Protein AF-A0A7S4E6H6-F1 (afdb_monomer_lite)

Organism: NCBI:txid35677

Structure (mmCIF, N/CA/C/O backbone):
data_AF-A0A7S4E6H6-F1
#
_entry.id   AF-A0A7S4E6H6-F1
#
loop_
_atom_site.group_PDB
_atom_site.id
_atom_site.type_symbol
_atom_site.label_atom_id
_atom_site.label_alt_id
_atom_site.label_comp_id
_atom_site.label_asym_id
_atom_site.label_entity_id
_atom_site.label_seq_id
_atom_site.pdbx_PDB_ins_code
_atom_site.Cartn_x
_atom_site.Cartn_y
_atom_site.Cartn_z
_atom_site.occupancy
_atom_site.B_iso_or_equiv
_atom_site.auth_seq_id
_atom_site.auth_comp_id
_atom_site.auth_asym_id
_atom_site.auth_atom_id
_atom_site.pdbx_PDB_model_num
ATOM 1 N N . SER A 1 1 ? 19.852 -18.626 21.258 1.00 35.78 1 SER A N 1
ATOM 2 C CA . SER A 1 1 ? 19.812 -17.166 21.056 1.00 35.78 1 SER A CA 1
ATOM 3 C C . SER A 1 1 ? 19.226 -16.921 19.683 1.00 35.78 1 SER A C 1
ATOM 5 O O . SER A 1 1 ? 19.902 -16.525 18.743 1.00 35.78 1 SER A O 1
ATOM 7 N N . ASP A 1 2 ? 17.983 -17.341 19.556 1.00 26.23 2 ASP A N 1
ATOM 8 C CA . ASP A 1 2 ? 17.158 -17.337 18.367 1.00 26.23 2 ASP A CA 1
ATOM 9 C C . ASP A 1 2 ? 16.569 -15.939 18.216 1.00 26.23 2 ASP A C 1
ATOM 11 O O . ASP A 1 2 ? 15.817 -15.489 19.072 1.00 26.23 2 ASP A O 1
ATOM 15 N N . GLY A 1 3 ? 16.951 -15.231 17.154 1.00 27.25 3 GLY A N 1
ATOM 16 C CA . GLY A 1 3 ? 16.468 -13.889 16.813 1.00 27.25 3 GLY A CA 1
ATOM 17 C C . GLY A 1 3 ? 14.982 -13.839 16.444 1.00 27.25 3 GLY A C 1
ATOM 18 O O . GLY A 1 3 ? 14.614 -13.159 15.493 1.00 27.25 3 GLY A O 1
ATOM 19 N N . SER A 1 4 ? 14.133 -14.567 17.169 1.00 23.09 4 SER A N 1
ATOM 20 C CA . SER A 1 4 ? 12.693 -14.400 17.134 1.00 23.09 4 SER A CA 1
ATOM 21 C C . SER A 1 4 ? 12.367 -13.050 17.767 1.00 23.09 4 SER A C 1
ATOM 23 O O . SER A 1 4 ? 12.397 -12.855 18.981 1.00 23.09 4 SER A O 1
ATOM 25 N N . ILE A 1 5 ? 12.088 -12.069 16.917 1.00 29.64 5 ILE A N 1
ATOM 26 C CA . ILE A 1 5 ? 11.345 -10.901 17.356 1.00 29.64 5 ILE A CA 1
ATOM 27 C C . ILE A 1 5 ? 9.905 -11.382 17.456 1.00 29.64 5 ILE A C 1
ATOM 29 O O . ILE A 1 5 ? 9.189 -11.495 16.463 1.00 29.64 5 ILE A O 1
ATOM 33 N N . VAL A 1 6 ? 9.486 -11.694 18.680 1.00 25.03 6 VAL A N 1
ATOM 34 C CA . VAL A 1 6 ? 8.079 -11.581 19.040 1.00 25.03 6 VAL A CA 1
ATOM 35 C C . VAL A 1 6 ? 7.723 -10.150 18.670 1.00 25.03 6 VAL A C 1
ATOM 37 O O . VAL A 1 6 ? 8.273 -9.216 19.256 1.00 25.03 6 VAL A O 1
ATOM 40 N N . ALA A 1 7 ? 6.880 -9.960 17.652 1.00 28.53 7 ALA A N 1
ATOM 41 C CA . ALA A 1 7 ? 6.167 -8.708 17.503 1.00 28.53 7 ALA A CA 1
ATOM 42 C C . ALA A 1 7 ? 5.454 -8.531 18.837 1.00 28.53 7 ALA A C 1
ATOM 44 O O . ALA A 1 7 ? 4.435 -9.172 19.094 1.00 28.53 7 ALA A O 1
ATOM 45 N N . ALA A 1 8 ? 6.065 -7.765 19.738 1.00 26.30 8 ALA A N 1
ATOM 46 C CA . ALA A 1 8 ? 5.411 -7.346 20.943 1.00 26.30 8 ALA A CA 1
ATOM 47 C C . ALA A 1 8 ? 4.291 -6.451 20.424 1.00 26.30 8 ALA A C 1
ATOM 49 O O . ALA A 1 8 ? 4.460 -5.245 20.242 1.00 26.30 8 ALA A O 1
ATOM 50 N N . TYR A 1 9 ? 3.132 -7.066 20.152 1.00 33.16 9 TYR A N 1
ATOM 51 C CA . TYR A 1 9 ? 1.872 -6.462 20.523 1.00 33.16 9 TYR A CA 1
ATOM 52 C C . TYR A 1 9 ? 2.199 -5.742 21.822 1.00 33.16 9 TYR A C 1
ATOM 54 O O . TYR A 1 9 ? 2.662 -6.396 22.762 1.00 33.16 9 TYR A O 1
ATOM 62 N N . ARG A 1 10 ? 2.071 -4.405 21.851 1.00 31.81 10 ARG A N 1
ATOM 63 C CA . ARG A 1 10 ? 1.917 -3.711 23.134 1.00 31.81 10 ARG A CA 1
ATOM 64 C C . ARG A 1 10 ? 1.047 -4.643 23.949 1.00 31.81 10 ARG A C 1
ATOM 66 O O . ARG A 1 10 ? -0.014 -4.984 23.422 1.00 31.81 10 ARG A O 1
ATOM 73 N N . GLU A 1 11 ? 1.547 -5.139 25.086 1.00 31.02 11 GLU A N 1
ATOM 74 C CA . GLU A 1 11 ? 0.756 -5.988 25.970 1.00 31.02 11 GLU A CA 1
ATOM 75 C C . GLU A 1 11 ? -0.596 -5.304 26.047 1.00 31.02 11 GLU A C 1
ATOM 77 O O . GLU A 1 11 ? -0.704 -4.180 26.551 1.00 31.02 11 GLU A O 1
ATOM 82 N N . ARG A 1 12 ? -1.589 -5.888 25.363 1.00 41.03 12 ARG A N 1
ATOM 83 C CA . ARG A 1 12 ? -2.926 -5.331 25.385 1.00 41.03 12 ARG A CA 1
ATOM 84 C C . ARG A 1 12 ? -3.241 -5.426 26.861 1.00 41.03 12 ARG A C 1
ATOM 86 O O . ARG A 1 12 ? -3.147 -6.517 27.422 1.00 41.03 12 ARG A O 1
ATOM 93 N N . ARG A 1 13 ? -3.500 -4.299 27.520 1.00 40.81 13 ARG A N 1
ATOM 94 C CA . ARG A 1 13 ? -4.003 -4.333 28.890 1.00 40.81 13 ARG A CA 1
ATOM 95 C C . ARG A 1 13 ? -5.406 -4.926 28.806 1.00 40.81 13 ARG A C 1
ATOM 97 O O . ARG A 1 13 ? -6.392 -4.211 28.787 1.00 40.81 13 ARG A O 1
ATOM 104 N N . THR A 1 14 ? -5.499 -6.242 28.647 1.00 42.41 14 THR A N 1
ATOM 105 C CA . THR A 1 14 ? -6.740 -6.983 28.400 1.00 42.41 14 THR A CA 1
ATOM 106 C C . THR A 1 14 ? -7.527 -7.210 29.685 1.00 42.41 14 THR A C 1
ATOM 108 O O . THR A 1 14 ? -8.380 -8.087 29.717 1.00 42.41 14 THR A O 1
ATOM 111 N N . CYS A 1 15 ? -7.223 -6.481 30.764 1.00 40.44 15 CYS A N 1
ATOM 112 C CA . CYS A 1 15 ? -7.827 -6.735 32.071 1.00 40.44 15 CYS A CA 1
ATOM 113 C C . CYS A 1 15 ? -8.111 -5.483 32.913 1.00 40.44 15 CYS A C 1
ATOM 115 O O . CYS A 1 15 ? -8.705 -5.614 33.976 1.00 40.44 15 CYS A O 1
ATOM 117 N N . GLU A 1 16 ? -7.716 -4.283 32.475 1.00 65.19 16 GLU A N 1
ATOM 118 C CA . GLU A 1 16 ? -7.981 -3.046 33.221 1.00 65.19 16 GLU A CA 1
ATOM 119 C C . GLU A 1 16 ? -9.003 -2.217 32.445 1.00 65.19 16 GLU A C 1
ATOM 121 O O . GLU A 1 16 ? -8.770 -1.842 31.294 1.00 65.19 16 GLU A O 1
ATOM 126 N N . ARG A 1 17 ? -10.168 -1.989 33.061 1.00 86.50 17 ARG A N 1
ATOM 127 C CA . ARG A 1 17 ? -11.129 -1.001 32.570 1.00 86.50 17 ARG A CA 1
ATOM 128 C C . ARG A 1 17 ? -10.479 0.382 32.676 1.00 86.50 17 ARG A C 1
ATOM 130 O O . ARG A 1 17 ? -9.736 0.625 33.619 1.00 86.50 17 ARG A O 1
ATOM 137 N N . MET A 1 18 ? -10.731 1.250 31.703 1.00 91.00 18 MET A N 1
ATOM 138 C CA . MET A 1 18 ? -10.020 2.524 31.582 1.00 91.00 18 MET A CA 1
ATOM 139 C C . MET A 1 18 ? -10.717 3.663 32.324 1.00 91.00 18 MET A C 1
ATOM 141 O O . MET A 1 18 ? -11.939 3.807 32.230 1.00 91.00 18 MET A O 1
ATOM 145 N N . ASP A 1 19 ? -9.929 4.516 32.967 1.00 94.12 19 ASP A N 1
ATOM 146 C CA . ASP A 1 19 ? -10.373 5.807 33.487 1.00 94.12 19 ASP A CA 1
ATOM 147 C C . ASP A 1 19 ? -10.101 6.900 32.448 1.00 94.12 19 ASP A C 1
ATOM 149 O O . ASP A 1 19 ? -8.979 7.071 31.965 1.00 94.12 19 ASP A O 1
ATOM 153 N N . LEU A 1 20 ? -11.143 7.627 32.053 1.00 96.00 20 LEU A N 1
ATOM 154 C CA . LEU A 1 20 ? -11.089 8.633 30.995 1.00 96.00 20 LEU A CA 1
ATOM 155 C C . LEU A 1 20 ? -11.293 10.033 31.575 1.00 96.00 20 LEU A C 1
ATOM 157 O O . LEU A 1 20 ? -11.932 10.218 32.610 1.00 96.00 20 LEU A O 1
ATOM 161 N N . ILE A 1 21 ? -10.811 11.037 30.849 1.00 97.00 21 ILE A N 1
ATOM 162 C CA . ILE A 1 21 ? -11.197 12.440 31.052 1.00 97.00 21 ILE A CA 1
ATOM 163 C C . ILE A 1 21 ? -11.806 13.021 29.781 1.00 97.00 21 ILE A C 1
ATOM 165 O O . ILE A 1 21 ? -11.578 12.510 28.683 1.00 97.00 21 ILE A O 1
ATOM 169 N N . THR A 1 22 ? -12.554 14.107 29.902 1.00 97.19 22 THR A N 1
ATOM 170 C CA . THR A 1 22 ? -12.967 14.912 28.755 1.00 97.19 22 THR A CA 1
ATOM 171 C C . THR A 1 22 ? -11.947 16.012 28.480 1.00 97.19 22 THR A C 1
ATOM 173 O O . THR A 1 22 ? -11.432 16.669 29.383 1.00 97.19 22 THR A O 1
ATOM 176 N N . LEU A 1 23 ? -11.635 16.220 27.202 1.00 96.44 23 LEU A N 1
ATOM 177 C CA . LEU A 1 23 ? -10.769 17.299 26.738 1.00 96.44 23 LEU A CA 1
ATOM 178 C C . LEU A 1 23 ? -11.400 17.997 25.531 1.00 96.44 23 LEU A C 1
ATOM 180 O O . LEU A 1 23 ? -12.049 17.336 24.719 1.00 96.44 23 LEU A O 1
ATOM 184 N N . PRO A 1 24 ? -11.185 19.310 25.348 1.00 93.75 24 PRO A N 1
ATOM 185 C CA . PRO A 1 24 ? -11.636 19.996 24.146 1.00 93.75 24 PRO A CA 1
ATOM 186 C C . PRO A 1 24 ? -11.078 19.337 22.880 1.00 93.75 24 PRO A C 1
ATOM 188 O O . PRO A 1 24 ? -9.878 19.071 22.776 1.00 93.75 24 PRO A O 1
ATOM 191 N N . CYS A 1 25 ? -11.941 19.112 21.893 1.00 88.62 25 CYS A N 1
ATOM 192 C CA . CYS A 1 25 ? -11.546 18.589 20.596 1.00 88.62 25 CYS A CA 1
ATOM 193 C C . CYS A 1 25 ? -10.557 19.565 19.935 1.00 88.62 25 CYS A C 1
ATOM 195 O O . CYS A 1 25 ? -10.858 20.760 19.812 1.00 88.62 25 CYS A O 1
ATOM 197 N N . PRO A 1 26 ? -9.376 19.095 19.491 1.00 83.81 26 PRO A N 1
ATOM 198 C CA . PRO A 1 26 ? -8.381 19.965 18.889 1.00 83.81 26 PRO A CA 1
ATOM 199 C C . PRO A 1 26 ? -8.926 20.624 17.612 1.00 83.81 26 PRO A C 1
ATOM 201 O O . PRO A 1 26 ? -9.694 20.007 16.865 1.00 83.81 26 PRO A O 1
ATOM 204 N N . PRO A 1 27 ? -8.522 21.875 17.324 1.00 77.94 27 PRO A N 1
ATOM 205 C CA . PRO A 1 27 ? -8.969 22.571 16.129 1.00 77.94 27 PRO A CA 1
ATOM 206 C C . PRO A 1 27 ? -8.473 21.846 14.877 1.00 77.94 27 PRO A C 1
ATOM 208 O O . PRO A 1 27 ? -7.309 21.448 14.777 1.00 77.94 27 PRO A O 1
ATOM 211 N N . ARG A 1 28 ? -9.363 21.704 13.895 1.00 70.94 28 ARG A N 1
ATOM 212 C CA . ARG A 1 28 ? -9.027 21.085 12.612 1.00 70.94 28 ARG A CA 1
ATOM 213 C C . ARG A 1 28 ? -8.168 22.019 11.751 1.00 70.94 28 ARG A C 1
ATOM 215 O O . ARG A 1 28 ? -8.386 23.234 11.774 1.00 70.94 28 ARG A O 1
ATOM 222 N N . PRO A 1 29 ? -7.228 21.480 10.952 1.00 69.75 29 PRO A N 1
ATOM 223 C CA . PRO A 1 29 ? -6.504 22.280 9.974 1.00 69.75 29 PRO A CA 1
ATOM 224 C C . PRO A 1 29 ? -7.464 22.931 8.959 1.00 69.75 29 PRO A C 1
ATOM 226 O O . PRO A 1 29 ? -8.420 22.281 8.519 1.00 69.75 29 PRO A O 1
ATOM 229 N N . PRO A 1 30 ? -7.222 24.189 8.546 1.00 72.12 30 PRO A N 1
ATOM 230 C CA . PRO A 1 30 ? -8.041 24.851 7.535 1.00 72.12 30 PRO A CA 1
ATOM 231 C C . PRO A 1 30 ? -8.096 24.054 6.225 1.00 72.12 30 PRO A C 1
ATOM 233 O O . PRO A 1 30 ? -7.069 23.604 5.723 1.00 72.12 30 PRO A O 1
ATOM 236 N N . GLY A 1 31 ? -9.294 23.914 5.650 1.00 70.69 31 GLY A N 1
ATOM 237 C CA . GLY A 1 31 ? -9.499 23.262 4.350 1.00 70.69 31 GLY A CA 1
ATOM 238 C C . GLY A 1 31 ? -9.613 21.733 4.381 1.00 70.69 31 GLY A C 1
ATOM 239 O O . GLY A 1 31 ? -9.822 21.135 3.329 1.00 70.69 31 GLY A O 1
ATOM 240 N N . VAL A 1 32 ? -9.524 21.095 5.553 1.00 63.59 32 VAL A N 1
ATOM 241 C CA . VAL A 1 32 ? -9.707 19.642 5.693 1.00 63.59 32 VAL A CA 1
ATOM 242 C C . VAL A 1 32 ? -11.179 19.302 5.983 1.00 63.59 32 VAL A C 1
ATOM 244 O O . VAL A 1 32 ? -11.742 19.837 6.946 1.00 63.59 32 VAL A O 1
ATOM 247 N N . PRO A 1 33 ? -11.823 18.412 5.199 1.00 65.88 33 PRO A N 1
ATOM 248 C CA . PRO A 1 33 ? -13.190 17.969 5.470 1.00 65.88 33 PRO A CA 1
ATOM 249 C C . PRO A 1 33 ? -13.342 17.261 6.835 1.00 65.88 33 PRO A C 1
ATOM 251 O O . PRO A 1 33 ? -12.392 16.632 7.307 1.00 65.88 33 PRO A O 1
ATOM 254 N N . PRO A 1 34 ? -14.529 17.322 7.475 1.00 63.41 34 PRO A N 1
ATOM 255 C CA . PRO A 1 34 ? -14.841 16.523 8.663 1.00 63.41 34 PRO A CA 1
ATOM 256 C C . PRO A 1 34 ? -14.570 15.024 8.479 1.00 63.41 34 PRO A C 1
ATOM 258 O O . PRO A 1 34 ? -14.797 14.474 7.404 1.00 63.41 34 PRO A O 1
ATOM 261 N N . GLY A 1 35 ? -14.061 14.386 9.535 1.00 60.22 35 GLY A N 1
ATOM 262 C CA . GLY A 1 35 ? -13.861 12.939 9.626 1.00 60.22 35 GLY A CA 1
ATOM 263 C C . GLY A 1 35 ? -12.802 12.310 8.720 1.00 60.22 35 GLY A C 1
ATOM 264 O O . GLY A 1 35 ? -12.719 11.082 8.626 1.00 60.22 35 GLY A O 1
ATOM 265 N N . VAL A 1 36 ? -11.955 13.124 8.085 1.00 56.97 36 VAL A N 1
ATOM 266 C CA . VAL A 1 36 ? -10.811 12.650 7.295 1.00 56.97 36 VAL A CA 1
ATOM 267 C C . VAL A 1 36 ? -9.566 12.542 8.175 1.00 56.97 36 VAL A C 1
ATOM 269 O O . VAL A 1 36 ? -9.148 13.514 8.798 1.00 56.97 36 VAL A O 1
ATOM 272 N N . LYS A 1 37 ? -8.913 11.373 8.173 1.00 56.81 37 LYS A N 1
ATOM 273 C CA . LYS A 1 37 ? -7.596 11.166 8.799 1.00 56.81 37 LYS A CA 1
ATOM 274 C C . LYS A 1 37 ? -6.559 12.023 8.055 1.00 56.81 37 LYS A C 1
ATOM 276 O O . LYS A 1 37 ? -6.163 11.686 6.947 1.00 56.81 37 LYS A O 1
ATOM 281 N N . HIS A 1 38 ? -6.147 13.148 8.640 1.00 54.50 38 HIS A N 1
ATOM 282 C CA . HIS A 1 38 ? -5.383 14.200 7.945 1.00 54.50 38 HIS A CA 1
ATOM 283 C C . HIS A 1 38 ? -3.934 14.367 8.436 1.00 54.50 38 HIS A C 1
ATOM 285 O O . HIS A 1 38 ? -3.330 15.420 8.244 1.00 54.50 38 HIS A O 1
ATOM 291 N N . GLY A 1 39 ? -3.378 13.366 9.131 1.00 51.94 39 GLY A N 1
ATOM 292 C CA . GLY A 1 39 ? -1.964 13.310 9.550 1.00 51.94 39 GLY A CA 1
ATOM 293 C C . GLY A 1 39 ? -1.512 14.358 10.582 1.00 51.94 39 GLY A C 1
ATOM 294 O O . GLY A 1 39 ? -0.430 14.239 11.152 1.00 51.94 39 GLY A O 1
ATOM 295 N N . ALA A 1 40 ? -2.333 15.372 10.874 1.00 63.22 40 ALA A N 1
ATOM 296 C CA . ALA A 1 40 ? -2.057 16.408 11.869 1.00 63.22 40 ALA A CA 1
ATOM 297 C C . ALA A 1 40 ? -2.350 15.906 13.296 1.00 63.22 40 ALA A C 1
ATOM 299 O O . ALA A 1 40 ? -3.216 16.417 14.003 1.00 63.22 40 ALA A O 1
ATOM 300 N N . TRP A 1 41 ? -1.595 14.895 13.727 1.00 69.44 41 TRP A N 1
ATOM 301 C CA . TRP A 1 41 ? -1.738 14.230 15.027 1.00 69.44 41 TRP A CA 1
ATOM 302 C C . TRP A 1 41 ? -1.290 15.065 16.224 1.00 69.44 41 TRP A C 1
ATOM 304 O O . TRP A 1 41 ? -1.407 14.600 17.351 1.00 69.44 41 TRP A O 1
ATOM 314 N N . GLY A 1 42 ? -0.762 16.274 16.014 1.00 72.00 42 GLY A N 1
ATOM 315 C CA . GLY A 1 42 ? -0.259 17.123 17.098 1.00 72.00 42 GLY A CA 1
ATOM 316 C C . GLY A 1 42 ? -1.297 17.356 18.199 1.00 72.00 42 GLY A C 1
ATOM 317 O O . GLY A 1 42 ? -0.976 17.197 19.372 1.00 72.00 42 GLY A O 1
ATOM 318 N N . GLY A 1 43 ? -2.550 17.636 17.819 1.00 79.31 43 GLY A N 1
ATOM 319 C CA . GLY A 1 43 ? -3.654 17.819 18.768 1.00 79.31 43 GLY A CA 1
ATOM 320 C C . GLY A 1 43 ? -4.000 16.546 19.546 1.00 79.31 43 GLY A C 1
ATOM 321 O O . GLY A 1 43 ? -4.081 16.578 20.768 1.00 79.31 43 GLY A O 1
ATOM 322 N N . TYR A 1 44 ? -4.110 15.409 18.856 1.00 82.00 44 TYR A N 1
ATOM 323 C CA . TYR A 1 44 ? -4.366 14.107 19.484 1.00 82.00 44 TYR A CA 1
ATOM 324 C C . TYR A 1 44 ? -3.220 13.683 20.419 1.00 82.00 44 TYR A C 1
ATOM 326 O O . TYR A 1 44 ? -3.457 13.235 21.534 1.00 82.00 44 TYR A O 1
ATOM 334 N N . ARG A 1 45 ? -1.957 13.901 20.025 1.00 80.50 45 ARG A N 1
ATOM 335 C CA . ARG A 1 45 ? -0.778 13.633 20.871 1.00 80.50 45 ARG A CA 1
ATOM 336 C C . ARG A 1 45 ? -0.749 14.515 22.121 1.00 80.50 45 ARG A C 1
ATOM 338 O O . ARG A 1 45 ? -0.354 14.031 23.177 1.00 80.50 45 ARG A O 1
ATOM 345 N N . ALA A 1 46 ? -1.166 15.776 22.007 1.00 83.12 46 ALA A N 1
ATOM 346 C CA . ALA A 1 46 ? -1.310 16.660 23.159 1.00 83.12 46 ALA A CA 1
ATOM 347 C C . ALA A 1 46 ? -2.414 16.165 24.106 1.00 83.12 46 ALA A C 1
ATOM 349 O O . ALA A 1 46 ? -2.177 16.099 25.305 1.00 83.12 46 ALA A O 1
ATOM 350 N N . ALA A 1 47 ? -3.563 15.730 23.576 1.00 88.62 47 ALA A N 1
ATOM 351 C CA . ALA A 1 47 ? -4.639 15.147 24.379 1.00 88.62 47 ALA A CA 1
ATOM 352 C C . ALA A 1 47 ? -4.195 13.878 25.131 1.00 88.62 47 ALA A C 1
ATOM 354 O O . ALA A 1 47 ? -4.472 13.746 26.320 1.00 88.62 47 ALA A O 1
ATOM 355 N N . ILE A 1 48 ? -3.425 12.995 24.481 1.00 84.81 48 ILE A N 1
ATOM 356 C CA . ILE A 1 48 ? -2.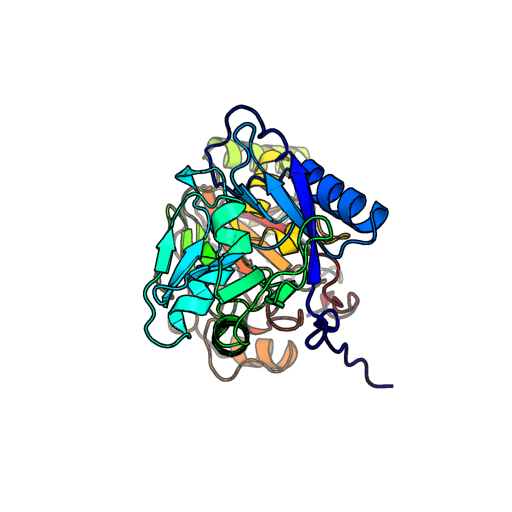819 11.817 25.129 1.00 84.81 48 ILE A CA 1
ATOM 357 C C . ILE A 1 48 ? -1.921 12.236 26.300 1.00 84.81 48 ILE A C 1
ATOM 359 O O . ILE A 1 48 ? -2.017 11.668 27.387 1.00 84.81 48 ILE A O 1
ATOM 363 N N . ALA A 1 49 ? -1.036 13.213 26.081 1.00 81.62 49 ALA A N 1
ATOM 364 C CA . ALA A 1 49 ? -0.124 13.695 27.117 1.00 81.62 49 ALA A CA 1
ATOM 365 C C . ALA A 1 49 ? -0.878 14.341 28.290 1.00 81.62 49 ALA A C 1
ATOM 367 O O . ALA A 1 49 ? -0.514 14.122 29.444 1.00 81.62 49 ALA A O 1
ATOM 368 N N . GLU A 1 50 ? -1.941 15.088 27.996 1.00 93.00 50 GLU A N 1
ATOM 369 C CA . GLU A 1 50 ? -2.781 15.751 28.992 1.00 93.00 50 GLU A CA 1
ATOM 370 C C . GLU A 1 50 ? -3.566 14.743 29.844 1.00 93.00 50 GLU A C 1
ATOM 372 O O . GLU A 1 50 ? -3.576 14.861 31.069 1.00 93.00 50 GLU A O 1
ATOM 377 N N . ALA A 1 51 ? -4.151 13.711 29.223 1.00 89.69 51 ALA A N 1
ATOM 378 C CA . ALA A 1 51 ? -4.810 12.614 29.935 1.00 89.69 51 ALA A CA 1
ATOM 379 C C . ALA A 1 51 ? -3.846 11.913 30.899 1.00 89.69 51 ALA A C 1
ATOM 381 O O . ALA A 1 51 ? -4.142 11.771 32.085 1.00 89.69 51 ALA A O 1
ATOM 382 N N . MET A 1 52 ? -2.644 11.576 30.420 1.00 86.31 52 MET A N 1
ATOM 383 C CA . MET A 1 52 ? -1.604 10.963 31.251 1.00 86.31 52 MET A CA 1
ATOM 384 C C . MET A 1 52 ? -1.166 11.871 32.406 1.00 86.31 52 MET A C 1
ATOM 386 O O . MET A 1 52 ? -0.942 11.384 33.514 1.00 86.31 52 MET A O 1
ATOM 390 N N . ALA A 1 53 ? -1.059 13.184 32.180 1.00 91.38 53 ALA A N 1
ATOM 391 C CA . ALA A 1 53 ? -0.717 14.146 33.227 1.00 91.38 53 ALA A CA 1
ATOM 392 C C . ALA A 1 53 ? -1.781 14.215 34.339 1.00 91.38 53 ALA A C 1
ATOM 394 O O . ALA A 1 53 ? -1.442 14.491 35.489 1.00 91.38 53 ALA A O 1
ATOM 395 N N . HIS A 1 54 ? -3.038 13.907 34.009 1.00 91.81 54 HIS A N 1
ATOM 396 C CA . HIS A 1 54 ? -4.161 13.824 34.946 1.00 91.81 54 HIS A CA 1
ATOM 397 C C . HIS A 1 54 ? -4.363 12.424 35.544 1.00 91.81 54 HIS A C 1
ATOM 399 O O . HIS A 1 54 ? -5.314 12.209 36.290 1.00 91.81 54 HIS A O 1
ATOM 405 N N . GLY A 1 55 ? -3.468 11.475 35.250 1.00 89.75 55 GLY A N 1
ATOM 406 C CA . GLY A 1 55 ? -3.567 10.099 35.737 1.00 89.75 55 GLY A CA 1
ATOM 407 C C . GLY A 1 55 ? -4.667 9.274 35.066 1.00 89.75 55 GLY A C 1
ATOM 408 O O . GLY A 1 55 ? -4.984 8.202 35.566 1.00 89.75 55 GLY A O 1
ATOM 409 N N . ALA A 1 56 ? -5.231 9.759 33.958 1.00 92.06 56 ALA A N 1
ATOM 410 C CA . ALA A 1 56 ? -6.218 9.046 33.162 1.00 92.06 56 ALA A CA 1
ATOM 411 C C . ALA A 1 56 ? -5.549 8.213 32.061 1.00 92.06 56 ALA A C 1
ATOM 413 O O . ALA A 1 56 ? -4.465 8.539 31.563 1.00 92.06 56 ALA A O 1
ATOM 414 N N . ASP A 1 57 ? -6.224 7.149 31.636 1.00 91.25 57 ASP A N 1
ATOM 415 C CA . ASP A 1 57 ? -5.745 6.256 30.588 1.00 91.25 57 ASP A CA 1
ATOM 416 C C . ASP A 1 57 ? -5.905 6.872 29.199 1.00 91.25 57 ASP A C 1
ATOM 418 O O . ASP A 1 57 ? -5.029 6.703 28.345 1.00 91.25 57 ASP A O 1
ATOM 422 N N . ALA A 1 58 ? -7.002 7.590 28.953 1.00 92.94 58 ALA A N 1
ATOM 423 C CA . ALA A 1 58 ? -7.333 8.195 27.665 1.00 92.94 58 ALA A CA 1
ATOM 424 C C . ALA A 1 58 ? -8.245 9.421 27.821 1.00 92.94 58 ALA A C 1
ATOM 426 O O . ALA A 1 58 ? -8.720 9.724 28.915 1.00 92.94 58 ALA A O 1
ATOM 427 N N . ALA A 1 59 ? -8.499 10.118 26.712 1.00 95.31 59 ALA A N 1
ATOM 428 C CA . ALA A 1 59 ? -9.442 11.228 26.677 1.00 95.31 59 ALA A CA 1
ATOM 429 C C . ALA A 1 59 ? -10.573 11.028 25.661 1.00 95.31 59 ALA A C 1
ATOM 431 O O . ALA A 1 59 ? -10.342 10.563 24.540 1.00 95.31 59 ALA A O 1
ATOM 432 N N . LEU A 1 60 ? -11.778 11.452 26.050 1.00 96.44 60 LEU A N 1
ATOM 433 C CA . LEU A 1 60 ? -12.886 11.754 25.148 1.00 96.44 60 LEU A CA 1
ATOM 434 C C . LEU A 1 60 ? -12.751 13.200 24.673 1.00 96.44 60 LEU A C 1
ATOM 436 O O . LEU A 1 60 ? -12.605 14.121 25.475 1.00 96.44 60 LEU A O 1
ATOM 440 N N . LEU A 1 61 ? -12.804 13.403 23.364 1.00 94.81 61 LEU A N 1
ATOM 441 C CA . LEU A 1 61 ? -12.688 14.713 22.744 1.00 94.81 61 LEU A CA 1
ATOM 442 C C . LEU A 1 61 ? -14.078 15.318 22.581 1.00 94.81 61 LEU A C 1
ATOM 444 O O . LEU A 1 61 ? -14.918 14.738 21.896 1.00 94.81 61 LEU A O 1
ATOM 448 N N . VAL A 1 62 ? -14.310 16.478 23.192 1.00 94.94 62 VAL A N 1
ATOM 449 C CA . VAL A 1 62 ? -15.616 17.149 23.205 1.00 94.94 62 VAL A CA 1
ATOM 450 C C . VAL A 1 62 ? -15.623 18.430 22.384 1.00 94.94 62 VAL A C 1
ATOM 452 O O . VAL A 1 62 ? -14.656 19.191 22.388 1.00 94.94 62 VAL A O 1
ATOM 455 N N . ASP A 1 63 ? -16.710 18.689 21.667 1.00 91.19 63 ASP A N 1
ATOM 456 C CA . ASP A 1 63 ? -16.902 19.969 20.986 1.00 91.19 63 ASP A CA 1
ATOM 457 C C . ASP A 1 63 ? -17.376 21.081 21.940 1.00 91.19 63 ASP A C 1
ATOM 459 O O . ASP A 1 63 ? -17.541 20.890 23.146 1.00 91.19 63 ASP A O 1
ATOM 463 N N . ALA A 1 64 ? -17.578 22.280 21.387 1.00 88.38 64 ALA A N 1
ATOM 464 C CA . ALA A 1 64 ? -18.015 23.453 22.143 1.00 88.38 64 ALA A CA 1
ATOM 465 C C . ALA A 1 64 ? -19.425 23.313 22.748 1.00 88.38 64 ALA A C 1
ATOM 467 O O . ALA A 1 64 ? -19.744 24.043 23.685 1.00 88.38 64 ALA A O 1
ATOM 468 N N . ASP A 1 65 ? -20.243 22.387 22.240 1.00 88.44 65 ASP A N 1
ATOM 469 C CA . ASP A 1 65 ? -21.577 22.095 22.769 1.00 88.44 65 ASP A CA 1
ATOM 470 C C . ASP A 1 65 ? -21.542 20.955 23.806 1.00 88.44 65 ASP A C 1
ATOM 472 O O . ASP A 1 65 ? -22.586 20.553 24.322 1.00 88.44 65 ASP A O 1
ATOM 476 N N . GLY A 1 66 ? -20.357 20.415 24.113 1.00 89.12 66 GLY A N 1
ATOM 477 C CA . GLY A 1 66 ? -20.170 19.317 25.061 1.00 89.12 66 GLY A CA 1
ATOM 478 C C . GLY A 1 66 ? -20.523 17.936 24.504 1.00 89.12 66 GLY A C 1
ATOM 479 O O . GLY A 1 66 ? -20.711 16.998 25.281 1.00 89.12 66 GLY A O 1
ATOM 480 N N . CYS A 1 67 ? -20.632 17.787 23.181 1.00 93.19 67 CYS A N 1
ATOM 481 C CA . CYS A 1 67 ? -20.841 16.484 22.550 1.00 93.19 67 CYS A CA 1
ATOM 482 C C . CYS A 1 67 ? -19.504 15.776 22.310 1.00 93.19 67 CYS A C 1
ATOM 484 O O . CYS A 1 67 ? -18.512 16.418 21.966 1.00 93.19 67 CYS A O 1
ATOM 486 N N . ILE A 1 68 ? -19.481 14.450 22.462 1.00 95.00 68 ILE A N 1
ATOM 487 C CA . ILE A 1 68 ? -18.305 13.625 22.180 1.00 95.00 68 ILE A CA 1
ATOM 488 C C . ILE A 1 68 ? -18.124 13.522 20.663 1.00 95.00 68 ILE A C 1
ATOM 490 O O . ILE A 1 68 ? -18.994 13.016 19.954 1.00 95.00 68 ILE A O 1
ATOM 494 N N . VAL A 1 69 ? -16.972 13.979 20.186 1.00 91.12 69 VAL A N 1
ATOM 495 C CA . VAL A 1 69 ? -16.571 13.955 18.776 1.00 91.12 69 VAL A CA 1
ATOM 496 C C . VAL A 1 69 ? -15.765 12.702 18.460 1.00 91.12 69 VAL A C 1
ATOM 498 O O . VAL A 1 69 ? -16.006 12.060 17.449 1.00 91.12 69 VAL A O 1
ATOM 501 N N . ASP A 1 70 ? -14.788 12.354 19.295 1.00 90.69 70 ASP A N 1
ATOM 502 C CA . ASP A 1 70 ? -13.892 11.210 19.081 1.00 90.69 70 ASP A CA 1
ATOM 503 C C . ASP A 1 70 ? -13.181 10.858 20.400 1.00 90.69 70 ASP A C 1
ATOM 505 O O . ASP A 1 70 ? -13.416 11.492 21.429 1.00 90.69 70 ASP A O 1
ATOM 509 N N . GLY A 1 71 ? -12.289 9.874 20.385 1.00 91.69 71 GLY A N 1
ATOM 510 C CA . GLY A 1 71 ? -11.289 9.682 21.432 1.00 91.69 71 GLY A CA 1
ATOM 511 C C . GLY A 1 71 ? -9.907 10.133 20.967 1.00 91.69 71 GLY A C 1
ATOM 512 O O . GLY A 1 71 ? -9.636 10.282 19.776 1.00 91.69 71 GLY A O 1
ATOM 513 N N . ASP A 1 72 ? -8.990 10.333 21.909 1.00 87.19 72 ASP A N 1
ATOM 514 C CA . ASP A 1 72 ? -7.625 10.778 21.599 1.00 87.19 72 ASP A CA 1
ATOM 515 C C . ASP A 1 72 ? -6.803 9.773 20.759 1.00 87.19 72 ASP A C 1
ATOM 517 O O . ASP A 1 72 ? -5.809 10.145 20.131 1.00 87.19 72 ASP A O 1
ATOM 521 N N . ARG A 1 73 ? -7.203 8.495 20.742 1.00 81.38 73 ARG A N 1
ATOM 522 C CA . ARG A 1 73 ? -6.507 7.409 20.027 1.00 81.38 73 ARG A CA 1
ATOM 523 C C . ARG A 1 73 ? -7.392 6.220 19.626 1.00 81.38 73 ARG A C 1
ATOM 525 O O . ARG A 1 73 ? -6.895 5.281 19.003 1.00 81.38 73 ARG A O 1
ATOM 532 N N . ALA A 1 74 ? -8.662 6.216 20.027 1.00 89.00 74 ALA A N 1
ATOM 533 C CA . ALA A 1 74 ? -9.613 5.130 19.793 1.00 89.00 74 ALA A CA 1
ATOM 534 C C . ALA A 1 74 ? -11.045 5.673 19.748 1.00 89.00 74 ALA A C 1
ATOM 536 O O . ALA A 1 74 ? -11.363 6.619 20.461 1.00 89.00 74 ALA A O 1
ATOM 537 N N . LEU A 1 75 ? -11.899 5.047 18.936 1.00 94.06 75 LEU A N 1
ATOM 538 C CA . LEU A 1 75 ? -13.294 5.443 18.771 1.00 94.06 75 LEU A CA 1
ATOM 539 C C . LEU A 1 75 ? -14.093 5.109 20.045 1.00 94.06 75 LEU A C 1
ATOM 541 O O . LEU A 1 75 ? -14.084 3.943 20.450 1.00 94.06 75 LEU A O 1
ATOM 545 N N . PRO A 1 76 ? -14.833 6.062 20.636 1.00 95.75 76 PRO A N 1
ATOM 546 C CA . PRO A 1 76 ? -15.806 5.777 21.683 1.00 95.75 76 PRO A CA 1
ATOM 547 C C . PRO A 1 76 ? -17.033 5.077 21.096 1.00 95.75 76 PRO A C 1
ATOM 549 O O . PRO A 1 76 ? -17.623 5.548 20.123 1.00 95.75 76 PRO A O 1
ATOM 552 N N . VAL A 1 77 ? -17.432 3.959 21.696 1.00 97.00 77 VAL A N 1
ATOM 553 C CA . VAL A 1 77 ? -18.627 3.204 21.308 1.00 97.00 77 VAL A CA 1
ATOM 554 C C . VAL A 1 77 ? -19.434 2.890 22.561 1.00 97.00 77 VAL A C 1
ATOM 556 O O . VAL A 1 77 ? -18.875 2.448 23.564 1.00 97.00 77 VAL A O 1
ATOM 559 N N . ILE A 1 78 ? -20.748 3.100 22.508 1.00 96.81 78 ILE A N 1
ATOM 560 C CA . ILE A 1 78 ? -21.654 2.794 23.618 1.00 96.81 78 ILE A CA 1
ATOM 561 C C . ILE A 1 78 ? -22.673 1.730 23.232 1.00 96.81 78 ILE A C 1
ATOM 563 O O . ILE A 1 78 ? -23.151 1.704 22.098 1.00 96.81 78 ILE A O 1
ATOM 567 N N . LEU A 1 79 ? -23.058 0.901 24.199 1.00 97.06 79 LEU A N 1
ATOM 568 C CA . LEU A 1 79 ? -24.255 0.070 24.139 1.00 97.06 79 LEU A CA 1
ATOM 569 C C . LEU A 1 79 ? -25.365 0.763 24.932 1.00 97.06 79 LEU A C 1
ATOM 571 O O . LEU A 1 79 ? -25.286 0.885 26.155 1.00 97.06 79 LEU A O 1
ATOM 575 N N . GLY A 1 80 ? -26.402 1.235 24.240 1.00 94.94 80 GLY A N 1
ATOM 576 C CA . GLY A 1 80 ? -27.543 1.882 24.884 1.00 94.94 80 GLY A CA 1
ATOM 577 C C . GLY A 1 80 ? -28.403 0.908 25.696 1.00 94.94 80 GLY A C 1
ATOM 578 O O . GLY A 1 80 ? -28.380 -0.306 25.486 1.00 94.94 80 GLY A O 1
ATOM 579 N N . ALA A 1 81 ? -29.224 1.446 26.602 1.00 91.06 81 ALA A N 1
ATOM 580 C CA . ALA A 1 81 ? -30.223 0.667 27.345 1.00 91.06 81 ALA A CA 1
ATOM 581 C C . ALA A 1 81 ? -31.249 -0.035 26.434 1.00 91.06 81 ALA A C 1
ATOM 583 O O . ALA A 1 81 ? -31.800 -1.070 26.798 1.00 91.06 81 ALA A O 1
ATOM 584 N N . ASP A 1 82 ? -31.460 0.500 25.233 1.00 94.00 82 ASP A N 1
ATOM 585 C CA . ASP A 1 82 ? -32.298 -0.068 24.178 1.00 94.00 82 ASP A CA 1
ATOM 586 C C . ASP A 1 82 ? -31.609 -1.163 23.345 1.00 94.00 82 ASP A C 1
ATOM 588 O O . ASP A 1 82 ? -32.219 -1.709 22.429 1.00 94.00 82 ASP A O 1
ATOM 592 N N . GLY A 1 83 ? -30.354 -1.500 23.656 1.00 93.50 83 GLY A N 1
ATOM 593 C CA . GLY A 1 83 ? -29.578 -2.518 22.947 1.00 93.50 83 GLY A CA 1
ATOM 594 C C . GLY A 1 83 ? -28.973 -2.046 21.624 1.00 93.50 83 GLY A C 1
ATOM 595 O O . GLY A 1 83 ? -28.392 -2.858 20.910 1.00 93.50 83 GLY A O 1
ATOM 596 N N . ILE A 1 84 ? -29.078 -0.755 21.293 1.00 96.94 84 ILE A N 1
ATOM 597 C CA . ILE A 1 84 ? -28.492 -0.194 20.072 1.00 96.94 84 ILE A CA 1
ATOM 598 C C . ILE A 1 84 ? -27.073 0.295 20.362 1.00 96.94 84 ILE A C 1
ATOM 600 O O . ILE A 1 84 ? -26.837 1.056 21.310 1.00 96.94 84 ILE A O 1
ATOM 604 N N . ILE A 1 85 ? -26.134 -0.114 19.511 1.00 97.88 85 ILE A N 1
ATOM 605 C CA . ILE A 1 85 ? -24.741 0.323 19.558 1.00 97.88 85 ILE A CA 1
ATOM 606 C C . ILE A 1 85 ? -24.631 1.685 18.876 1.00 97.88 85 ILE A C 1
ATOM 608 O O . ILE A 1 85 ? -25.138 1.867 17.768 1.00 97.88 85 ILE A O 1
ATOM 612 N N . ARG A 1 86 ? -23.964 2.646 19.515 1.00 97.50 86 ARG A N 1
ATOM 613 C CA . ARG A 1 86 ? -23.806 4.006 18.983 1.00 97.50 86 ARG A CA 1
ATOM 614 C C . ARG A 1 86 ? -22.367 4.476 19.025 1.00 97.50 86 ARG A C 1
ATOM 616 O O . ARG A 1 86 ? -21.633 4.145 19.955 1.00 97.50 86 ARG A O 1
ATOM 623 N N . HIS A 1 87 ? -21.983 5.269 18.036 1.00 96.81 87 HIS A N 1
ATOM 624 C CA . HIS A 1 87 ? -20.664 5.890 17.952 1.00 96.81 87 HIS A CA 1
ATOM 625 C C . HIS A 1 87 ? -20.755 7.244 17.232 1.00 96.81 87 HIS A C 1
ATOM 627 O O . HIS A 1 87 ? -21.655 7.422 16.406 1.00 96.81 87 HIS A O 1
ATOM 633 N N . PRO A 1 88 ? -19.823 8.179 17.485 1.00 94.25 88 PRO A N 1
ATOM 634 C CA . PRO A 1 88 ? -19.783 9.437 16.756 1.00 94.25 88 PRO A CA 1
ATOM 635 C C . PRO A 1 88 ? -19.341 9.219 15.302 1.00 94.25 88 PRO A C 1
ATOM 637 O O . PRO A 1 88 ? -18.622 8.264 14.980 1.00 94.25 88 PRO A O 1
ATOM 640 N N . GLY A 1 89 ? -19.803 10.102 14.418 1.00 88.00 89 GLY A N 1
ATOM 641 C CA . GLY A 1 89 ? -19.652 9.986 12.972 1.00 88.00 89 GLY A CA 1
ATOM 642 C C . GLY A 1 89 ? -18.715 10.999 12.318 1.00 88.00 89 GLY A C 1
ATOM 643 O O . GLY A 1 89 ? -18.450 12.057 12.895 1.00 88.00 89 GLY A O 1
ATOM 644 N N . PRO A 1 90 ? -18.275 10.763 11.065 1.00 83.31 90 PRO A N 1
ATOM 645 C CA . PRO A 1 90 ? -17.554 11.759 10.271 1.00 83.31 90 PRO A CA 1
ATOM 646 C C . PRO A 1 90 ? -18.292 13.088 10.127 1.00 83.31 90 PRO A C 1
ATOM 648 O O . PRO A 1 90 ? -17.650 14.139 10.128 1.00 83.31 90 PRO A O 1
ATOM 651 N N . ALA A 1 91 ? -19.627 13.055 10.042 1.00 81.12 91 ALA A N 1
ATOM 652 C CA . ALA A 1 91 ? -20.457 14.257 9.975 1.00 81.12 91 ALA A CA 1
ATOM 653 C C . ALA A 1 91 ? -20.306 15.143 11.226 1.00 81.12 91 ALA A C 1
ATOM 655 O O . ALA A 1 91 ? -20.310 16.369 11.111 1.00 81.12 91 ALA A O 1
ATOM 656 N N . ASP A 1 92 ? -20.078 14.522 12.384 1.00 77.88 92 ASP A N 1
ATOM 657 C CA . ASP A 1 92 ? -19.891 15.184 13.678 1.00 77.88 92 ASP A CA 1
ATOM 658 C C . ASP A 1 92 ? -18.414 15.499 13.977 1.00 77.88 92 ASP A C 1
ATOM 660 O O . ASP A 1 92 ? -18.092 16.132 14.979 1.00 77.88 92 ASP A O 1
ATOM 664 N N . GLY A 1 93 ? -17.499 15.117 13.078 1.00 78.00 93 GLY A N 1
ATOM 665 C CA . GLY A 1 93 ? -16.065 15.390 13.175 1.00 78.00 93 GLY A CA 1
ATOM 666 C C . GLY A 1 93 ? -15.199 14.198 13.581 1.00 78.00 93 GLY A C 1
ATOM 667 O O . GLY A 1 93 ? -13.977 14.334 13.512 1.00 78.00 93 GLY A O 1
ATOM 668 N N . ALA A 1 94 ? -15.794 13.051 13.926 1.00 82.50 94 ALA A N 1
ATOM 669 C CA . ALA A 1 94 ? -15.075 11.823 14.269 1.00 82.50 94 ALA A CA 1
ATOM 670 C C . ALA A 1 94 ? -14.281 11.287 13.076 1.00 82.50 94 ALA A C 1
ATOM 672 O O . ALA A 1 94 ? -14.769 11.302 11.945 1.00 82.50 94 ALA A O 1
ATOM 673 N N . VAL A 1 95 ? -13.085 10.740 13.291 1.00 79.81 95 VAL A N 1
ATOM 674 C CA . VAL A 1 95 ? -12.373 10.061 12.200 1.00 79.81 95 VAL A CA 1
ATOM 675 C C . VAL A 1 95 ? -13.086 8.749 11.859 1.00 79.81 95 VAL A C 1
ATOM 677 O O . VAL A 1 95 ? -13.351 7.927 12.733 1.00 79.81 95 VAL A O 1
ATOM 680 N N . ALA A 1 96 ? -13.357 8.509 10.571 1.00 82.50 96 ALA A N 1
ATOM 681 C CA . ALA A 1 96 ? -13.982 7.260 10.130 1.00 82.50 96 ALA A CA 1
ATOM 682 C C . ALA A 1 96 ? -13.175 6.028 10.600 1.00 82.50 96 ALA A C 1
ATOM 684 O O . ALA A 1 96 ? -12.011 5.840 10.224 1.00 82.50 96 ALA A O 1
ATOM 685 N N . SER A 1 97 ? -13.792 5.164 11.414 1.00 86.50 97 SER A N 1
ATOM 686 C CA . SER A 1 97 ? -13.088 4.055 12.065 1.00 86.50 97 SER A CA 1
ATOM 687 C C . SER A 1 97 ? -13.008 2.811 11.183 1.00 86.50 97 SER A C 1
ATOM 689 O O . SER A 1 97 ? -13.939 2.008 11.091 1.00 86.50 97 SER A O 1
ATOM 691 N N . ALA A 1 98 ? -11.832 2.594 10.586 1.00 83.00 98 ALA A N 1
ATOM 692 C CA . ALA A 1 98 ? -11.516 1.341 9.900 1.00 83.00 98 ALA A CA 1
ATOM 693 C C . ALA A 1 98 ? -11.577 0.124 10.845 1.00 83.00 98 ALA A C 1
ATOM 695 O O . ALA A 1 98 ? -11.919 -0.970 10.400 1.00 83.00 98 ALA A O 1
ATOM 696 N N . THR A 1 99 ? -11.280 0.324 12.137 1.00 87.25 99 THR A N 1
ATOM 697 C CA . THR A 1 99 ? -11.357 -0.728 13.163 1.00 87.25 99 THR A CA 1
ATOM 698 C C . THR A 1 99 ? -12.798 -1.176 13.362 1.00 87.25 99 THR A C 1
ATOM 700 O O . THR A 1 99 ? -13.070 -2.369 13.275 1.00 87.25 99 THR A O 1
ATOM 703 N N . LEU A 1 100 ? -13.729 -0.233 13.556 1.00 93.12 100 LEU A N 1
ATOM 704 C CA . LEU A 1 100 ? -15.147 -0.556 13.701 1.00 93.12 100 LEU A CA 1
ATOM 705 C C . LEU A 1 100 ? -15.673 -1.267 12.450 1.00 93.12 100 LEU A C 1
ATOM 707 O O . LEU A 1 100 ? -16.284 -2.322 12.559 1.00 93.12 100 LEU A O 1
ATOM 711 N N . ALA A 1 101 ? -15.364 -0.750 11.258 1.00 90.12 101 ALA A N 1
ATOM 712 C CA . ALA A 1 101 ? -15.796 -1.367 10.005 1.00 90.12 101 ALA A CA 1
ATOM 713 C C . ALA A 1 101 ? -15.289 -2.812 9.824 1.00 90.12 101 ALA A C 1
ATOM 715 O O . ALA A 1 101 ? -15.966 -3.619 9.190 1.00 90.12 101 ALA A O 1
ATOM 716 N N . ALA A 1 102 ? -14.103 -3.143 10.342 1.00 86.00 102 ALA A N 1
ATOM 717 C CA . ALA A 1 102 ? -13.583 -4.508 10.328 1.00 86.00 102 ALA A CA 1
ATOM 718 C C . ALA A 1 102 ? -14.253 -5.383 11.400 1.00 86.00 102 ALA A C 1
ATOM 720 O O . ALA A 1 102 ? -14.677 -6.491 11.091 1.00 86.00 102 ALA A O 1
ATOM 721 N N . VAL A 1 103 ? -14.423 -4.864 12.619 1.00 92.94 103 VAL A N 1
ATOM 722 C CA . VAL A 1 103 ? -15.118 -5.553 13.717 1.00 92.94 103 VAL A CA 1
ATOM 723 C C . VAL A 1 103 ? -16.548 -5.919 13.331 1.00 92.94 103 VAL A C 1
ATOM 725 O O . VAL A 1 103 ? -16.951 -7.057 13.528 1.00 92.94 103 VAL A O 1
ATOM 728 N N . LEU A 1 104 ? -17.301 -5.011 12.708 1.00 93.81 104 LEU A N 1
ATOM 729 C CA . LEU A 1 104 ? -18.694 -5.263 12.316 1.00 93.81 104 LEU A CA 1
ATOM 730 C C . LEU A 1 104 ? -18.859 -6.335 11.228 1.00 93.81 104 LEU A C 1
ATOM 732 O O . LEU A 1 104 ? -19.963 -6.837 11.045 1.00 93.81 104 LEU A O 1
ATOM 736 N N . LYS A 1 105 ? -17.792 -6.697 10.504 1.00 90.44 105 LYS A N 1
ATOM 737 C CA . LYS A 1 105 ? -17.822 -7.827 9.559 1.00 90.44 105 LYS A CA 1
ATOM 738 C C . LYS A 1 105 ? -17.709 -9.180 10.255 1.00 90.44 105 LYS A C 1
ATOM 740 O O . LYS A 1 105 ? -18.207 -10.164 9.724 1.00 90.44 105 LYS A O 1
ATOM 745 N N . GLU A 1 106 ? -17.034 -9.212 11.400 1.00 91.62 106 GLU A N 1
ATOM 746 C CA . GLU A 1 106 ? -16.746 -10.431 12.164 1.00 91.62 106 GLU A CA 1
ATOM 747 C C . GLU A 1 106 ? -17.710 -10.610 13.348 1.00 91.62 106 GLU A C 1
ATOM 749 O O . GLU A 1 106 ? -17.933 -11.723 13.820 1.00 91.62 106 GLU A O 1
ATOM 754 N N . ALA A 1 107 ? -18.285 -9.512 13.843 1.00 93.44 107 ALA A N 1
ATOM 755 C CA . ALA A 1 107 ? -19.241 -9.525 14.937 1.00 93.44 107 ALA A CA 1
ATOM 756 C C . ALA A 1 107 ? -20.575 -10.172 14.513 1.00 93.44 107 ALA A C 1
ATOM 758 O O . ALA A 1 107 ? -20.987 -10.064 13.353 1.00 93.44 107 ALA A O 1
ATOM 759 N N . PRO A 1 108 ? -21.306 -10.800 15.452 1.00 93.69 108 PRO A N 1
ATOM 760 C CA . PRO A 1 108 ? -22.691 -11.190 15.230 1.00 93.69 108 PRO A CA 1
ATOM 761 C C . PRO A 1 108 ? -23.554 -9.997 14.775 1.00 93.69 108 PRO A C 1
ATOM 763 O O . PRO A 1 108 ? -23.244 -8.851 15.121 1.00 93.69 108 PRO A O 1
ATOM 766 N N . PRO A 1 109 ? -24.663 -10.240 14.049 1.00 93.56 109 PRO A N 1
ATOM 767 C CA . PRO A 1 109 ? -25.576 -9.178 13.640 1.00 93.56 109 PRO A CA 1
ATOM 768 C C . PRO A 1 109 ? -26.020 -8.322 14.832 1.00 93.56 109 PRO A C 1
ATOM 770 O O . PRO A 1 109 ? -26.605 -8.830 15.787 1.00 93.56 109 PRO A O 1
ATOM 773 N N . CYS A 1 110 ? -25.753 -7.022 14.754 1.00 93.75 110 CYS A N 1
ATOM 774 C CA . CYS A 1 110 ? -26.101 -6.033 15.767 1.00 93.75 110 CYS A CA 1
ATOM 775 C C . CYS A 1 110 ? -26.616 -4.755 15.099 1.00 93.75 110 CYS A C 1
ATOM 777 O O . CYS A 1 110 ? -26.266 -4.448 13.957 1.00 93.75 110 CYS A O 1
ATOM 779 N N . GLU A 1 111 ? -27.474 -4.017 15.802 1.00 96.75 111 GLU A N 1
ATOM 780 C CA . GLU A 1 111 ? -27.931 -2.712 15.334 1.00 96.75 111 GLU A CA 1
ATOM 781 C C . GLU A 1 111 ? -26.926 -1.640 15.758 1.00 96.75 111 GLU A C 1
ATOM 783 O O . GLU A 1 111 ? -26.688 -1.432 16.949 1.00 96.75 111 GLU A O 1
ATOM 788 N N . VAL A 1 112 ? -26.341 -0.963 14.768 1.00 96.62 112 VAL A N 1
ATOM 789 C CA . VAL A 1 112 ? -25.342 0.089 14.967 1.00 96.62 112 VAL A CA 1
ATOM 790 C C . VAL A 1 112 ? -25.839 1.379 14.336 1.00 96.62 112 VAL A C 1
ATOM 792 O O . VAL A 1 112 ? -26.306 1.374 13.195 1.00 96.62 112 VAL A O 1
ATOM 795 N N . ARG A 1 113 ? -25.731 2.485 15.071 1.00 96.12 113 ARG A N 1
ATOM 796 C CA . ARG A 1 113 ? -26.109 3.818 14.604 1.00 96.12 113 ARG A CA 1
ATOM 797 C C . ARG A 1 113 ? -24.968 4.804 14.801 1.00 96.12 113 ARG A C 1
ATOM 799 O O . ARG A 1 113 ? -24.408 4.926 15.887 1.00 96.12 113 ARG A O 1
ATOM 806 N N . GLU A 1 114 ? -24.663 5.529 13.736 1.00 95.06 114 GLU A N 1
ATOM 807 C CA . GLU A 1 114 ? -23.861 6.740 13.828 1.00 95.06 114 GLU A CA 1
ATOM 808 C C . GLU A 1 114 ? -24.723 7.834 14.478 1.00 95.06 114 GLU A C 1
ATOM 810 O O . GLU A 1 114 ? -25.822 8.118 13.996 1.00 95.06 114 GLU A O 1
ATOM 815 N N . GLU A 1 115 ? -24.273 8.386 15.604 1.00 94.12 115 GLU A N 1
ATOM 816 C CA . GLU A 1 115 ? -25.043 9.345 16.399 1.00 94.12 115 GLU A CA 1
ATOM 817 C C . GLU A 1 115 ? -24.118 10.271 17.199 1.00 94.12 115 GLU A C 1
ATOM 819 O O . GLU A 1 115 ? -23.115 9.836 17.770 1.00 94.12 115 GLU A O 1
ATOM 824 N N . ARG A 1 116 ? -24.484 11.554 17.285 1.00 93.06 116 ARG A N 1
ATOM 825 C CA . ARG A 1 116 ? -23.771 12.537 18.104 1.00 93.06 116 ARG A CA 1
ATOM 826 C C . ARG A 1 116 ? -23.970 12.207 19.582 1.00 93.06 116 ARG A C 1
ATOM 828 O O . ARG A 1 116 ? -25.068 12.353 20.114 1.00 93.06 116 ARG A O 1
ATOM 835 N N . LEU A 1 117 ? -22.909 11.749 20.241 1.00 95.31 117 LEU A N 1
ATOM 836 C CA . LEU A 1 117 ? -22.988 11.276 21.621 1.00 95.31 117 LEU A CA 1
ATOM 837 C C . LEU A 1 117 ? -22.913 12.440 22.614 1.00 95.31 117 LEU A C 1
ATOM 839 O O . LEU A 1 117 ? -22.040 13.300 22.513 1.00 95.31 117 LEU A O 1
ATOM 843 N N . SER A 1 118 ? -23.787 12.437 23.617 1.00 95.00 118 SER A N 1
ATOM 844 C CA . SER A 1 118 ? -23.707 13.349 24.762 1.00 95.00 118 SER A CA 1
ATOM 845 C C . SER A 1 118 ? -23.100 12.658 25.985 1.00 95.00 118 SER A C 1
ATOM 847 O O . SER A 1 118 ? -23.110 11.429 26.096 1.00 95.00 118 SER A O 1
ATOM 849 N N . MET A 1 119 ? -22.632 13.443 26.959 1.00 94.12 119 MET A N 1
ATOM 850 C CA . MET A 1 119 ? -22.214 12.896 28.256 1.00 94.12 119 MET A CA 1
ATOM 851 C C . MET A 1 119 ? -23.349 12.168 28.985 1.00 94.12 119 MET A C 1
ATOM 853 O O . MET A 1 119 ? -23.102 11.178 29.665 1.00 94.12 119 MET A O 1
ATOM 857 N N . GLU A 1 120 ? -24.600 12.594 28.805 1.00 94.25 120 GLU A N 1
ATOM 858 C CA . GLU A 1 120 ? -25.758 11.882 29.354 1.00 94.25 120 GLU A CA 1
ATOM 859 C C . GLU A 1 120 ? -25.886 10.475 28.755 1.00 94.25 120 GLU A C 1
ATOM 861 O O . GLU A 1 120 ? -26.139 9.520 29.485 1.00 94.25 120 GLU A O 1
ATOM 866 N N . MET A 1 121 ? -25.654 10.320 27.448 1.00 95.25 121 MET A N 1
ATOM 867 C CA . MET A 1 121 ? -25.666 9.003 26.805 1.00 95.25 121 MET A CA 1
ATOM 868 C C . MET A 1 121 ? -24.535 8.110 27.318 1.00 95.25 121 MET A C 1
ATOM 870 O O . MET A 1 121 ? -24.766 6.926 27.532 1.00 95.25 121 MET A O 1
ATOM 874 N N . ILE A 1 122 ? -23.340 8.667 27.549 1.00 94.81 122 ILE A N 1
ATOM 875 C CA . ILE A 1 122 ? -22.192 7.943 28.121 1.00 94.81 122 ILE A CA 1
ATOM 876 C C . ILE A 1 122 ? -22.513 7.452 29.538 1.00 94.81 122 ILE A C 1
ATOM 878 O O . ILE A 1 122 ? -22.310 6.281 29.845 1.00 94.81 122 ILE A O 1
ATOM 882 N N . LEU A 1 123 ? -23.054 8.330 30.388 1.00 93.06 123 LEU A N 1
ATOM 883 C CA . LEU A 1 123 ? -23.365 8.023 31.787 1.00 93.06 123 LEU A CA 1
ATOM 884 C C . LEU A 1 123 ? -24.511 7.012 31.947 1.00 93.06 123 LEU A C 1
ATOM 886 O O . LEU A 1 123 ? -24.526 6.273 32.926 1.00 93.06 123 LEU A O 1
ATOM 890 N N . ASN A 1 124 ? -25.458 6.975 31.003 1.00 93.00 124 ASN A N 1
ATOM 891 C CA . ASN A 1 124 ? -26.605 6.056 31.021 1.00 93.00 124 ASN A CA 1
ATOM 892 C C . ASN A 1 124 ? -26.421 4.823 30.116 1.00 93.00 124 ASN A C 1
ATOM 894 O O . ASN A 1 124 ? -27.360 4.040 29.933 1.00 93.00 124 ASN A O 1
ATOM 898 N N . ALA A 1 125 ? -25.252 4.655 29.498 1.00 95.00 125 ALA A N 1
ATOM 899 C CA . ALA A 1 125 ? -24.982 3.502 28.655 1.00 95.00 125 ALA A CA 1
ATOM 900 C C . ALA A 1 125 ? -24.884 2.228 29.503 1.00 95.00 125 ALA A C 1
ATOM 902 O O . ALA A 1 125 ? -24.298 2.219 30.583 1.00 95.00 125 ALA A O 1
ATOM 903 N N . ARG A 1 126 ? -25.389 1.111 28.967 1.00 95.19 126 ARG A N 1
ATOM 904 C CA . ARG A 1 126 ? -25.179 -0.213 29.572 1.00 95.19 126 ARG A CA 1
ATOM 905 C C . ARG A 1 126 ? -23.703 -0.570 29.616 1.00 95.19 126 ARG A C 1
ATOM 907 O O . ARG A 1 126 ? -23.289 -1.287 30.524 1.00 95.19 126 ARG A O 1
ATOM 914 N N . GLU A 1 127 ? -22.955 -0.112 28.620 1.00 95.25 127 GLU A N 1
ATOM 915 C CA . GLU A 1 127 ? -21.525 -0.330 28.483 1.00 95.25 127 GLU A CA 1
ATOM 916 C C . GLU A 1 127 ? -20.919 0.747 27.581 1.00 95.25 127 GLU A C 1
ATOM 918 O O . GLU A 1 127 ? -21.546 1.185 26.613 1.00 95.25 127 GLU A O 1
ATOM 923 N N . VAL A 1 128 ? -19.692 1.154 27.890 1.00 96.12 128 VAL A N 1
ATOM 924 C CA . VAL A 1 128 ? -18.907 2.104 27.099 1.00 96.12 128 VAL A CA 1
ATOM 925 C C . VAL A 1 128 ? -17.553 1.467 26.835 1.00 96.12 128 VAL A C 1
ATOM 927 O O . VAL A 1 128 ? -16.909 0.985 27.766 1.00 96.12 128 VAL A O 1
ATOM 930 N N . VAL A 1 129 ? -17.116 1.461 25.578 1.00 95.94 129 VAL A N 1
ATOM 931 C CA . VAL A 1 129 ? -15.812 0.926 25.177 1.00 95.94 129 VAL A CA 1
ATOM 932 C C . VAL A 1 129 ? -15.046 1.929 24.325 1.00 95.94 129 VAL A C 1
ATOM 934 O O . VAL A 1 129 ? -15.625 2.694 23.553 1.00 95.94 129 VAL A O 1
ATOM 937 N N . LEU A 1 130 ? -13.721 1.883 24.421 1.00 94.81 130 LEU A N 1
ATOM 938 C CA . LEU A 1 130 ? -12.829 2.454 23.422 1.00 94.81 130 LEU A CA 1
ATOM 939 C C . LEU A 1 130 ? -12.418 1.361 22.437 1.00 94.81 130 LEU A C 1
ATOM 941 O O . LEU A 1 130 ? -11.935 0.301 22.841 1.00 94.81 130 LEU A O 1
ATOM 945 N N . LEU A 1 131 ? -12.599 1.627 21.143 1.00 93.50 131 LEU A N 1
ATOM 946 C CA . LEU A 1 131 ? -12.287 0.701 20.061 1.00 93.50 131 LEU A CA 1
ATOM 947 C C . LEU A 1 131 ? -11.225 1.274 19.117 1.00 93.50 131 LEU A C 1
ATOM 949 O O . LEU A 1 131 ? -11.449 2.252 18.402 1.00 93.50 131 LEU A O 1
ATOM 953 N N . GLY A 1 132 ? -10.076 0.611 19.037 1.00 87.38 132 GLY A N 1
ATOM 954 C CA . GLY A 1 132 ? -9.032 0.941 18.071 1.00 87.38 132 GLY A CA 1
ATOM 955 C C . GLY A 1 132 ? -8.089 -0.231 17.837 1.00 87.38 132 GLY A C 1
ATOM 956 O O . GLY A 1 132 ? -7.814 -0.992 18.755 1.00 87.38 132 GLY A O 1
ATOM 957 N N . SER A 1 133 ? -7.550 -0.378 16.627 1.00 77.25 133 SER A N 1
ATOM 958 C CA . SER A 1 133 ? -6.646 -1.491 16.289 1.00 77.25 133 SER A CA 1
ATOM 959 C C . SER A 1 133 ? -5.420 -1.584 17.210 1.00 77.25 133 SER A C 1
ATOM 961 O O . SER A 1 133 ? -4.984 -2.681 17.541 1.00 77.25 133 SER A O 1
ATOM 963 N N . GLY A 1 134 ? -4.890 -0.445 17.671 1.00 73.31 134 GLY A N 1
ATOM 964 C CA . GLY A 1 134 ? -3.770 -0.396 18.618 1.00 73.31 134 GLY A CA 1
ATOM 965 C C . GLY A 1 134 ? -4.160 -0.451 20.102 1.00 73.31 134 GLY A C 1
ATOM 966 O O . GLY A 1 134 ? -3.339 -0.864 20.917 1.00 73.31 134 GLY A O 1
ATOM 967 N N . VAL A 1 135 ? -5.377 -0.026 20.461 1.00 80.75 135 VAL A N 1
ATOM 968 C CA . VAL A 1 135 ? -5.879 -0.028 21.854 1.00 80.75 135 VAL A CA 1
ATOM 969 C C . VAL A 1 135 ? -6.541 -1.357 22.215 1.00 80.75 135 VAL A C 1
ATOM 971 O O . VAL A 1 135 ? -6.494 -1.777 23.365 1.00 80.75 135 VAL A O 1
ATOM 974 N N . GLY A 1 136 ? -7.113 -2.045 21.231 1.00 86.56 136 GLY A N 1
ATOM 975 C CA . GLY A 1 136 ? -8.045 -3.139 21.447 1.00 86.56 136 GLY A CA 1
ATOM 976 C C . GLY A 1 136 ? -9.494 -2.647 21.490 1.00 86.56 136 GLY A C 1
ATOM 977 O O . GLY A 1 136 ? -9.819 -1.552 21.025 1.00 86.56 136 GLY A O 1
ATOM 978 N N . CYS A 1 137 ? -10.355 -3.481 22.064 1.00 91.94 137 CYS A N 1
ATOM 979 C CA . CYS A 1 137 ? -11.651 -3.074 22.584 1.00 91.94 137 CYS A CA 1
ATOM 980 C C . CYS A 1 137 ? -11.546 -3.121 24.108 1.00 91.94 137 CYS A C 1
ATOM 982 O O . CYS A 1 137 ? -11.268 -4.187 24.657 1.00 91.94 137 CYS A O 1
ATOM 984 N N . VAL A 1 138 ? -11.680 -1.974 24.773 1.00 90.94 138 VAL A N 1
ATOM 985 C CA . VAL A 1 138 ? -11.471 -1.861 26.223 1.00 90.94 138 VAL A CA 1
ATOM 986 C C . VAL A 1 138 ? -12.649 -1.139 26.852 1.00 90.94 138 VAL A C 1
ATOM 988 O O . VAL A 1 138 ? -13.038 -0.074 26.377 1.00 90.94 138 VAL A O 1
ATOM 991 N N . ALA A 1 139 ? -13.211 -1.718 27.910 1.00 93.69 139 ALA A N 1
ATOM 992 C CA . ALA A 1 139 ? -14.308 -1.117 28.654 1.00 93.69 139 ALA A CA 1
ATOM 993 C C . ALA A 1 139 ? -13.847 0.110 29.453 1.00 93.69 139 ALA A C 1
ATOM 995 O O . ALA A 1 139 ? -12.734 0.150 29.979 1.00 93.69 139 ALA A O 1
ATOM 996 N N . VAL A 1 140 ? -14.725 1.100 29.559 1.00 94.56 140 VAL A N 1
ATOM 997 C CA . VAL A 1 140 ? -14.520 2.331 30.327 1.00 94.56 140 VAL A CA 1
ATOM 998 C C . VAL A 1 140 ? -15.124 2.167 31.719 1.00 94.56 140 VAL A C 1
ATOM 1000 O O . VAL A 1 140 ? -16.264 1.728 31.867 1.00 94.56 140 VAL A O 1
ATOM 1003 N N . GLN A 1 141 ? -14.350 2.514 32.744 1.00 93.69 141 GLN A N 1
ATOM 1004 C CA . GLN A 1 141 ? -14.756 2.486 34.146 1.00 93.69 141 GLN A CA 1
ATOM 1005 C C . GLN A 1 141 ? -15.311 3.828 34.606 1.00 93.69 141 GLN A C 1
ATOM 1007 O O . GLN A 1 141 ? -16.356 3.867 35.257 1.00 93.69 141 GLN A O 1
ATOM 1012 N N . SER A 1 142 ? -14.607 4.916 34.307 1.00 95.00 142 SER A N 1
ATOM 1013 C CA . SER A 1 142 ? -15.007 6.253 34.728 1.00 95.00 142 SER A CA 1
ATOM 1014 C C . SER A 1 142 ? -14.702 7.294 33.661 1.00 95.00 142 SER A C 1
ATOM 1016 O O . SER A 1 142 ? -13.828 7.100 32.817 1.00 95.00 142 SER A O 1
ATOM 1018 N N . VAL A 1 143 ? -15.447 8.397 33.697 1.00 96.50 143 VAL A N 1
ATOM 1019 C CA . VAL A 1 143 ? -15.170 9.598 32.904 1.00 96.50 143 VAL A CA 1
ATOM 1020 C C . VAL A 1 143 ? -15.192 10.798 33.841 1.00 96.50 143 VAL A C 1
ATOM 1022 O O . VAL A 1 143 ? -16.149 10.967 34.593 1.00 96.50 143 VAL A O 1
ATOM 1025 N N . ASP A 1 144 ? -14.133 11.607 33.833 1.00 95.50 144 ASP A N 1
ATOM 1026 C CA . ASP A 1 144 ? -13.971 12.776 34.714 1.00 95.50 144 ASP A CA 1
ATOM 1027 C C . ASP A 1 144 ? -14.143 12.434 36.208 1.00 95.50 144 ASP A C 1
ATOM 1029 O O . ASP A 1 144 ? -14.710 13.192 36.997 1.00 95.50 144 ASP A O 1
ATOM 1033 N N . GLY A 1 145 ? -13.675 11.245 36.601 1.00 93.44 145 GLY A N 1
ATOM 1034 C CA . GLY A 1 145 ? -13.797 10.720 37.963 1.00 93.44 145 GLY A CA 1
ATOM 1035 C C . GLY A 1 145 ? -15.198 10.221 38.339 1.00 93.44 145 GLY A C 1
ATOM 1036 O O . GLY A 1 145 ? -15.394 9.757 39.464 1.00 93.44 145 GLY A O 1
ATOM 1037 N N . VAL A 1 146 ? -16.173 10.276 37.426 1.00 95.12 146 VAL A N 1
ATOM 1038 C CA . VAL A 1 146 ? -17.509 9.700 37.616 1.00 95.12 146 VAL A CA 1
ATOM 1039 C C . VAL A 1 146 ? -17.502 8.251 37.147 1.00 95.12 146 VAL A C 1
ATOM 1041 O O . VAL A 1 146 ? -17.325 7.976 35.962 1.00 95.12 146 VAL A O 1
ATOM 1044 N N . VAL A 1 147 ? -17.703 7.317 38.079 1.00 94.31 147 VAL A N 1
ATOM 1045 C CA . VAL A 1 147 ? -17.802 5.881 37.777 1.00 94.31 147 VAL A CA 1
ATOM 1046 C C . VAL A 1 147 ? -19.091 5.598 37.008 1.00 94.31 147 VAL A C 1
ATOM 1048 O O . VAL A 1 147 ? -20.168 6.029 37.421 1.00 94.31 147 VAL A O 1
ATOM 1051 N N . LEU A 1 148 ? -18.976 4.863 35.903 1.00 92.94 148 LEU A N 1
ATOM 1052 C CA . LEU A 1 148 ? -20.103 4.475 35.061 1.00 92.94 148 LEU A CA 1
ATOM 1053 C C . LEU A 1 148 ? -20.846 3.273 35.657 1.00 92.94 148 LEU A C 1
ATOM 1055 O O . LEU A 1 148 ? -20.232 2.261 36.010 1.00 92.94 148 LEU A O 1
ATOM 1059 N N . ASP A 1 149 ? -22.176 3.351 35.710 1.00 87.31 149 ASP A N 1
ATOM 1060 C CA . ASP A 1 149 ? -23.041 2.246 36.143 1.00 87.31 149 ASP A CA 1
ATOM 1061 C C . ASP A 1 149 ? -23.282 1.259 34.989 1.00 87.31 149 ASP A C 1
ATOM 1063 O O . ASP A 1 149 ? -24.341 1.205 34.366 1.00 87.31 149 ASP A O 1
ATOM 1067 N N . THR A 1 150 ? -22.231 0.517 34.639 1.00 82.56 150 THR A N 1
ATOM 1068 C CA . THR A 1 150 ? -22.274 -0.457 33.536 1.00 82.56 150 THR A CA 1
ATOM 1069 C C . THR A 1 150 ? -22.866 -1.797 33.978 1.00 82.56 150 THR A C 1
ATOM 1071 O O . THR A 1 150 ? -22.596 -2.299 35.067 1.00 82.56 150 THR A O 1
ATOM 1074 N N . SER A 1 151 ? -23.658 -2.413 33.099 1.00 75.88 151 SER A N 1
ATOM 1075 C CA . SER A 1 151 ? -24.461 -3.613 33.394 1.00 75.88 151 SER A CA 1
ATOM 1076 C C . SER A 1 151 ? -23.830 -4.939 32.941 1.00 75.88 151 SER A C 1
ATOM 1078 O O . SER A 1 151 ? -24.459 -5.990 33.073 1.00 75.88 151 SER A O 1
ATOM 1080 N N . GLY A 1 152 ? -22.607 -4.916 32.399 1.00 77.81 152 GLY A N 1
ATOM 1081 C CA . GLY A 1 152 ? -21.905 -6.114 31.937 1.00 77.81 152 GLY A CA 1
ATOM 1082 C C . GLY A 1 152 ? -20.689 -5.823 31.054 1.00 77.81 152 GLY A C 1
ATOM 1083 O O . GLY A 1 152 ? -20.186 -4.702 31.042 1.00 77.81 152 GLY A O 1
ATOM 1084 N N . ASP A 1 153 ? -20.256 -6.869 30.343 1.00 88.25 153 ASP A N 1
ATOM 1085 C CA . ASP A 1 153 ? -19.106 -6.906 29.423 1.00 88.25 153 ASP A CA 1
ATOM 1086 C C . ASP A 1 153 ? -19.530 -7.449 28.033 1.00 88.25 153 ASP A C 1
ATOM 1088 O O . ASP A 1 153 ? -18.786 -8.175 27.368 1.00 88.25 153 ASP A O 1
ATOM 1092 N N . GLU A 1 154 ? -20.773 -7.197 27.615 1.00 91.12 154 GLU A N 1
ATOM 1093 C CA . GLU A 1 154 ? -21.363 -7.746 26.385 1.00 91.12 154 GLU A CA 1
ATOM 1094 C C . GLU A 1 154 ? -20.675 -7.181 25.137 1.00 91.12 154 GLU A C 1
ATOM 1096 O O . GLU A 1 154 ? -20.238 -7.933 24.255 1.00 91.12 154 GLU A O 1
ATOM 1101 N N . LEU A 1 155 ? -20.560 -5.854 25.077 1.00 92.50 155 LEU A N 1
ATOM 1102 C CA . LEU A 1 155 ? -19.967 -5.138 23.962 1.00 92.50 155 LEU A CA 1
ATOM 1103 C C . LEU A 1 155 ? -18.467 -5.419 23.896 1.00 92.50 155 LEU A C 1
ATOM 1105 O O . LEU A 1 155 ? -17.982 -5.792 22.830 1.00 92.50 155 LEU A O 1
ATOM 1109 N N . VAL A 1 156 ? -17.744 -5.326 25.019 1.00 92.88 156 VAL A N 1
ATOM 1110 C CA . VAL A 1 156 ? -16.304 -5.604 25.067 1.00 92.88 156 VAL A CA 1
ATOM 1111 C C . VAL A 1 156 ? -16.004 -7.049 24.682 1.00 92.88 156 VAL A C 1
ATOM 1113 O O . VAL A 1 156 ? -15.114 -7.270 23.867 1.00 92.88 156 VAL A O 1
ATOM 1116 N N . SER A 1 157 ? -16.773 -8.034 25.162 1.00 91.25 157 SER A N 1
ATOM 1117 C CA . SER A 1 157 ? -16.552 -9.445 24.806 1.00 91.25 157 SER A CA 1
ATOM 1118 C C . SER A 1 157 ? -16.773 -9.686 23.316 1.00 91.25 157 SER A C 1
ATOM 1120 O O . SER A 1 157 ? -15.949 -10.316 22.649 1.00 91.25 157 SER A O 1
ATOM 1122 N N . THR A 1 158 ? -17.871 -9.153 22.776 1.00 93.69 158 THR A N 1
ATOM 1123 C CA . THR A 1 158 ? -18.240 -9.339 21.370 1.00 93.69 158 THR A CA 1
ATOM 1124 C C . THR A 1 158 ? -17.242 -8.649 20.446 1.00 93.69 158 THR A C 1
ATOM 1126 O O . THR A 1 158 ? -16.749 -9.251 19.490 1.00 93.69 158 THR A O 1
ATOM 1129 N N . PHE A 1 159 ? -16.904 -7.393 20.737 1.00 94.94 159 PHE A N 1
ATOM 1130 C CA . PHE A 1 159 ? -16.019 -6.603 19.891 1.00 94.94 159 PHE A CA 1
ATOM 1131 C C . PHE A 1 159 ? -14.557 -7.011 20.049 1.00 94.94 159 PHE A C 1
ATOM 1133 O O . PHE A 1 159 ? -13.835 -6.958 19.060 1.00 94.94 159 PHE A O 1
ATOM 1140 N N . ALA A 1 160 ? -14.108 -7.469 21.222 1.00 90.62 160 ALA A N 1
ATOM 1141 C CA . ALA A 1 160 ? -12.762 -8.018 21.380 1.00 90.62 160 ALA A CA 1
ATOM 1142 C C . ALA A 1 160 ? -12.582 -9.305 20.561 1.00 90.62 160 ALA A C 1
ATOM 1144 O O . ALA A 1 160 ? -11.610 -9.415 19.815 1.00 90.62 160 ALA A O 1
ATOM 1145 N N . ALA A 1 161 ? -13.545 -10.234 20.618 1.00 89.44 161 ALA A N 1
ATOM 1146 C CA . ALA A 1 161 ? -13.500 -11.462 19.823 1.00 89.44 161 ALA A CA 1
ATOM 1147 C C . ALA A 1 161 ? -13.529 -11.173 18.311 1.00 89.44 161 ALA A C 1
ATOM 1149 O O . ALA A 1 161 ? -12.727 -11.721 17.554 1.00 89.44 161 ALA A O 1
ATOM 1150 N N . ALA A 1 162 ? -14.405 -10.266 17.873 1.00 92.00 162 ALA A N 1
ATOM 1151 C CA . ALA A 1 162 ? -14.480 -9.832 16.480 1.00 92.00 162 ALA A CA 1
ATOM 1152 C C . ALA A 1 162 ? -13.216 -9.077 16.029 1.00 92.00 162 ALA A C 1
ATOM 1154 O O . ALA A 1 162 ? -12.762 -9.238 14.898 1.00 92.00 162 ALA A O 1
ATOM 1155 N N . LEU A 1 163 ? -12.605 -8.285 16.914 1.00 85.88 163 LEU A N 1
ATOM 1156 C CA . LEU A 1 163 ? -11.338 -7.610 16.650 1.00 85.88 163 LEU A CA 1
ATOM 1157 C C . LEU A 1 163 ? -10.193 -8.614 16.488 1.00 85.88 163 LEU A C 1
ATOM 1159 O O . LEU A 1 163 ? -9.346 -8.437 15.614 1.00 85.88 163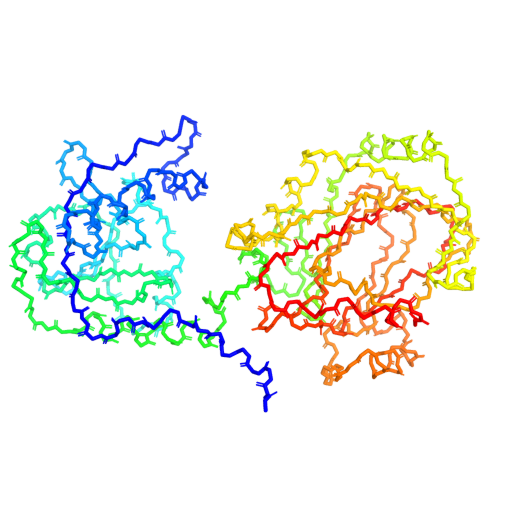 LEU A O 1
ATOM 1163 N N . ASP A 1 164 ? -10.156 -9.672 17.296 1.00 80.38 164 ASP A N 1
ATOM 1164 C CA . ASP A 1 164 ? -9.171 -10.745 17.155 1.00 80.38 164 ASP A CA 1
ATOM 1165 C C . ASP A 1 164 ? -9.365 -11.531 15.857 1.00 80.38 164 ASP A C 1
ATOM 1167 O O . ASP A 1 164 ? -8.389 -11.756 15.138 1.00 80.38 164 ASP A O 1
ATOM 1171 N N . ALA A 1 165 ? -10.608 -11.858 15.495 1.00 80.56 165 ALA A N 1
ATOM 1172 C CA . ALA A 1 165 ? -10.927 -12.455 14.198 1.00 80.56 165 ALA A CA 1
ATOM 1173 C C . ALA A 1 165 ? -10.499 -11.544 13.031 1.00 80.56 165 ALA A C 1
ATOM 1175 O O . ALA A 1 165 ? -9.838 -12.000 12.102 1.00 80.56 165 ALA A O 1
ATOM 1176 N N . ALA A 1 166 ? -10.758 -10.235 13.114 1.00 78.25 166 ALA A N 1
ATOM 1177 C CA . ALA A 1 166 ? -10.359 -9.268 12.090 1.00 78.25 166 ALA A CA 1
ATOM 1178 C C . ALA A 1 166 ? -8.830 -9.120 11.954 1.00 78.25 166 ALA A C 1
ATOM 1180 O O . ALA A 1 166 ? -8.324 -8.850 10.861 1.00 78.25 166 ALA A O 1
ATOM 1181 N N . HIS A 1 167 ? -8.072 -9.301 13.040 1.00 67.75 167 HIS A N 1
ATOM 1182 C CA . HIS A 1 167 ? -6.609 -9.371 12.978 1.00 67.75 167 HIS A CA 1
ATOM 1183 C C . HIS A 1 167 ? -6.117 -10.680 12.345 1.00 67.75 167 HIS A C 1
ATOM 1185 O O . HIS A 1 167 ? -5.119 -10.662 11.625 1.00 67.75 167 HIS A O 1
ATOM 1191 N N . GLN A 1 168 ? -6.806 -11.798 12.591 1.00 67.94 168 GLN A N 1
ATOM 1192 C CA . GLN A 1 168 ? -6.477 -13.107 12.012 1.00 67.94 168 GLN A CA 1
ATOM 1193 C C . GLN A 1 168 ? -6.820 -13.185 10.518 1.00 67.94 168 GLN A C 1
ATOM 1195 O O . GLN A 1 168 ? -6.047 -13.745 9.744 1.00 67.94 168 GLN A O 1
ATOM 1200 N N . ASN A 1 169 ? -7.920 -12.556 10.099 1.00 66.50 169 ASN A N 1
ATOM 1201 C CA . ASN A 1 169 ? -8.390 -12.490 8.712 1.00 66.50 169 ASN A CA 1
ATOM 1202 C C . ASN A 1 169 ? -7.713 -11.374 7.893 1.00 66.50 169 ASN A C 1
ATOM 1204 O O . ASN A 1 169 ? -8.245 -10.925 6.880 1.00 66.50 169 ASN A O 1
ATOM 1208 N N . ASP A 1 170 ? -6.541 -10.903 8.331 1.00 61.31 170 ASP A N 1
ATOM 1209 C CA . ASP A 1 170 ? -5.684 -9.928 7.645 1.00 61.31 170 ASP A CA 1
ATOM 1210 C C . ASP A 1 170 ? -6.248 -8.489 7.541 1.00 61.31 170 ASP A C 1
ATOM 1212 O O . ASP A 1 170 ? -5.491 -7.546 7.309 1.00 61.31 170 ASP A O 1
ATOM 1216 N N . ALA A 1 171 ? -7.543 -8.278 7.810 1.00 60.75 171 ALA A N 1
ATOM 1217 C CA . ALA A 1 171 ? -8.250 -7.001 7.664 1.00 60.75 171 ALA A CA 1
ATOM 1218 C C . ALA A 1 171 ? -7.678 -5.850 8.515 1.00 60.75 171 ALA A C 1
ATOM 1220 O O . ALA A 1 171 ? -7.768 -4.688 8.108 1.00 60.75 171 ALA A O 1
ATOM 1221 N N . LEU A 1 172 ? -7.094 -6.167 9.677 1.00 61.03 172 LEU A N 1
ATOM 1222 C CA . LEU A 1 172 ? -6.446 -5.208 10.586 1.00 61.03 172 LEU A CA 1
ATOM 1223 C C . LEU A 1 172 ? -4.973 -5.510 10.860 1.00 61.03 172 LEU A C 1
ATOM 1225 O O . LEU A 1 172 ? -4.344 -4.826 11.669 1.00 61.03 172 LEU A O 1
ATOM 1229 N N . ARG A 1 173 ? -4.395 -6.515 10.197 1.00 64.75 173 ARG A N 1
ATOM 1230 C CA . ARG A 1 173 ? -2.973 -6.812 10.364 1.00 64.75 173 ARG A CA 1
ATOM 1231 C C . ARG A 1 173 ? -2.156 -5.582 9.938 1.00 64.75 173 ARG A C 1
ATOM 1233 O O . ARG A 1 173 ? -2.406 -5.069 8.845 1.00 64.75 173 ARG A O 1
ATOM 1240 N N . PRO A 1 174 ? -1.201 -5.097 10.752 1.00 6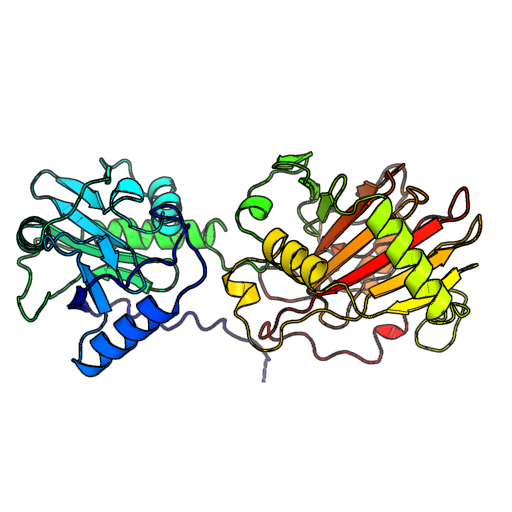4.31 174 PRO A N 1
ATOM 1241 C CA . PRO A 1 174 ? -0.304 -4.026 10.339 1.00 64.31 174 PRO A CA 1
ATOM 1242 C C . PRO A 1 174 ? 0.369 -4.402 9.021 1.00 64.31 174 PRO A C 1
ATOM 1244 O O . PRO A 1 174 ? 0.974 -5.463 8.928 1.00 64.31 174 PRO A O 1
ATOM 1247 N N . SER A 1 175 ? 0.247 -3.547 8.012 1.00 76.75 175 SER A N 1
ATOM 1248 C CA . SER A 1 175 ? 0.868 -3.753 6.705 1.00 76.75 175 SER A CA 1
ATOM 1249 C C . SER A 1 175 ? 1.650 -2.508 6.336 1.00 76.75 175 SER A C 1
ATOM 1251 O O . SER A 1 175 ? 1.284 -1.391 6.715 1.00 76.75 175 SER A O 1
ATOM 1253 N N . ILE A 1 176 ? 2.752 -2.702 5.618 1.00 84.81 176 ILE A N 1
ATOM 1254 C CA . ILE A 1 176 ? 3.467 -1.589 4.999 1.00 84.81 176 ILE A CA 1
ATOM 1255 C C . ILE A 1 176 ? 2.675 -1.008 3.834 1.00 84.81 176 ILE A C 1
ATOM 1257 O O . ILE A 1 176 ? 2.806 0.175 3.552 1.00 84.81 176 ILE A O 1
ATOM 1261 N N . GLU A 1 177 ? 1.832 -1.812 3.196 1.00 88.94 177 GLU A N 1
ATOM 1262 C CA . GLU A 1 177 ? 1.051 -1.414 2.040 1.00 88.94 177 GLU A CA 1
ATOM 1263 C C . GLU A 1 177 ? -0.160 -0.558 2.431 1.00 88.94 177 GLU A C 1
ATOM 1265 O O . GLU A 1 177 ? -0.807 -0.767 3.462 1.00 88.94 177 GLU A O 1
ATOM 1270 N N . HIS A 1 178 ? -0.500 0.401 1.574 1.00 87.12 178 HIS A N 1
ATOM 1271 C CA . HIS A 1 178 ? -1.649 1.270 1.742 1.00 87.12 178 HIS A CA 1
ATOM 1272 C C . HIS A 1 178 ? -2.962 0.455 1.818 1.00 87.12 178 HIS A C 1
ATOM 1274 O O . HIS A 1 178 ? -3.245 -0.349 0.922 1.00 87.12 178 HIS A O 1
ATOM 1280 N N . PRO A 1 179 ? -3.836 0.689 2.821 1.00 79.50 179 PRO A N 1
ATOM 1281 C CA . PRO A 1 179 ? -5.029 -0.135 3.050 1.00 79.50 179 PRO A CA 1
ATOM 1282 C C . PRO A 1 179 ? -6.014 -0.213 1.877 1.00 79.50 179 PRO A C 1
ATOM 1284 O O . PRO A 1 179 ? -6.690 -1.228 1.719 1.00 79.50 179 PRO A O 1
ATOM 1287 N N . LEU A 1 180 ? -6.124 0.848 1.065 1.00 80.31 180 LEU A N 1
ATOM 1288 C CA . LEU A 1 180 ? -6.975 0.822 -0.133 1.00 80.31 180 LEU A CA 1
ATOM 1289 C C . LEU A 1 180 ? -6.427 -0.125 -1.202 1.00 80.31 180 LEU A C 1
ATOM 1291 O O . LEU A 1 180 ? -7.208 -0.838 -1.819 1.00 80.31 180 LEU A O 1
ATOM 1295 N N . LEU A 1 181 ? -5.105 -0.153 -1.397 1.00 87.38 181 LEU A N 1
ATOM 1296 C CA . LEU A 1 181 ? -4.471 -1.014 -2.396 1.00 87.38 181 LEU A CA 1
ATOM 1297 C C . LEU A 1 181 ? -4.510 -2.473 -1.955 1.00 87.38 181 LEU A C 1
ATOM 1299 O O . LEU A 1 181 ? -4.833 -3.352 -2.754 1.00 87.38 181 LEU A O 1
ATOM 1303 N N . ARG A 1 182 ? -4.298 -2.716 -0.659 1.00 85.50 182 ARG A N 1
ATOM 1304 C CA . ARG A 1 182 ? -4.299 -4.054 -0.059 1.00 85.50 182 ARG A CA 1
ATOM 1305 C C . ARG A 1 182 ? -5.599 -4.821 -0.274 1.00 85.50 182 ARG A C 1
ATOM 1307 O O . ARG A 1 182 ? -5.594 -6.042 -0.353 1.00 85.50 182 ARG A O 1
ATOM 1314 N N . ARG A 1 183 ? -6.716 -4.101 -0.371 1.00 82.50 183 ARG A N 1
ATOM 1315 C CA . ARG A 1 183 ? -8.055 -4.678 -0.547 1.00 82.50 183 ARG A CA 1
ATOM 1316 C C . ARG A 1 183 ? -8.395 -5.024 -1.992 1.00 82.50 183 ARG A C 1
ATOM 1318 O O . ARG A 1 183 ? -9.388 -5.711 -2.195 1.00 82.50 183 ARG A O 1
ATOM 1325 N N . LEU A 1 184 ? -7.619 -4.541 -2.960 1.00 83.44 184 LEU A N 1
ATOM 1326 C CA . LEU A 1 184 ? -7.860 -4.841 -4.366 1.00 83.44 184 LEU A CA 1
ATOM 1327 C C . LEU A 1 184 ? -7.590 -6.319 -4.626 1.00 83.44 184 LEU A C 1
ATOM 1329 O O . LEU A 1 184 ? -6.519 -6.814 -4.275 1.00 83.44 184 LEU A O 1
ATOM 1333 N N . ALA A 1 185 ? -8.517 -7.003 -5.285 1.00 91.19 185 ALA A N 1
ATOM 1334 C CA . ALA A 1 185 ? -8.234 -8.292 -5.898 1.00 91.19 185 ALA A CA 1
ATOM 1335 C C . ALA A 1 185 ? -7.333 -8.112 -7.134 1.00 91.19 185 ALA A C 1
ATOM 1337 O O . ALA A 1 185 ? -7.239 -7.029 -7.717 1.00 91.19 185 ALA A O 1
ATOM 1338 N N . VAL A 1 186 ? -6.645 -9.177 -7.555 1.00 96.06 186 VAL A N 1
ATOM 1339 C CA . VAL A 1 186 ? -5.837 -9.146 -8.785 1.00 96.06 186 VAL A CA 1
ATOM 1340 C C . VAL A 1 186 ? -6.727 -8.782 -9.976 1.00 96.06 186 VAL A C 1
ATOM 1342 O O . VAL A 1 186 ? -7.771 -9.394 -10.193 1.00 96.06 186 VAL A O 1
ATOM 1345 N N . GLY A 1 187 ? -6.309 -7.775 -10.743 1.00 94.94 187 GLY A N 1
ATOM 1346 C CA . GLY A 1 187 ? -7.060 -7.220 -11.866 1.00 94.94 187 GLY A CA 1
ATOM 1347 C C . GLY A 1 187 ? -7.986 -6.052 -11.513 1.00 94.94 187 GLY A C 1
ATOM 1348 O O . GLY A 1 187 ? -8.381 -5.333 -12.430 1.00 94.94 187 GLY A O 1
ATOM 1349 N N . GLU A 1 188 ? -8.297 -5.814 -10.234 1.00 93.81 188 GLU A N 1
ATOM 1350 C CA . GLU A 1 188 ? -9.089 -4.650 -9.820 1.00 93.81 188 GLU A CA 1
ATOM 1351 C C . GLU A 1 188 ? -8.292 -3.344 -9.912 1.00 93.81 188 GLU A C 1
ATOM 1353 O O . GLU A 1 188 ? -7.060 -3.317 -9.793 1.00 93.81 188 GLU A O 1
ATOM 1358 N N . GLU A 1 189 ? -9.025 -2.246 -10.114 1.00 91.06 189 GLU A N 1
ATOM 1359 C CA . GLU A 1 189 ? -8.473 -0.906 -10.285 1.00 91.06 189 GLU A CA 1
ATOM 1360 C C . GLU A 1 189 ? -9.071 0.091 -9.285 1.00 91.06 189 GLU A C 1
ATOM 1362 O O . GLU A 1 189 ? -10.269 0.075 -9.002 1.00 91.06 189 GLU A O 1
ATOM 1367 N N . VAL A 1 190 ? -8.240 1.020 -8.811 1.00 82.56 190 VAL A N 1
ATOM 1368 C CA . VAL A 1 190 ? -8.662 2.237 -8.111 1.00 82.56 190 VAL A CA 1
ATOM 1369 C C . VAL A 1 190 ? -7.978 3.437 -8.758 1.00 82.56 190 VAL A C 1
ATOM 1371 O O . VAL A 1 190 ? -6.753 3.548 -8.784 1.00 82.56 190 VAL A O 1
ATOM 1374 N N . GLY A 1 191 ? -8.777 4.333 -9.340 1.00 89.44 191 GLY A N 1
ATOM 1375 C CA . GLY A 1 191 ? -8.254 5.438 -10.140 1.00 89.44 191 GLY A CA 1
ATOM 1376 C C . GLY A 1 191 ? -7.377 4.934 -11.293 1.00 89.44 191 GLY A C 1
ATOM 1377 O O . GLY A 1 191 ? -7.832 4.214 -12.179 1.00 89.44 191 GLY A O 1
ATOM 1378 N N . ASN A 1 192 ? -6.106 5.321 -11.288 1.00 89.50 192 ASN A N 1
ATOM 1379 C CA . ASN A 1 192 ? -5.117 4.928 -12.289 1.00 89.50 192 ASN A CA 1
ATOM 1380 C C . ASN A 1 192 ? -4.253 3.719 -11.880 1.00 89.50 192 ASN A C 1
ATOM 1382 O O . ASN A 1 192 ? -3.343 3.370 -12.632 1.00 89.50 192 ASN A O 1
ATOM 1386 N N . ILE A 1 193 ? -4.530 3.084 -10.737 1.00 94.75 193 ILE A N 1
ATOM 1387 C CA . ILE A 1 193 ? -3.741 1.982 -10.172 1.00 94.75 193 ILE A CA 1
ATOM 1388 C C . ILE A 1 193 ? -4.497 0.664 -10.355 1.00 94.75 193 ILE A C 1
ATOM 1390 O O . ILE A 1 193 ? -5.641 0.553 -9.926 1.00 94.75 193 ILE A O 1
ATOM 1394 N N . ARG A 1 194 ? -3.850 -0.346 -10.943 1.00 97.38 194 ARG A N 1
ATOM 1395 C CA . ARG A 1 194 ? -4.369 -1.715 -11.098 1.00 97.38 194 ARG A CA 1
ATOM 1396 C C . ARG A 1 194 ? -3.501 -2.707 -10.335 1.00 97.38 194 ARG A C 1
ATOM 1398 O O . ARG A 1 194 ? -2.286 -2.693 -10.535 1.00 97.38 194 ARG A O 1
ATOM 1405 N N . ARG A 1 195 ? -4.086 -3.615 -9.545 1.00 98.25 195 ARG A N 1
ATOM 1406 C CA . ARG A 1 195 ? -3.323 -4.721 -8.934 1.00 98.25 195 ARG A CA 1
ATOM 1407 C C . ARG A 1 195 ? -2.965 -5.766 -9.992 1.00 98.25 195 ARG A C 1
ATOM 1409 O O . ARG A 1 195 ? -3.843 -6.289 -10.674 1.00 98.25 195 ARG A O 1
ATOM 1416 N N . LEU A 1 196 ? -1.678 -6.078 -10.110 1.00 98.44 196 LEU A N 1
ATOM 1417 C CA . LEU A 1 196 ? -1.155 -7.100 -11.017 1.00 98.44 196 LEU A CA 1
ATOM 1418 C C . LEU A 1 196 ? -0.955 -8.454 -10.337 1.00 98.44 196 LEU A C 1
ATOM 1420 O O . LEU A 1 196 ? -1.168 -9.474 -10.979 1.00 98.44 196 LEU A O 1
ATOM 1424 N N . SER A 1 197 ? -0.553 -8.455 -9.066 1.00 97.88 197 SER A N 1
ATOM 1425 C CA . SER A 1 197 ? -0.358 -9.674 -8.279 1.00 97.88 197 SER A CA 1
ATOM 1426 C C . SER A 1 197 ? -0.563 -9.430 -6.789 1.00 97.88 197 SER A C 1
ATOM 1428 O O . SER A 1 197 ? -0.514 -8.289 -6.307 1.00 97.88 197 SER A O 1
ATOM 1430 N N . SER A 1 198 ? -0.806 -10.512 -6.056 1.00 94.00 198 SER A N 1
ATOM 1431 C CA . SER A 1 198 ? -0.885 -10.500 -4.593 1.00 94.00 198 SER A CA 1
ATOM 1432 C C . SER A 1 198 ? 0.473 -10.779 -3.942 1.00 94.00 198 SER A C 1
ATOM 1434 O O . SER A 1 198 ? 0.780 -10.187 -2.907 1.00 94.00 198 SER A O 1
ATOM 1436 N N . LYS A 1 199 ? 1.296 -11.660 -4.531 1.00 93.25 199 LYS A N 1
ATOM 1437 C CA . LYS A 1 199 ? 2.660 -11.982 -4.079 1.00 93.25 199 LYS A CA 1
ATOM 1438 C C . LYS A 1 199 ? 3.641 -12.057 -5.270 1.00 93.25 199 LYS A C 1
ATOM 1440 O O . LYS A 1 199 ? 3.511 -12.971 -6.072 1.00 93.25 199 LYS A O 1
ATOM 1445 N N . PRO A 1 200 ? 4.585 -11.113 -5.429 1.00 95.56 200 PRO A N 1
ATOM 1446 C CA . PRO A 1 200 ? 4.724 -9.935 -4.588 1.00 95.56 200 PRO A CA 1
ATOM 1447 C C . PRO A 1 200 ? 3.496 -9.046 -4.769 1.00 95.56 200 PRO A C 1
ATOM 1449 O O . PRO A 1 200 ? 2.780 -9.148 -5.771 1.00 95.56 200 PRO A O 1
ATOM 1452 N N . SER A 1 201 ? 3.245 -8.159 -3.815 1.00 96.00 201 SER A N 1
ATOM 1453 C CA . SER A 1 201 ? 2.231 -7.136 -4.037 1.00 96.00 201 SER A CA 1
ATOM 1454 C C . SER A 1 201 ? 2.735 -6.200 -5.134 1.00 96.00 201 SER A C 1
ATOM 1456 O O . SER A 1 201 ? 3.749 -5.526 -4.942 1.00 96.00 201 SER A O 1
ATOM 1458 N N . ALA A 1 202 ? 2.084 -6.215 -6.300 1.00 98.19 202 ALA A N 1
ATOM 1459 C CA . ALA A 1 202 ? 2.512 -5.450 -7.467 1.00 98.19 202 ALA A CA 1
ATOM 1460 C C . ALA A 1 202 ? 1.344 -4.747 -8.155 1.00 98.19 202 ALA A C 1
ATOM 1462 O O . ALA A 1 202 ? 0.231 -5.270 -8.243 1.00 98.19 202 ALA A O 1
ATOM 1463 N N . PHE A 1 203 ? 1.630 -3.568 -8.699 1.00 98.56 203 PHE A N 1
ATOM 1464 C CA . PHE A 1 203 ? 0.665 -2.650 -9.277 1.00 98.56 203 PHE A CA 1
ATOM 1465 C C . PHE A 1 203 ? 1.180 -2.044 -10.573 1.00 98.56 203 PHE A C 1
ATOM 1467 O O . PHE A 1 203 ? 2.349 -1.677 -10.698 1.00 98.56 203 PHE A O 1
ATOM 1474 N N . TYR A 1 204 ? 0.266 -1.867 -11.517 1.00 98.56 204 TYR A N 1
ATOM 1475 C CA . TYR A 1 204 ? 0.469 -1.015 -12.674 1.00 98.56 204 TYR A CA 1
ATOM 1476 C C . TYR A 1 204 ? -0.173 0.341 -12.414 1.00 98.56 204 TYR A C 1
ATOM 1478 O O . TYR A 1 204 ? -1.351 0.394 -12.064 1.00 98.56 204 TYR A O 1
ATOM 1486 N N . VAL A 1 205 ? 0.569 1.427 -12.611 1.00 97.50 205 VAL A N 1
ATOM 1487 C CA . VAL A 1 205 ? 0.060 2.792 -12.455 1.00 97.50 205 VAL A CA 1
ATOM 1488 C C . VAL A 1 205 ? 0.125 3.516 -13.785 1.00 97.50 205 VAL A C 1
ATOM 1490 O O . VAL A 1 205 ? 1.204 3.718 -14.338 1.00 97.50 205 VAL A O 1
ATOM 1493 N N . ARG A 1 206 ? -1.036 3.933 -14.288 1.00 94.56 206 ARG A N 1
ATOM 1494 C CA . ARG A 1 206 ? -1.138 4.714 -15.523 1.00 94.56 206 ARG A CA 1
ATOM 1495 C C . ARG A 1 206 ? -0.835 6.181 -15.263 1.00 94.56 206 ARG A C 1
ATOM 1497 O O . ARG A 1 206 ? -1.380 6.752 -14.322 1.00 94.56 206 ARG A O 1
ATOM 1504 N N . SER A 1 207 ? -0.032 6.799 -16.121 1.00 90.69 207 SER A N 1
ATOM 1505 C CA . SER A 1 207 ? 0.214 8.246 -16.127 1.00 90.69 207 SER A CA 1
ATOM 1506 C C . SER A 1 207 ? 0.621 8.796 -14.753 1.00 90.69 207 SER A C 1
ATOM 1508 O O . SER A 1 207 ? 0.132 9.839 -14.324 1.00 90.69 207 SER A O 1
ATOM 1510 N N . LEU A 1 208 ? 1.491 8.071 -14.040 1.00 91.19 208 LEU A N 1
ATOM 1511 C CA . LEU A 1 208 ? 2.035 8.522 -12.757 1.00 91.19 208 LEU A CA 1
ATOM 1512 C C . LEU A 1 208 ? 2.932 9.752 -12.938 1.00 91.19 208 LEU A C 1
ATOM 1514 O O . LEU A 1 208 ? 2.977 10.621 -12.074 1.00 91.19 208 LEU A O 1
ATOM 1518 N N . LEU A 1 209 ? 3.631 9.823 -14.071 1.00 88.19 209 LEU A N 1
ATOM 1519 C CA . LEU A 1 209 ? 4.389 10.993 -14.495 1.00 88.19 209 LEU A CA 1
ATOM 1520 C C . LEU A 1 209 ? 3.751 11.610 -15.736 1.00 88.19 209 LEU A C 1
ATOM 1522 O O . LEU A 1 209 ? 3.258 10.901 -16.615 1.00 88.19 209 LEU A O 1
ATOM 1526 N N . SER A 1 210 ? 3.823 12.936 -15.846 1.00 85.56 210 SER A N 1
ATOM 1527 C CA . SER A 1 210 ? 3.513 13.607 -17.107 1.00 85.56 210 SER A CA 1
ATOM 1528 C C . SER A 1 210 ? 4.658 13.439 -18.113 1.00 85.56 210 SER A C 1
ATOM 1530 O O . SER A 1 210 ? 5.814 13.233 -17.735 1.00 85.56 210 SER A O 1
ATOM 1532 N N . GLU A 1 211 ? 4.384 13.621 -19.409 1.00 84.56 211 GLU A N 1
ATOM 1533 C CA . GLU A 1 211 ? 5.441 13.645 -20.437 1.00 84.56 211 GLU A CA 1
ATOM 1534 C C . GLU A 1 211 ? 6.524 14.693 -20.134 1.00 84.56 211 GLU A C 1
ATOM 1536 O O . GLU A 1 211 ? 7.712 14.468 -20.386 1.00 84.56 211 GLU A O 1
ATOM 1541 N N . ARG A 1 212 ? 6.119 15.829 -19.549 1.00 85.62 212 ARG A N 1
ATOM 1542 C CA . ARG A 1 212 ? 7.032 16.885 -19.105 1.00 85.62 212 ARG A CA 1
ATOM 1543 C C . ARG A 1 212 ? 7.966 16.378 -18.008 1.00 85.62 212 ARG A C 1
ATOM 1545 O O . ARG A 1 212 ? 9.165 16.640 -18.090 1.00 85.62 212 ARG A O 1
ATOM 1552 N N . ASP A 1 213 ? 7.445 15.653 -17.022 1.00 88.88 213 ASP A N 1
ATOM 1553 C CA . ASP A 1 213 ? 8.249 15.101 -15.926 1.00 88.88 213 ASP A CA 1
ATOM 1554 C C . ASP A 1 213 ? 9.199 14.016 -16.437 1.00 88.88 213 ASP A C 1
ATOM 1556 O O . ASP A 1 213 ? 10.381 14.018 -16.093 1.00 88.88 213 ASP A O 1
ATOM 1560 N N . CYS A 1 214 ? 8.737 13.156 -17.351 1.00 90.38 214 CYS A N 1
ATOM 1561 C CA . CYS A 1 214 ? 9.605 12.200 -18.037 1.00 90.38 214 CYS A CA 1
ATOM 1562 C C . CYS A 1 214 ? 10.746 12.903 -18.787 1.00 90.38 214 CYS A C 1
ATOM 1564 O O . CYS A 1 214 ? 11.900 12.476 -18.711 1.00 90.38 214 CYS A O 1
ATOM 1566 N N . GLY A 1 215 ? 10.445 13.985 -19.511 1.00 87.88 215 GLY A N 1
ATOM 1567 C CA . GLY A 1 215 ? 11.444 14.811 -20.190 1.00 87.88 215 GLY A CA 1
ATOM 1568 C C . GLY A 1 215 ? 12.449 15.438 -19.221 1.00 87.88 215 GLY A C 1
ATOM 1569 O O . GLY A 1 215 ? 13.655 15.360 -19.457 1.00 87.88 215 GLY A O 1
ATOM 1570 N N . ALA A 1 216 ? 11.965 15.995 -18.109 1.00 89.00 216 ALA A N 1
ATOM 1571 C CA . ALA A 1 216 ? 12.798 16.612 -17.083 1.00 89.00 216 ALA A CA 1
ATOM 1572 C C . ALA A 1 216 ? 13.744 15.601 -16.418 1.00 89.00 216 ALA A C 1
ATOM 1574 O O . ALA A 1 216 ? 14.933 15.882 -16.290 1.00 89.00 216 ALA A O 1
ATOM 1575 N N . ILE A 1 217 ? 13.257 14.407 -16.061 1.00 92.50 217 ILE A N 1
ATOM 1576 C CA . ILE A 1 217 ? 14.078 13.336 -15.469 1.00 92.50 217 ILE A CA 1
ATOM 1577 C C . ILE A 1 217 ? 15.199 12.911 -16.423 1.00 92.50 217 ILE A C 1
ATOM 1579 O O . ILE A 1 217 ? 16.357 12.827 -16.011 1.00 92.50 217 ILE A O 1
ATOM 1583 N N . LYS A 1 218 ? 14.889 12.709 -17.711 1.00 94.44 218 LYS A N 1
ATOM 1584 C CA . LYS A 1 218 ? 15.903 12.375 -18.726 1.00 94.44 218 LYS A CA 1
ATOM 1585 C C . LYS A 1 218 ? 16.949 13.483 -18.872 1.00 94.44 218 LYS A C 1
ATOM 1587 O O . LYS A 1 218 ? 18.141 13.189 -18.908 1.00 94.44 218 LYS A O 1
ATOM 1592 N N . ALA A 1 219 ? 16.523 14.746 -18.907 1.00 90.94 219 ALA A N 1
ATOM 1593 C CA . ALA A 1 219 ? 17.432 15.885 -19.010 1.00 90.94 219 ALA A CA 1
ATOM 1594 C C . ALA A 1 219 ? 18.346 16.013 -17.778 1.00 90.94 219 ALA A C 1
ATOM 1596 O O . ALA A 1 219 ? 19.552 16.200 -17.927 1.00 90.94 219 ALA A O 1
ATOM 1597 N N . MET A 1 220 ? 17.802 15.850 -16.566 1.00 91.19 220 MET A N 1
ATOM 1598 C CA . MET A 1 220 ? 18.592 15.852 -15.328 1.00 91.19 220 MET A CA 1
ATOM 1599 C C . MET A 1 220 ? 19.646 14.741 -15.333 1.00 91.19 220 MET A C 1
ATOM 1601 O O . MET A 1 220 ? 20.801 15.001 -15.009 1.00 91.19 220 MET A O 1
ATOM 1605 N N . ALA A 1 221 ? 19.282 13.530 -15.765 1.00 92.44 221 ALA A N 1
ATOM 1606 C CA . ALA A 1 221 ? 20.215 12.408 -15.866 1.00 92.44 221 ALA A CA 1
ATOM 1607 C C . ALA A 1 221 ? 21.350 12.664 -16.871 1.00 92.44 221 ALA A C 1
ATOM 1609 O O . ALA A 1 221 ? 22.501 12.312 -16.614 1.00 92.44 221 ALA A O 1
ATOM 1610 N N . GLN A 1 222 ? 21.046 13.303 -18.004 1.00 90.94 222 GLN A N 1
ATOM 1611 C CA . GLN A 1 222 ? 22.053 13.699 -18.992 1.00 90.94 222 GLN A CA 1
ATOM 1612 C C . GLN A 1 222 ? 23.015 14.752 -18.434 1.00 90.94 222 GLN A C 1
ATOM 1614 O O . GLN A 1 222 ? 24.225 14.622 -18.607 1.00 90.94 222 GLN A O 1
ATOM 1619 N N . VAL A 1 223 ? 22.495 15.761 -17.727 1.00 91.81 223 VAL A N 1
ATOM 1620 C CA . VAL A 1 223 ? 23.309 16.792 -17.057 1.00 91.81 223 VAL A CA 1
ATOM 1621 C C . VAL A 1 223 ? 24.180 16.187 -15.954 1.00 91.81 223 VAL A C 1
ATOM 1623 O O . VAL A 1 223 ? 25.325 16.594 -15.779 1.00 91.81 223 VAL A O 1
ATOM 1626 N N . ALA A 1 224 ? 23.674 15.176 -15.251 1.00 88.62 224 ALA A N 1
ATOM 1627 C CA . ALA A 1 224 ? 24.400 14.424 -14.233 1.00 88.62 224 ALA A CA 1
ATOM 1628 C C . ALA A 1 224 ? 25.374 13.374 -14.817 1.00 88.62 224 ALA A C 1
ATOM 1630 O O . ALA A 1 224 ? 25.777 12.459 -14.103 1.00 88.62 224 ALA A O 1
ATOM 1631 N N . ASN A 1 225 ? 25.760 13.501 -16.095 1.00 85.75 225 ASN A N 1
ATOM 1632 C CA . ASN A 1 225 ? 26.722 12.657 -16.811 1.00 85.75 225 ASN A CA 1
ATOM 1633 C C . ASN A 1 225 ? 26.435 11.154 -16.694 1.00 85.75 225 ASN A C 1
ATOM 1635 O O . ASN A 1 225 ? 27.044 10.442 -15.894 1.00 85.75 225 ASN A O 1
ATOM 1639 N N . MET A 1 226 ? 25.544 10.652 -17.549 1.00 89.19 226 MET A N 1
ATOM 1640 C CA . MET A 1 226 ? 25.298 9.213 -17.658 1.00 89.19 226 MET A CA 1
ATOM 1641 C C . MET A 1 226 ? 26.589 8.445 -17.967 1.00 89.19 226 MET A C 1
ATOM 1643 O O . MET A 1 226 ? 27.361 8.811 -18.853 1.00 89.19 226 MET A O 1
ATOM 1647 N N . THR A 1 227 ? 26.812 7.354 -17.240 1.00 87.94 227 THR A N 1
ATOM 1648 C CA . THR A 1 227 ? 27.983 6.481 -17.397 1.00 87.94 227 THR A CA 1
ATOM 1649 C C . THR A 1 227 ? 27.547 5.061 -17.711 1.00 87.94 227 THR A C 1
ATOM 1651 O O . THR A 1 227 ? 26.402 4.692 -17.469 1.00 87.94 227 THR A O 1
ATOM 1654 N N . GLN A 1 228 ? 28.442 4.237 -18.256 1.00 82.44 228 GLN A N 1
ATOM 1655 C CA . GLN A 1 228 ? 28.132 2.830 -18.504 1.00 82.44 228 GLN A CA 1
ATOM 1656 C C . GLN A 1 228 ? 27.709 2.137 -17.201 1.00 82.44 228 GLN A C 1
ATOM 1658 O O . GLN A 1 228 ? 28.456 2.143 -16.220 1.00 82.44 228 GLN A O 1
ATOM 1663 N N . ALA A 1 229 ? 26.528 1.519 -17.203 1.00 73.19 229 ALA A N 1
ATOM 1664 C CA . ALA A 1 229 ? 26.002 0.839 -16.034 1.00 73.19 229 ALA A CA 1
ATOM 1665 C C . ALA A 1 229 ? 26.866 -0.381 -15.698 1.00 73.19 229 ALA A C 1
ATOM 1667 O O . ALA A 1 229 ? 27.154 -1.223 -16.551 1.00 73.19 229 ALA A O 1
ATOM 1668 N N . ARG A 1 230 ? 27.265 -0.471 -14.432 1.00 64.31 230 ARG A N 1
ATOM 1669 C CA . ARG A 1 230 ? 27.939 -1.630 -13.845 1.00 64.31 230 ARG A CA 1
ATOM 1670 C C . ARG A 1 230 ? 27.079 -2.142 -12.701 1.00 64.31 230 ARG A C 1
ATOM 1672 O O . ARG A 1 230 ? 26.435 -1.341 -12.023 1.00 64.31 230 ARG A O 1
ATOM 1679 N N . THR A 1 231 ? 27.060 -3.450 -12.487 1.00 57.31 231 THR A N 1
ATOM 1680 C CA . THR A 1 231 ? 26.543 -4.005 -11.231 1.00 57.31 231 THR A CA 1
ATOM 1681 C C . THR A 1 231 ? 27.611 -3.929 -10.145 1.00 57.31 231 THR A C 1
ATOM 1683 O O . THR A 1 231 ? 28.798 -3.709 -10.426 1.00 57.31 231 THR A O 1
ATOM 1686 N N . TYR A 1 232 ? 27.200 -4.079 -8.886 1.00 41.22 232 TYR A N 1
ATOM 1687 C CA . TYR A 1 232 ? 28.144 -4.232 -7.784 1.00 41.22 232 TYR A CA 1
ATOM 1688 C C . TYR A 1 232 ? 29.029 -5.468 -8.059 1.00 41.22 232 TYR A C 1
ATOM 1690 O O . TYR A 1 232 ? 28.570 -6.451 -8.634 1.00 41.22 232 TYR A O 1
ATOM 1698 N N . GLY A 1 233 ? 30.339 -5.364 -7.810 1.00 40.88 233 GLY A N 1
ATOM 1699 C CA . GLY A 1 233 ? 31.342 -6.320 -8.319 1.00 40.88 233 GLY A CA 1
ATOM 1700 C C . GLY A 1 233 ? 31.973 -5.948 -9.674 1.00 40.88 233 GLY A C 1
ATOM 1701 O O . GLY A 1 233 ? 32.901 -6.614 -10.127 1.00 40.88 233 GLY A O 1
ATOM 1702 N N . GLY A 1 234 ? 31.534 -4.853 -10.311 1.00 35.94 234 GLY A N 1
ATOM 1703 C CA . GLY A 1 234 ? 32.215 -4.240 -11.461 1.00 35.94 234 GLY A CA 1
ATOM 1704 C C . GLY A 1 234 ? 31.953 -4.898 -12.820 1.00 35.94 234 GLY A C 1
ATOM 1705 O O . GLY A 1 234 ? 32.548 -4.480 -13.815 1.00 35.94 234 GLY A O 1
ATOM 1706 N N . GLY A 1 235 ? 31.062 -5.891 -12.879 1.00 42.09 235 GLY A N 1
ATOM 1707 C CA . GLY A 1 235 ? 30.654 -6.560 -14.113 1.00 42.09 235 GLY A CA 1
ATOM 1708 C C . GLY A 1 235 ? 29.638 -5.757 -14.936 1.00 42.09 235 GLY A C 1
ATOM 1709 O O . GLY A 1 235 ? 28.823 -5.004 -14.405 1.00 42.09 235 GLY A O 1
ATOM 1710 N N . THR A 1 236 ? 29.671 -5.939 -16.257 1.00 49.31 236 THR A N 1
ATOM 1711 C CA . THR A 1 236 ? 28.681 -5.410 -17.221 1.00 49.31 236 THR A CA 1
ATOM 1712 C C . THR A 1 236 ? 27.776 -6.511 -17.788 1.00 49.31 236 THR A C 1
ATOM 1714 O O . THR A 1 236 ? 26.968 -6.264 -18.677 1.00 49.31 236 THR A O 1
ATOM 1717 N N . THR A 1 237 ? 27.917 -7.750 -17.311 1.00 57.66 237 THR A N 1
ATOM 1718 C CA . THR A 1 237 ? 27.221 -8.927 -17.855 1.00 57.66 237 THR A CA 1
ATOM 1719 C C . THR A 1 237 ? 25.745 -8.967 -17.478 1.00 57.66 237 THR A C 1
ATOM 1721 O O . THR A 1 237 ? 24.925 -9.392 -18.285 1.00 57.66 237 THR A O 1
ATOM 1724 N N . ALA A 1 238 ? 25.399 -8.488 -16.284 1.00 66.31 238 ALA A N 1
ATOM 1725 C CA . ALA A 1 238 ? 24.024 -8.460 -15.807 1.00 66.31 238 ALA A CA 1
ATOM 1726 C C . ALA A 1 238 ? 23.195 -7.356 -16.491 1.00 66.31 238 ALA A C 1
ATOM 1728 O O . ALA A 1 238 ? 22.055 -7.599 -16.882 1.00 66.31 238 ALA A O 1
ATOM 1729 N N . ARG A 1 239 ? 23.777 -6.163 -16.710 1.00 76.38 239 ARG A N 1
ATOM 1730 C CA . ARG A 1 239 ? 23.153 -5.036 -17.431 1.00 76.38 239 ARG A CA 1
ATOM 1731 C C . ARG A 1 239 ? 23.829 -4.808 -18.775 1.00 76.38 239 ARG A C 1
ATOM 1733 O O . ARG A 1 239 ? 24.903 -4.218 -18.851 1.00 76.38 239 ARG A O 1
ATOM 1740 N N . THR A 1 240 ? 23.178 -5.230 -19.851 1.00 76.44 240 THR A N 1
ATOM 1741 C CA . THR A 1 240 ? 23.743 -5.124 -21.200 1.00 76.44 240 THR A CA 1
ATOM 1742 C C . THR A 1 240 ? 23.291 -3.839 -21.887 1.00 76.44 240 THR A C 1
ATOM 1744 O O . THR A 1 240 ? 22.130 -3.444 -21.791 1.00 76.44 240 THR A O 1
ATOM 1747 N N . LYS A 1 241 ? 24.220 -3.180 -22.597 1.00 83.62 241 LYS A N 1
ATOM 1748 C CA . LYS A 1 241 ? 23.962 -1.961 -23.392 1.00 83.62 241 LYS A CA 1
ATOM 1749 C C . LYS A 1 241 ? 23.240 -0.848 -22.611 1.00 83.62 241 LYS A C 1
ATOM 1751 O O . LYS A 1 241 ? 22.357 -0.185 -23.151 1.00 83.62 241 LYS A O 1
ATOM 1756 N N . CYS A 1 242 ? 23.603 -0.672 -21.342 1.00 88.06 242 CYS A N 1
ATOM 1757 C CA . CYS A 1 242 ? 22.940 0.245 -20.425 1.00 88.06 242 CYS A CA 1
ATOM 1758 C C . CYS A 1 242 ? 23.887 1.348 -19.951 1.00 88.06 242 CYS A C 1
ATOM 1760 O O . CYS A 1 242 ? 25.040 1.091 -19.602 1.00 88.06 242 CYS A O 1
ATOM 1762 N N . GLU A 1 243 ? 23.361 2.560 -19.859 1.00 91.44 243 GLU A N 1
ATOM 1763 C CA . GLU A 1 243 ? 23.948 3.678 -19.133 1.00 91.44 243 GLU A CA 1
ATOM 1764 C C . GLU A 1 243 ? 23.084 4.027 -17.922 1.00 91.44 243 GLU A C 1
ATOM 1766 O O . GLU A 1 243 ? 21.880 3.766 -17.916 1.00 91.44 243 GLU A O 1
ATOM 1771 N N . VAL A 1 244 ? 23.700 4.610 -16.898 1.00 92.88 244 VAL A N 1
ATOM 1772 C CA . VAL A 1 244 ? 23.071 4.976 -15.632 1.00 92.88 244 VAL A CA 1
ATOM 1773 C C . VAL A 1 244 ? 23.521 6.361 -15.179 1.00 92.88 244 VAL A C 1
ATOM 1775 O O . VAL A 1 244 ? 24.679 6.744 -15.355 1.00 92.88 244 VAL A O 1
ATOM 1778 N N . SER A 1 245 ? 22.605 7.094 -14.559 1.00 92.94 245 SER A N 1
ATOM 1779 C CA . SER A 1 245 ? 22.904 8.253 -13.721 1.00 92.94 245 SER A CA 1
ATOM 1780 C C . SER A 1 245 ? 22.030 8.218 -12.468 1.00 92.94 245 SER A C 1
ATOM 1782 O O . SER A 1 245 ? 20.997 7.544 -12.441 1.00 92.94 245 SER A O 1
ATOM 1784 N N . TRP A 1 246 ? 22.465 8.932 -11.437 1.00 92.19 246 TRP A N 1
ATOM 1785 C CA . TRP A 1 246 ? 21.754 9.082 -10.175 1.00 92.19 246 TRP A CA 1
ATOM 1786 C C . TRP A 1 246 ? 21.419 10.552 -9.983 1.00 92.19 246 TRP A C 1
ATOM 1788 O O . TRP A 1 246 ? 22.302 11.406 -10.076 1.00 92.19 246 TRP A O 1
ATOM 1798 N N . ILE A 1 247 ? 20.145 10.842 -9.748 1.00 89.12 247 ILE A N 1
ATOM 1799 C CA . ILE A 1 247 ? 19.663 12.203 -9.516 1.00 89.12 247 ILE A CA 1
ATOM 1800 C C . ILE A 1 247 ? 18.779 12.221 -8.278 1.00 89.12 247 ILE A C 1
ATOM 1802 O O . ILE A 1 247 ? 18.037 11.271 -8.027 1.00 89.12 247 ILE A O 1
ATOM 1806 N N . SER A 1 248 ? 18.799 13.318 -7.530 1.00 88.62 248 SER A N 1
ATOM 1807 C CA . SER A 1 248 ? 17.863 13.472 -6.421 1.00 88.62 248 SER A CA 1
ATOM 1808 C C . SER A 1 248 ? 16.420 13.514 -6.943 1.00 88.62 248 SER A C 1
ATOM 1810 O O . SER A 1 248 ? 16.148 14.232 -7.915 1.00 88.62 248 SER A O 1
ATOM 1812 N N . PRO A 1 249 ? 15.486 12.750 -6.346 1.00 83.69 249 PRO A N 1
ATOM 1813 C CA . PRO A 1 249 ? 14.097 12.755 -6.772 1.00 83.69 249 PRO A CA 1
ATOM 1814 C C . PRO A 1 249 ? 13.459 14.131 -6.543 1.00 83.69 249 PRO A C 1
ATOM 1816 O O . PRO A 1 249 ? 13.760 14.798 -5.547 1.00 83.69 249 PRO A O 1
ATOM 1819 N N . PRO A 1 250 ? 12.522 14.556 -7.410 1.00 81.94 250 PRO A N 1
ATOM 1820 C CA . PRO A 1 250 ? 11.652 15.681 -7.098 1.00 81.94 250 PRO A CA 1
ATOM 1821 C C . PRO A 1 250 ? 10.907 15.423 -5.772 1.00 81.94 250 PRO A C 1
ATOM 1823 O O . PRO A 1 250 ? 10.223 14.403 -5.669 1.00 81.94 250 PRO A O 1
ATOM 1826 N N . PRO A 1 251 ? 10.963 16.328 -4.773 1.00 79.56 251 PRO A N 1
ATOM 1827 C CA . PRO A 1 251 ? 10.369 16.073 -3.456 1.00 79.56 251 PRO A CA 1
ATOM 1828 C C . PRO A 1 251 ? 8.867 15.760 -3.487 1.00 79.56 251 PRO A C 1
ATOM 1830 O O . PRO A 1 251 ? 8.400 14.912 -2.732 1.00 79.56 251 PRO A O 1
ATOM 1833 N N . ALA A 1 252 ? 8.118 16.413 -4.384 1.00 76.56 252 ALA A N 1
ATOM 1834 C CA . ALA A 1 252 ? 6.690 16.152 -4.569 1.00 76.56 252 ALA A CA 1
ATOM 1835 C C . ALA A 1 252 ? 6.432 14.723 -5.070 1.00 76.56 252 ALA A C 1
ATOM 1837 O O . ALA A 1 252 ? 5.597 14.026 -4.510 1.00 76.56 252 ALA A O 1
ATOM 1838 N N . LEU A 1 253 ? 7.225 14.245 -6.038 1.00 82.94 253 LEU A N 1
ATOM 1839 C CA . LEU A 1 253 ? 7.115 12.876 -6.546 1.00 82.94 253 LEU A CA 1
ATOM 1840 C C . LEU A 1 253 ? 7.361 11.846 -5.437 1.00 82.94 253 LEU A C 1
ATOM 1842 O O . LEU A 1 253 ? 6.630 10.866 -5.331 1.00 82.94 253 LEU A O 1
ATOM 1846 N N . THR A 1 254 ? 8.378 12.067 -4.600 1.00 82.56 254 THR A N 1
ATOM 1847 C CA . THR A 1 254 ? 8.650 11.204 -3.443 1.00 82.56 254 THR A CA 1
ATOM 1848 C C . THR A 1 254 ? 7.474 11.179 -2.472 1.00 82.56 254 THR A C 1
ATOM 1850 O O . THR A 1 254 ? 7.066 10.096 -2.057 1.00 82.56 254 THR A O 1
ATOM 1853 N N . ALA A 1 255 ? 6.922 12.343 -2.119 1.00 76.44 255 ALA A N 1
ATOM 1854 C CA . ALA A 1 255 ? 5.802 12.438 -1.188 1.00 76.44 255 ALA A CA 1
ATOM 1855 C C . ALA A 1 255 ? 4.537 11.757 -1.736 1.00 76.44 255 ALA A C 1
ATOM 1857 O O . ALA A 1 255 ? 3.921 10.960 -1.028 1.00 76.44 255 ALA A O 1
ATOM 1858 N N . ASP A 1 256 ? 4.197 12.013 -3.000 1.00 80.81 256 ASP A N 1
ATOM 1859 C CA . ASP A 1 256 ? 3.003 11.465 -3.645 1.00 80.81 256 ASP A CA 1
ATOM 1860 C C . ASP A 1 256 ? 3.072 9.938 -3.730 1.00 80.81 256 ASP A C 1
ATOM 1862 O O . ASP A 1 256 ? 2.127 9.247 -3.353 1.00 80.81 256 ASP A O 1
ATOM 1866 N N . VAL A 1 257 ? 4.215 9.390 -4.153 1.00 88.81 257 VAL A N 1
ATOM 1867 C CA . VAL A 1 257 ? 4.427 7.937 -4.230 1.00 88.81 257 VAL A CA 1
ATOM 1868 C C . VAL A 1 257 ? 4.402 7.300 -2.844 1.00 88.81 257 VAL A C 1
ATOM 1870 O O . VAL A 1 257 ? 3.801 6.240 -2.665 1.00 88.81 257 VAL A O 1
ATOM 1873 N N . ALA A 1 258 ? 5.012 7.946 -1.849 1.00 86.44 258 ALA A N 1
ATOM 1874 C CA . ALA A 1 258 ? 5.027 7.427 -0.491 1.00 86.44 258 ALA A CA 1
ATOM 1875 C C . ALA A 1 258 ? 3.603 7.315 0.083 1.00 86.44 258 ALA A C 1
ATOM 1877 O O . ALA A 1 258 ? 3.229 6.258 0.586 1.00 86.44 258 ALA A O 1
ATOM 1878 N N . VAL A 1 259 ? 2.787 8.365 -0.054 1.00 83.75 259 VAL A N 1
ATOM 1879 C CA . VAL A 1 259 ? 1.384 8.372 0.399 1.00 83.75 259 VAL A CA 1
ATOM 1880 C C . VAL A 1 259 ? 0.510 7.419 -0.420 1.00 83.75 259 VAL A C 1
ATOM 1882 O O . VAL A 1 259 ? -0.417 6.822 0.120 1.00 83.75 259 VAL A O 1
ATOM 1885 N N . MET A 1 260 ? 0.809 7.246 -1.709 1.00 88.38 260 MET A N 1
ATOM 1886 C CA . MET A 1 260 ? 0.061 6.354 -2.595 1.00 88.38 260 MET A CA 1
ATOM 1887 C C . MET A 1 260 ? 0.195 4.880 -2.198 1.00 88.38 260 MET A C 1
ATOM 1889 O O . MET A 1 260 ? -0.793 4.148 -2.249 1.00 88.38 260 MET A O 1
ATOM 1893 N N . PHE A 1 261 ? 1.398 4.439 -1.819 1.00 93.19 261 PHE A N 1
ATOM 1894 C CA . PHE A 1 261 ? 1.689 3.016 -1.628 1.00 93.19 261 PHE A CA 1
ATOM 1895 C C . PHE A 1 261 ? 1.856 2.575 -0.184 1.00 93.19 261 PHE A C 1
ATOM 1897 O O . PHE A 1 261 ? 1.600 1.405 0.092 1.00 93.19 261 PHE A O 1
ATOM 1904 N N . PHE A 1 262 ? 2.261 3.452 0.733 1.00 88.31 262 PHE A N 1
ATOM 1905 C CA . PHE A 1 262 ? 2.489 3.061 2.121 1.00 88.31 262 PHE A CA 1
ATOM 1906 C C . PHE A 1 262 ? 1.292 3.356 3.020 1.00 88.31 262 PHE A C 1
ATOM 1908 O O . PHE A 1 262 ? 0.575 4.341 2.846 1.00 88.31 262 PHE A O 1
ATOM 1915 N N . SER A 1 263 ? 1.092 2.514 4.032 1.00 84.12 263 SER A N 1
ATOM 1916 C CA . SER A 1 263 ? 0.187 2.844 5.131 1.00 84.12 263 SER A CA 1
ATOM 1917 C C . SER A 1 263 ? 0.708 4.061 5.917 1.00 84.12 263 SER A C 1
ATOM 1919 O O . SER A 1 263 ? 1.926 4.246 6.032 1.00 84.12 263 SER A O 1
ATOM 1921 N N . PRO A 1 264 ? -0.176 4.887 6.512 1.00 77.50 264 PRO A N 1
ATOM 1922 C CA . PRO A 1 264 ? 0.244 5.975 7.398 1.00 77.50 264 PRO A CA 1
ATOM 1923 C C . PRO A 1 264 ? 1.189 5.492 8.505 1.00 77.50 264 PRO A C 1
ATOM 1925 O O . PRO A 1 264 ? 2.193 6.130 8.809 1.00 77.50 264 PRO A O 1
ATOM 1928 N N . GLU A 1 265 ? 0.911 4.308 9.052 1.00 76.00 265 GLU A N 1
ATOM 1929 C CA . GLU A 1 265 ? 1.700 3.686 10.108 1.00 76.00 265 GLU A CA 1
ATOM 1930 C C . GLU A 1 265 ? 3.107 3.287 9.638 1.00 76.00 265 GLU A C 1
ATOM 1932 O O . GLU A 1 265 ? 4.027 3.257 10.452 1.00 76.00 265 GLU A O 1
ATOM 1937 N N . ALA A 1 266 ? 3.302 2.978 8.351 1.00 79.56 266 ALA A N 1
ATOM 1938 C CA . ALA A 1 266 ? 4.622 2.721 7.778 1.00 79.56 266 ALA A CA 1
ATOM 1939 C C . ALA A 1 266 ? 5.416 4.015 7.546 1.00 79.56 266 ALA A C 1
ATOM 1941 O O . ALA A 1 266 ? 6.620 4.039 7.804 1.00 79.56 266 ALA A O 1
ATOM 1942 N N . LEU A 1 267 ? 4.747 5.093 7.125 1.00 78.31 267 LEU A N 1
ATOM 1943 C CA . LEU A 1 267 ? 5.368 6.405 6.898 1.00 78.31 267 LEU A CA 1
ATOM 1944 C C . LEU A 1 267 ? 5.844 7.077 8.192 1.00 78.31 267 LEU A C 1
ATOM 1946 O O . LEU A 1 267 ? 6.816 7.827 8.177 1.00 78.31 267 LEU A O 1
ATOM 1950 N N . GLU A 1 268 ? 5.191 6.794 9.319 1.00 73.62 268 GLU A N 1
ATOM 1951 C CA . GLU A 1 268 ? 5.583 7.325 10.629 1.00 73.62 268 GLU A CA 1
ATOM 1952 C C . GLU A 1 268 ? 6.805 6.614 11.241 1.00 73.62 268 GLU A C 1
ATOM 1954 O O . GLU A 1 268 ? 7.337 7.068 12.260 1.00 73.62 268 GLU A O 1
ATOM 1959 N N . ARG A 1 269 ? 7.280 5.506 10.650 1.00 71.56 269 ARG A N 1
ATOM 1960 C CA . ARG A 1 269 ? 8.387 4.733 11.227 1.00 71.56 269 ARG A CA 1
ATOM 1961 C C . ARG A 1 269 ? 9.726 5.461 11.058 1.00 71.56 269 ARG A C 1
ATOM 1963 O O . ARG A 1 269 ? 10.118 5.787 9.934 1.00 71.56 269 ARG A O 1
ATOM 1970 N N . PRO A 1 270 ? 10.494 5.653 12.146 1.00 65.62 270 PRO A N 1
ATOM 1971 C CA . PRO A 1 270 ? 11.807 6.280 12.067 1.00 65.62 270 PRO A CA 1
ATOM 1972 C C . PRO A 1 270 ? 12.779 5.408 11.264 1.00 65.62 270 PRO A C 1
ATOM 1974 O O . PRO A 1 270 ? 12.825 4.193 11.442 1.00 65.62 270 PRO A O 1
ATOM 1977 N N . GLY A 1 271 ? 13.579 6.036 10.397 1.00 68.12 271 GLY A N 1
ATOM 1978 C CA . GLY A 1 271 ? 14.538 5.347 9.524 1.00 68.12 271 GLY A CA 1
ATOM 1979 C C . GLY A 1 271 ? 13.984 4.932 8.155 1.00 68.12 271 GLY A C 1
ATOM 1980 O O . GLY A 1 271 ? 14.691 4.271 7.399 1.00 68.12 271 GLY A O 1
ATOM 1981 N N . GLY A 1 272 ? 12.743 5.311 7.828 1.00 77.44 272 GLY A N 1
ATOM 1982 C CA . GLY A 1 272 ? 12.241 5.270 6.453 1.00 77.44 272 GLY A CA 1
ATOM 1983 C C . GLY A 1 272 ? 12.851 6.366 5.570 1.00 77.44 272 GLY A C 1
ATOM 1984 O O . GLY A 1 272 ? 13.466 7.313 6.063 1.00 77.44 272 GLY A O 1
ATOM 1985 N N . GLY A 1 273 ? 12.683 6.240 4.255 1.00 83.25 273 GLY A N 1
ATOM 1986 C CA . GLY A 1 273 ? 13.157 7.230 3.285 1.00 83.25 273 GLY A CA 1
ATOM 1987 C C . GLY A 1 273 ? 13.163 6.701 1.855 1.00 83.25 273 GLY A C 1
ATOM 1988 O O . GLY A 1 273 ? 12.742 5.574 1.600 1.00 83.25 273 GLY A O 1
ATOM 1989 N N . CYS A 1 274 ? 13.667 7.502 0.922 1.00 88.50 274 CYS A N 1
ATOM 1990 C CA . CYS A 1 274 ? 13.884 7.099 -0.465 1.00 88.50 274 CYS A CA 1
ATOM 1991 C C . CYS A 1 274 ? 15.359 7.255 -0.852 1.00 88.50 274 CYS A C 1
ATOM 1993 O O . CYS A 1 274 ? 16.074 8.094 -0.303 1.00 88.50 274 CYS A O 1
ATOM 1995 N N . GLU A 1 275 ? 15.816 6.430 -1.788 1.00 90.50 275 GLU A N 1
ATOM 1996 C CA . GLU A 1 275 ? 17.108 6.615 -2.452 1.00 90.50 275 GLU A CA 1
ATOM 1997 C C . GLU A 1 275 ? 17.019 7.685 -3.551 1.00 90.50 275 GLU A C 1
ATOM 1999 O O . GLU A 1 275 ? 15.926 8.100 -3.949 1.00 90.50 275 GLU A O 1
ATOM 2004 N N . ASP A 1 276 ? 18.178 8.101 -4.069 1.00 92.12 276 ASP A N 1
ATOM 2005 C CA . ASP A 1 276 ? 18.238 8.859 -5.319 1.00 92.12 276 ASP A CA 1
ATOM 2006 C C . ASP A 1 276 ? 17.623 8.045 -6.473 1.00 92.12 276 ASP A C 1
ATOM 2008 O O . ASP A 1 276 ? 17.716 6.813 -6.511 1.00 92.12 276 ASP A O 1
ATOM 2012 N N . LEU A 1 277 ? 17.019 8.730 -7.449 1.00 90.88 277 LEU A N 1
ATOM 2013 C CA . LEU A 1 277 ? 16.492 8.083 -8.648 1.00 90.88 277 LEU A CA 1
ATOM 2014 C C . LEU A 1 277 ? 17.636 7.513 -9.474 1.00 90.88 277 LEU A C 1
ATOM 2016 O O . LEU A 1 277 ? 18.501 8.251 -9.952 1.00 90.88 277 LEU A O 1
ATOM 2020 N N . GLN A 1 278 ? 17.579 6.209 -9.728 1.00 95.19 278 GLN A N 1
ATOM 2021 C CA . GLN A 1 278 ? 18.462 5.562 -10.687 1.00 95.19 278 GLN A CA 1
ATOM 2022 C C . GLN A 1 278 ? 17.837 5.652 -12.079 1.00 95.19 278 GLN A C 1
ATOM 2024 O O . GLN A 1 278 ? 16.939 4.877 -12.409 1.00 95.19 278 GLN A O 1
ATOM 2029 N N . VAL A 1 279 ? 18.330 6.567 -12.911 1.00 96.38 279 VAL A N 1
ATOM 2030 C CA . VAL A 1 279 ? 17.865 6.740 -14.292 1.00 96.38 279 VAL A CA 1
ATOM 2031 C C . VAL A 1 279 ? 18.720 5.902 -15.231 1.00 96.38 279 VAL A C 1
ATOM 2033 O O . VAL A 1 279 ? 19.948 5.979 -15.205 1.00 96.38 279 VAL A O 1
ATOM 2036 N N . LEU A 1 280 ? 18.069 5.102 -16.070 1.00 95.81 280 LEU A N 1
ATOM 2037 C CA . LEU A 1 280 ? 18.695 4.111 -16.934 1.00 95.81 280 LEU A CA 1
ATOM 2038 C C . LEU A 1 280 ? 18.311 4.343 -18.389 1.00 95.81 280 LEU A C 1
ATOM 2040 O O . LEU A 1 280 ? 17.132 4.511 -18.708 1.00 95.81 280 LEU A O 1
ATOM 2044 N N . ARG A 1 281 ? 19.312 4.268 -19.267 1.00 95.94 281 ARG A N 1
ATOM 2045 C CA . ARG A 1 281 ? 19.144 4.266 -20.721 1.00 95.94 281 ARG A CA 1
ATOM 2046 C C . ARG A 1 281 ? 19.694 2.970 -21.289 1.00 95.94 281 ARG A C 1
ATOM 2048 O O . ARG A 1 281 ? 20.898 2.737 -21.224 1.00 95.94 281 ARG A O 1
ATOM 2055 N N . TYR A 1 282 ? 18.829 2.153 -21.871 1.00 93.75 282 TYR A N 1
ATOM 2056 C CA . TYR A 1 282 ? 19.212 0.945 -22.593 1.00 93.75 282 TYR A CA 1
ATOM 2057 C C . TYR A 1 282 ? 19.150 1.212 -24.094 1.00 93.75 282 TYR A C 1
ATOM 2059 O O . TYR A 1 282 ? 18.131 1.689 -24.595 1.00 93.75 282 TYR A O 1
ATOM 2067 N N . ALA A 1 283 ? 20.210 0.865 -24.819 1.00 93.44 283 ALA A N 1
ATOM 2068 C CA . ALA A 1 283 ? 20.128 0.764 -26.272 1.00 93.44 283 ALA A CA 1
ATOM 2069 C C . ALA A 1 283 ? 19.319 -0.481 -26.680 1.00 93.44 283 ALA A C 1
ATOM 2071 O O . ALA A 1 283 ? 19.069 -1.374 -25.866 1.00 93.44 283 ALA A O 1
ATOM 2072 N N . GLU A 1 284 ? 18.948 -0.567 -27.956 1.00 92.62 284 GLU A N 1
ATOM 2073 C CA . GLU A 1 284 ? 18.199 -1.702 -28.501 1.00 92.62 284 GLU A CA 1
ATOM 2074 C C . GLU A 1 284 ? 18.875 -3.055 -28.195 1.00 92.62 284 GLU A C 1
ATOM 2076 O O . GLU A 1 284 ? 20.096 -3.239 -28.328 1.00 92.62 284 GLU A O 1
ATOM 2081 N N . GLY A 1 285 ? 18.063 -4.013 -27.748 1.00 90.81 285 GLY A N 1
ATOM 2082 C CA . GLY A 1 285 ? 18.475 -5.326 -27.257 1.00 90.81 285 GLY A CA 1
ATOM 2083 C C . GLY A 1 285 ? 19.117 -5.320 -25.865 1.00 90.81 285 GLY A C 1
ATOM 2084 O O . GLY A 1 285 ? 19.510 -6.382 -25.390 1.00 90.81 285 GLY A O 1
ATOM 2085 N N . GLY A 1 286 ? 19.261 -4.160 -25.219 1.00 89.50 286 GLY A N 1
ATOM 2086 C CA . GLY A 1 286 ? 19.722 -4.050 -23.837 1.00 89.50 286 GLY A CA 1
ATOM 2087 C C . GLY A 1 286 ? 18.659 -4.508 -22.841 1.00 89.50 286 GLY A C 1
ATOM 2088 O O . GLY A 1 286 ? 17.461 -4.367 -23.085 1.00 89.50 286 GLY A O 1
ATOM 2089 N N . GLY A 1 287 ? 19.101 -5.049 -21.711 1.00 90.06 287 GLY A N 1
ATOM 2090 C CA . GLY A 1 287 ? 18.229 -5.529 -20.642 1.00 90.06 287 GLY A CA 1
ATOM 2091 C C . GLY A 1 287 ? 18.986 -5.731 -19.334 1.00 90.06 287 GLY A C 1
ATOM 2092 O O . GLY A 1 287 ? 20.185 -5.448 -19.247 1.00 90.06 287 GLY A O 1
ATOM 2093 N N . TYR A 1 288 ? 18.278 -6.234 -18.325 1.00 90.25 288 TYR A N 1
ATOM 2094 C CA . TYR A 1 288 ? 18.838 -6.559 -17.016 1.00 90.25 288 TYR A CA 1
ATOM 2095 C C . TYR A 1 288 ? 18.442 -7.988 -16.654 1.00 90.25 288 TYR A C 1
ATOM 2097 O O . TYR A 1 288 ? 17.271 -8.345 -16.786 1.00 90.25 288 TYR A O 1
ATOM 2105 N N . SER A 1 289 ? 19.416 -8.805 -16.258 1.00 91.31 289 SER A N 1
ATOM 2106 C CA . SER A 1 289 ? 19.216 -10.181 -15.804 1.00 91.31 289 SER A CA 1
ATOM 2107 C C . SER A 1 289 ? 18.230 -10.289 -14.636 1.00 91.31 289 SER A C 1
ATOM 2109 O O . SER A 1 289 ? 17.871 -9.298 -14.002 1.00 91.31 289 SER A O 1
ATOM 2111 N N . MET A 1 290 ? 17.781 -11.518 -14.369 1.00 93.31 290 MET A N 1
ATOM 2112 C CA . MET A 1 290 ? 16.978 -11.828 -13.185 1.00 93.31 290 MET A CA 1
ATOM 2113 C C . MET A 1 290 ? 17.717 -11.386 -11.922 1.00 93.31 290 MET A C 1
ATOM 2115 O O . MET A 1 290 ? 18.916 -11.630 -11.826 1.00 93.31 290 MET A O 1
ATOM 2119 N N . HIS A 1 291 ? 17.024 -10.711 -11.010 1.00 92.62 291 HIS A N 1
ATOM 2120 C CA . HIS A 1 291 ? 17.565 -10.256 -9.729 1.00 92.62 291 HIS A CA 1
ATOM 2121 C C . HIS A 1 291 ? 16.427 -9.936 -8.750 1.00 92.62 291 HIS A C 1
ATOM 2123 O O . HIS A 1 291 ? 15.255 -9.902 -9.130 1.00 92.62 291 HIS A O 1
ATOM 2129 N N . HIS A 1 292 ? 16.785 -9.679 -7.494 1.00 92.69 292 HIS A N 1
ATOM 2130 C CA . HIS A 1 292 ? 15.917 -9.110 -6.467 1.00 92.69 292 HIS A CA 1
ATOM 2131 C C . HIS A 1 292 ? 16.503 -7.762 -6.024 1.00 92.69 292 HIS A C 1
ATOM 2133 O O . HIS A 1 292 ? 17.721 -7.631 -5.931 1.00 92.69 292 HIS A O 1
ATOM 2139 N N . ASP A 1 293 ? 15.670 -6.757 -5.740 1.00 89.31 293 ASP A N 1
ATOM 2140 C CA . ASP A 1 293 ? 16.177 -5.405 -5.441 1.00 89.31 293 ASP A CA 1
ATOM 2141 C C . ASP A 1 293 ? 16.856 -5.274 -4.068 1.00 89.31 293 ASP A C 1
ATOM 2143 O O . ASP A 1 293 ? 17.669 -4.363 -3.885 1.00 89.31 293 ASP A O 1
ATOM 2147 N N . GLY A 1 294 ? 16.554 -6.188 -3.137 1.00 78.94 294 GLY A N 1
ATOM 2148 C CA . GLY A 1 294 ? 17.301 -6.412 -1.892 1.00 78.94 294 GLY A CA 1
ATOM 2149 C C . GLY A 1 294 ? 17.496 -5.174 -1.004 1.00 78.94 294 GLY A C 1
ATOM 2150 O O . GLY A 1 294 ? 16.683 -4.249 -1.000 1.00 78.94 294 GLY A O 1
ATOM 2151 N N . ASN A 1 295 ? 18.582 -5.180 -0.219 1.00 74.69 295 ASN A N 1
ATOM 2152 C CA . ASN A 1 295 ? 19.106 -4.048 0.564 1.00 74.69 295 ASN A CA 1
ATOM 2153 C C . ASN A 1 295 ? 18.060 -3.286 1.404 1.00 74.69 295 ASN A C 1
ATOM 2155 O O . ASN A 1 295 ? 18.017 -2.046 1.424 1.00 74.69 295 ASN A O 1
ATOM 2159 N N . ALA A 1 296 ? 17.183 -4.041 2.072 1.00 76.12 296 ALA A N 1
ATOM 2160 C CA . ALA A 1 296 ? 16.102 -3.500 2.893 1.00 76.12 296 ALA A CA 1
ATOM 2161 C C . ALA A 1 296 ? 15.170 -2.501 2.163 1.00 76.12 296 ALA A C 1
ATOM 2163 O O . ALA A 1 296 ? 14.514 -1.667 2.798 1.00 76.12 296 ALA A O 1
ATOM 2164 N N . ARG A 1 297 ? 15.108 -2.558 0.826 1.00 88.88 297 ARG A N 1
ATOM 2165 C CA . ARG A 1 297 ? 14.166 -1.781 0.016 1.00 88.88 297 ARG A CA 1
ATOM 2166 C C . ARG A 1 297 ? 12.792 -2.423 0.140 1.00 88.88 297 ARG A C 1
ATOM 2168 O O . ARG A 1 297 ? 12.622 -3.598 -0.157 1.00 88.88 297 ARG A O 1
ATOM 2175 N N . ALA A 1 298 ? 11.826 -1.645 0.607 1.00 91.00 298 ALA A N 1
ATOM 2176 C CA . ALA A 1 298 ? 10.456 -2.085 0.816 1.00 91.00 298 ALA A CA 1
ATOM 2177 C C . ALA A 1 298 ? 9.649 -2.063 -0.483 1.00 91.00 298 ALA A C 1
ATOM 2179 O O . ALA A 1 298 ? 8.937 -3.018 -0.778 1.00 91.00 298 ALA A O 1
ATOM 2180 N N . LEU A 1 299 ? 9.782 -0.983 -1.254 1.00 95.56 299 LEU A N 1
ATOM 2181 C CA . LEU A 1 299 ? 9.023 -0.721 -2.473 1.00 95.56 299 LEU A CA 1
ATOM 2182 C C . LEU A 1 299 ? 9.971 -0.273 -3.582 1.00 95.56 299 LEU A C 1
ATOM 2184 O O . LEU A 1 299 ? 10.801 0.620 -3.375 1.00 95.56 299 LEU A O 1
ATOM 2188 N N . THR A 1 300 ? 9.771 -0.844 -4.762 1.00 97.75 300 THR A N 1
ATOM 2189 C CA . THR A 1 300 ? 10.351 -0.374 -6.016 1.00 97.75 300 THR A CA 1
ATOM 2190 C C . THR A 1 300 ? 9.257 0.235 -6.868 1.00 97.75 300 THR A C 1
ATOM 2192 O O . THR A 1 300 ? 8.250 -0.416 -7.136 1.00 97.75 300 THR A O 1
ATOM 2195 N N . VAL A 1 301 ? 9.471 1.465 -7.337 1.00 98.44 301 VAL A N 1
ATOM 2196 C CA . VAL A 1 301 ? 8.648 2.084 -8.380 1.00 98.44 301 VAL A CA 1
ATOM 2197 C C . VAL A 1 301 ? 9.513 2.321 -9.611 1.00 98.44 301 VAL A C 1
ATOM 2199 O O . VAL A 1 301 ? 10.422 3.150 -9.603 1.00 98.44 301 VAL A O 1
ATOM 2202 N N . LEU A 1 302 ? 9.240 1.557 -10.665 1.00 98.56 302 LEU A N 1
ATOM 2203 C CA . LEU A 1 302 ? 9.903 1.628 -11.960 1.00 98.56 302 LEU A CA 1
ATOM 2204 C C . LEU A 1 302 ? 9.065 2.486 -12.912 1.00 98.56 302 LEU A C 1
ATOM 2206 O O . LEU A 1 302 ? 8.016 2.047 -13.383 1.00 98.56 302 LEU A O 1
ATOM 2210 N N . TYR A 1 303 ? 9.546 3.684 -13.233 1.00 98.25 303 TYR A N 1
ATOM 2211 C CA . TYR A 1 303 ? 8.910 4.582 -14.199 1.00 98.25 303 TYR A CA 1
ATOM 2212 C C . TYR A 1 303 ? 9.356 4.271 -15.629 1.00 98.25 303 TYR A C 1
ATOM 2214 O O . TYR A 1 303 ? 10.557 4.195 -15.896 1.00 98.25 303 TYR A O 1
ATOM 2222 N N . TYR A 1 304 ? 8.416 4.192 -16.570 1.00 98.25 304 TYR A N 1
ATOM 2223 C CA . TYR A 1 304 ? 8.694 4.095 -18.003 1.00 98.25 304 TYR A CA 1
ATOM 2224 C C . TYR A 1 304 ? 8.735 5.499 -18.620 1.00 98.25 304 TYR A C 1
ATOM 2226 O O . TYR A 1 304 ? 7.709 6.116 -18.872 1.00 98.25 304 TYR A O 1
ATOM 2234 N N . LEU A 1 305 ? 9.927 6.042 -18.883 1.00 97.56 305 LEU A N 1
ATOM 2235 C CA . LEU A 1 305 ? 10.105 7.459 -19.258 1.00 97.56 305 LEU A CA 1
ATOM 2236 C C . LEU A 1 305 ? 9.897 7.747 -20.754 1.00 97.56 305 LEU A C 1
ATOM 2238 O O . LEU A 1 305 ? 9.950 8.901 -21.197 1.00 97.56 305 LEU A O 1
ATOM 2242 N N . ASN A 1 306 ? 9.750 6.702 -21.561 1.00 97.25 306 ASN A N 1
ATOM 2243 C CA . ASN A 1 306 ? 9.456 6.813 -22.987 1.00 97.25 306 ASN A CA 1
ATOM 2244 C C . ASN A 1 306 ? 8.517 5.715 -23.509 1.00 97.25 306 ASN A C 1
ATOM 2246 O O . ASN A 1 306 ? 8.361 5.601 -24.720 1.00 97.25 306 ASN A O 1
ATOM 2250 N N . GLY A 1 307 ? 7.921 4.916 -22.619 1.00 95.19 307 GLY A N 1
ATOM 2251 C CA . GLY A 1 307 ? 7.002 3.841 -22.999 1.00 95.19 307 GLY A CA 1
ATOM 2252 C C . GLY A 1 307 ? 7.657 2.666 -23.734 1.00 95.19 307 GLY A C 1
ATOM 2253 O O . GLY A 1 307 ? 6.997 1.947 -24.477 1.00 95.19 307 GLY A O 1
ATOM 2254 N N . VAL A 1 308 ? 8.970 2.474 -23.574 1.00 95.00 308 VAL A N 1
ATOM 2255 C CA . VAL A 1 308 ? 9.687 1.362 -24.208 1.00 95.00 308 VAL A CA 1
ATOM 2256 C C . VAL A 1 308 ? 10.165 0.362 -23.164 1.00 95.00 308 VAL A C 1
ATOM 2258 O O . VAL A 1 308 ? 10.696 0.717 -22.109 1.00 95.00 308 VAL A O 1
ATOM 2261 N N . GLY A 1 309 ? 10.038 -0.913 -23.520 1.00 91.25 309 GLY A N 1
ATOM 2262 C CA . GLY A 1 309 ? 10.592 -2.037 -22.788 1.00 91.25 309 GLY A CA 1
ATOM 2263 C C . GLY A 1 309 ? 9.607 -2.702 -21.845 1.00 91.25 309 GLY A C 1
ATOM 2264 O O . GLY A 1 309 ? 8.580 -2.152 -21.468 1.00 91.25 309 GLY A O 1
ATOM 2265 N N . GLU A 1 310 ? 9.972 -3.912 -21.450 1.00 95.88 310 GLU A N 1
ATOM 2266 C CA . GLU A 1 310 ? 9.104 -4.786 -20.674 1.00 95.88 310 GLU A CA 1
ATOM 2267 C C . GLU A 1 310 ? 9.804 -5.197 -19.385 1.00 95.88 310 GLU A C 1
ATOM 2269 O O . GLU A 1 310 ? 11.043 -5.260 -19.318 1.00 95.88 310 GLU A O 1
ATOM 2274 N N . THR A 1 311 ? 8.996 -5.467 -18.369 1.00 97.38 311 THR A N 1
ATOM 2275 C CA . THR A 1 311 ? 9.456 -5.934 -17.062 1.00 97.38 311 THR A CA 1
ATOM 2276 C C . THR A 1 311 ? 8.634 -7.147 -16.675 1.00 97.38 311 THR A C 1
ATOM 2278 O O . THR A 1 311 ? 7.411 -7.143 -16.823 1.00 97.38 311 THR A O 1
ATOM 2281 N N . TRP A 1 312 ? 9.313 -8.191 -16.215 1.00 98.31 312 TRP A N 1
ATOM 2282 C CA . TRP A 1 312 ? 8.707 -9.484 -15.932 1.00 98.31 312 TRP A CA 1
ATOM 2283 C C . TRP A 1 312 ? 9.005 -9.921 -14.499 1.00 98.31 312 TRP A C 1
ATOM 2285 O O . TRP A 1 312 ? 10.171 -9.937 -14.099 1.00 98.31 312 TRP A O 1
ATOM 2295 N N . LEU A 1 313 ? 7.946 -10.271 -13.767 1.00 98.44 313 LEU A N 1
ATOM 2296 C CA . LEU A 1 313 ? 7.952 -10.879 -12.439 1.00 98.44 313 LEU A CA 1
ATOM 2297 C C . LEU A 1 313 ? 7.549 -12.360 -12.591 1.00 98.44 313 LEU A C 1
ATOM 2299 O O . LEU A 1 313 ? 6.358 -12.680 -12.551 1.00 98.44 313 LEU A O 1
ATOM 2303 N N . PRO A 1 314 ? 8.510 -13.273 -12.814 1.00 98.12 314 PRO A N 1
ATOM 2304 C CA . PRO A 1 314 ? 8.253 -14.682 -13.137 1.00 98.12 314 PRO A CA 1
ATOM 2305 C C . PRO A 1 314 ? 7.488 -15.453 -12.065 1.00 98.12 314 PRO A C 1
ATOM 2307 O O . PRO A 1 314 ? 6.751 -16.378 -12.382 1.00 98.12 314 PRO A O 1
ATOM 2310 N N . LEU A 1 315 ? 7.694 -15.110 -10.792 1.00 97.88 315 LEU A N 1
ATOM 2311 C CA . LEU A 1 315 ? 7.150 -15.859 -9.658 1.00 97.88 315 LEU A CA 1
ATOM 2312 C C . LEU A 1 315 ? 5.900 -15.209 -9.062 1.00 97.88 315 LEU A C 1
ATOM 2314 O O . LEU A 1 315 ? 5.456 -15.632 -7.995 1.00 97.88 315 LEU A O 1
ATOM 2318 N N . ALA A 1 316 ? 5.336 -14.209 -9.745 1.00 97.38 316 ALA A N 1
ATOM 2319 C CA . ALA A 1 316 ? 4.117 -13.549 -9.313 1.00 97.38 316 ALA A CA 1
ATOM 2320 C C . ALA A 1 316 ? 2.972 -14.565 -9.149 1.00 97.38 316 ALA A C 1
ATOM 2322 O O . ALA A 1 316 ? 2.635 -15.302 -10.074 1.00 97.38 316 ALA A O 1
ATOM 2323 N N . ASP A 1 317 ? 2.423 -14.610 -7.938 1.00 95.50 317 ASP A N 1
ATOM 2324 C CA . ASP A 1 317 ? 1.379 -15.497 -7.429 1.00 95.50 317 ASP A CA 1
ATOM 2325 C C . ASP A 1 317 ? 1.667 -17.004 -7.571 1.00 95.50 317 ASP A C 1
ATOM 2327 O O . ASP A 1 317 ? 0.764 -17.824 -7.413 1.00 95.50 317 ASP A O 1
ATOM 2331 N N . ALA A 1 318 ? 2.926 -17.399 -7.803 1.00 92.19 318 ALA A N 1
ATOM 2332 C CA . ALA A 1 318 ? 3.312 -18.792 -8.017 1.00 92.19 318 ALA A CA 1
ATOM 2333 C C . ALA A 1 318 ? 3.418 -19.591 -6.694 1.00 92.19 318 ALA A C 1
ATOM 2335 O O . ALA A 1 318 ? 4.272 -19.289 -5.850 1.00 92.19 318 ALA A O 1
ATOM 2336 N N . PRO A 1 319 ? 2.620 -20.662 -6.494 1.00 88.75 319 PRO A N 1
ATOM 2337 C CA . PRO A 1 319 ? 2.747 -21.540 -5.336 1.00 88.75 319 PRO A CA 1
ATOM 2338 C C . PRO A 1 319 ? 3.676 -22.746 -5.615 1.00 88.75 319 PRO A C 1
ATOM 2340 O O . PRO A 1 319 ? 3.680 -23.281 -6.724 1.00 88.75 319 PRO A O 1
ATOM 2343 N N . PRO A 1 320 ? 4.411 -23.265 -4.609 1.00 90.75 320 PRO A N 1
ATOM 2344 C CA . PRO A 1 320 ? 4.612 -22.693 -3.277 1.00 90.75 320 PRO A CA 1
ATOM 2345 C C . PRO A 1 320 ? 5.582 -21.502 -3.317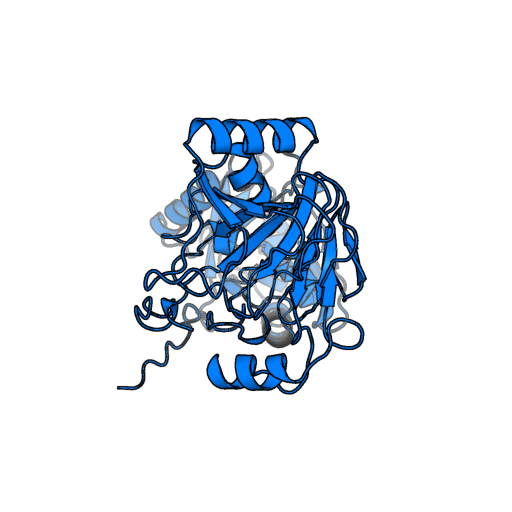 1.00 90.75 320 PRO A C 1
ATOM 2347 O O . PRO A 1 320 ? 6.439 -21.446 -4.198 1.00 90.75 320 PRO A O 1
ATOM 2350 N N . ARG A 1 321 ? 5.525 -20.603 -2.322 1.00 89.56 321 ARG A N 1
ATOM 2351 C CA . ARG A 1 321 ? 6.456 -19.462 -2.244 1.00 89.56 321 ARG A CA 1
ATOM 2352 C C . ARG A 1 321 ? 7.930 -19.919 -2.241 1.00 89.56 321 ARG A C 1
ATOM 2354 O O . ARG A 1 321 ? 8.226 -21.011 -1.728 1.00 89.56 321 ARG A O 1
ATOM 2361 N N . PRO A 1 322 ? 8.860 -19.128 -2.805 1.00 91.31 322 PRO A N 1
ATOM 2362 C CA . PRO A 1 322 ? 10.283 -19.441 -2.735 1.00 91.31 322 PRO A CA 1
ATOM 2363 C C . PRO A 1 322 ? 10.787 -19.376 -1.294 1.00 91.31 322 PRO A C 1
ATOM 2365 O O . PRO A 1 322 ? 10.360 -18.529 -0.514 1.00 91.31 322 PRO A O 1
ATOM 2368 N N . LYS A 1 323 ? 11.699 -20.280 -0.935 1.00 88.19 323 LYS A N 1
ATOM 2369 C CA . LYS A 1 323 ? 12.236 -20.374 0.433 1.00 88.19 323 LYS A CA 1
ATOM 2370 C C . LYS A 1 323 ? 13.317 -19.331 0.718 1.00 88.19 323 LYS A C 1
ATOM 2372 O O . LYS A 1 323 ? 13.505 -18.946 1.866 1.00 88.19 323 LYS A O 1
ATOM 2377 N N . ASN A 1 324 ? 14.071 -18.953 -0.309 1.00 87.56 324 ASN A N 1
ATOM 2378 C CA . ASN A 1 324 ? 15.176 -18.000 -0.267 1.00 87.56 324 ASN A CA 1
ATOM 2379 C C . ASN A 1 324 ? 15.494 -17.511 -1.695 1.00 87.56 324 ASN A C 1
ATOM 2381 O O . ASN A 1 324 ? 14.889 -17.984 -2.663 1.00 87.56 324 ASN A O 1
ATOM 2385 N N . GLY A 1 325 ? 16.458 -16.594 -1.830 1.00 87.25 325 GLY A N 1
ATOM 2386 C CA . GLY A 1 325 ? 16.870 -16.048 -3.125 1.00 87.25 325 GLY A CA 1
ATOM 2387 C C . GLY A 1 325 ? 17.412 -17.095 -4.106 1.00 87.25 325 GLY A C 1
ATOM 2388 O O . GLY A 1 325 ? 17.063 -17.058 -5.283 1.00 87.25 325 GLY A O 1
ATOM 2389 N N . GLU A 1 326 ? 18.194 -18.077 -3.642 1.00 90.56 326 GLU A N 1
ATOM 2390 C CA . GLU A 1 326 ? 18.732 -19.149 -4.501 1.00 90.56 326 GLU A CA 1
ATOM 2391 C C . GLU A 1 326 ? 17.606 -19.990 -5.126 1.00 90.56 326 GLU A C 1
ATOM 2393 O O . GLU A 1 326 ? 17.587 -20.232 -6.335 1.00 90.56 326 GLU A O 1
ATOM 2398 N N . ASP A 1 327 ? 16.622 -20.376 -4.313 1.00 92.88 327 ASP A N 1
ATOM 2399 C CA . ASP A 1 327 ? 15.435 -21.110 -4.745 1.00 92.88 327 ASP A CA 1
ATOM 2400 C C . ASP A 1 327 ? 14.582 -20.285 -5.723 1.00 92.88 327 ASP A C 1
ATOM 2402 O O . ASP A 1 327 ? 14.136 -20.805 -6.747 1.00 92.88 327 ASP A O 1
ATOM 2406 N N . ALA A 1 328 ? 14.404 -18.985 -5.466 1.00 94.06 328 ALA A N 1
ATOM 2407 C CA . ALA A 1 328 ? 13.688 -18.093 -6.376 1.00 94.06 328 ALA A CA 1
ATOM 2408 C C . ALA A 1 328 ? 14.372 -18.008 -7.746 1.00 94.06 328 ALA A C 1
ATOM 2410 O O . ALA A 1 328 ? 13.732 -18.241 -8.772 1.00 94.06 328 ALA A O 1
ATOM 2411 N N . MET A 1 329 ? 15.683 -17.765 -7.775 1.00 93.12 329 MET A N 1
ATOM 2412 C CA . MET A 1 329 ? 16.460 -17.673 -9.012 1.00 93.12 329 MET A CA 1
ATOM 2413 C C . MET A 1 329 ? 16.437 -18.988 -9.803 1.00 93.12 329 MET A C 1
ATOM 2415 O O . MET A 1 329 ? 16.204 -18.983 -11.015 1.00 93.12 329 MET A O 1
ATOM 2419 N N . ALA A 1 330 ? 16.601 -20.130 -9.126 1.00 94.25 330 ALA A N 1
ATOM 2420 C CA . ALA A 1 330 ? 16.583 -21.449 -9.757 1.00 94.25 330 ALA A CA 1
ATOM 2421 C C . ALA A 1 330 ? 15.215 -21.818 -10.356 1.00 94.25 330 ALA A C 1
ATOM 2423 O O . ALA A 1 330 ? 15.152 -22.527 -11.366 1.00 94.25 330 ALA A O 1
ATOM 2424 N N . ARG A 1 331 ? 14.116 -21.365 -9.740 1.00 96.31 331 ARG A N 1
ATOM 2425 C CA . ARG A 1 331 ? 12.756 -21.541 -10.272 1.00 96.31 331 ARG A CA 1
ATOM 2426 C C . ARG A 1 331 ? 12.493 -20.592 -11.433 1.00 96.31 331 ARG A C 1
ATOM 2428 O O . ARG A 1 331 ? 12.107 -21.051 -12.502 1.00 96.31 331 ARG A O 1
ATOM 2435 N N . ALA A 1 332 ? 12.768 -19.304 -11.244 1.00 95.56 332 ALA A N 1
ATOM 2436 C CA . ALA A 1 332 ? 12.562 -18.260 -12.241 1.00 95.56 332 ALA A CA 1
ATOM 2437 C C . ALA A 1 332 ? 13.313 -18.535 -13.555 1.00 95.56 332 ALA A C 1
ATOM 2439 O O . ALA A 1 332 ? 12.789 -18.268 -14.632 1.00 95.56 332 ALA A O 1
ATOM 2440 N N . ALA A 1 333 ? 14.509 -19.130 -13.487 1.00 94.31 333 ALA A N 1
ATOM 2441 C CA . ALA A 1 333 ? 15.300 -19.503 -14.661 1.00 94.31 333 ALA A CA 1
ATOM 2442 C C . ALA A 1 333 ? 14.645 -20.565 -15.571 1.00 94.31 333 ALA A C 1
ATOM 2444 O O . ALA A 1 333 ? 15.114 -20.770 -16.688 1.00 94.31 333 ALA A O 1
ATOM 2445 N N . LYS A 1 334 ? 13.601 -21.261 -15.099 1.00 96.25 334 LYS A N 1
ATOM 2446 C CA . LYS A 1 334 ? 12.888 -22.314 -15.844 1.00 96.25 334 LYS A CA 1
ATOM 2447 C C . LYS A 1 334 ? 11.562 -21.844 -16.443 1.00 96.25 334 LYS A C 1
ATOM 2449 O O . LYS A 1 334 ? 10.900 -22.647 -17.091 1.00 96.25 334 LYS A O 1
ATOM 2454 N N . LEU A 1 335 ? 11.167 -20.603 -16.173 1.00 96.88 335 LEU A N 1
ATOM 2455 C CA . LEU A 1 335 ? 9.879 -20.044 -16.571 1.00 96.88 335 LEU A CA 1
ATOM 2456 C C . LEU A 1 335 ? 10.002 -19.235 -17.861 1.00 96.88 335 LEU A C 1
ATOM 2458 O O . LEU A 1 335 ? 11.096 -18.788 -18.223 1.00 96.88 335 LEU A O 1
ATOM 2462 N N . ASP A 1 336 ? 8.870 -19.038 -18.528 1.00 95.75 336 ASP A N 1
ATOM 2463 C CA . ASP A 1 336 ? 8.775 -18.306 -19.784 1.00 95.75 336 ASP A CA 1
ATOM 2464 C C . ASP A 1 336 ? 7.914 -17.035 -19.619 1.00 95.75 336 ASP A C 1
ATOM 2466 O O . ASP A 1 336 ? 6.803 -17.101 -19.089 1.00 95.75 336 ASP A O 1
ATOM 2470 N N . PRO A 1 337 ? 8.396 -15.854 -20.056 1.00 95.44 337 PRO A N 1
ATOM 2471 C CA . PRO A 1 337 ? 7.673 -14.592 -19.909 1.00 95.44 337 PRO A CA 1
ATOM 2472 C C . PRO A 1 337 ? 6.368 -14.487 -20.709 1.00 95.44 337 PRO A C 1
ATOM 2474 O O . PRO A 1 337 ? 5.626 -13.526 -20.495 1.00 95.44 337 PRO A O 1
ATOM 2477 N N . ASP A 1 338 ? 6.100 -15.392 -21.651 1.00 94.38 338 ASP A N 1
ATOM 2478 C CA . ASP A 1 338 ? 4.840 -15.445 -22.397 1.00 94.38 338 ASP A CA 1
ATOM 2479 C C . ASP A 1 338 ? 3.766 -16.284 -21.679 1.00 94.38 338 ASP A C 1
ATOM 2481 O O . ASP A 1 338 ? 2.578 -16.116 -21.961 1.00 94.38 338 ASP A O 1
ATOM 2485 N N . THR A 1 339 ? 4.153 -17.173 -20.755 1.00 95.31 339 THR A N 1
ATOM 2486 C CA . THR A 1 339 ? 3.223 -18.110 -20.094 1.00 95.31 339 THR A CA 1
ATOM 2487 C C . THR A 1 339 ? 3.169 -17.998 -18.578 1.00 95.31 339 THR A C 1
ATOM 2489 O O . THR A 1 339 ? 2.158 -18.382 -17.992 1.00 95.31 339 THR A O 1
ATOM 2492 N N . ASP A 1 340 ? 4.219 -17.483 -17.941 1.00 96.75 340 ASP A N 1
ATOM 2493 C CA . ASP A 1 340 ? 4.384 -17.529 -16.491 1.00 96.75 340 ASP A CA 1
ATOM 2494 C C . ASP A 1 340 ? 4.480 -16.136 -15.860 1.00 96.75 340 ASP A C 1
ATOM 2496 O O . ASP A 1 340 ? 5.107 -15.216 -16.392 1.00 96.75 340 ASP A O 1
ATOM 2500 N N . GLY A 1 341 ? 3.916 -16.006 -14.659 1.00 97.06 341 GLY A N 1
ATOM 2501 C CA . GLY A 1 341 ? 4.013 -14.804 -13.837 1.00 97.06 341 GLY A CA 1
ATOM 2502 C C . GLY A 1 341 ? 3.324 -13.577 -14.440 1.00 97.06 341 GLY A C 1
ATOM 2503 O O . GLY A 1 341 ? 2.367 -13.669 -15.207 1.00 97.06 341 GLY A O 1
ATOM 2504 N N . VAL A 1 342 ? 3.814 -12.397 -14.061 1.00 97.88 342 VAL A N 1
ATOM 2505 C CA . VAL A 1 342 ? 3.280 -11.104 -14.505 1.00 97.88 342 VAL A CA 1
ATOM 2506 C C . VAL A 1 342 ? 4.291 -10.417 -15.406 1.00 97.88 342 VAL A C 1
ATOM 2508 O O . VAL A 1 342 ? 5.428 -10.162 -15.007 1.00 97.88 342 VAL A O 1
ATOM 2511 N N . ARG A 1 343 ? 3.859 -10.032 -16.606 1.00 97.06 343 ARG A N 1
ATOM 2512 C CA . ARG A 1 343 ? 4.650 -9.229 -17.542 1.00 97.06 343 ARG A CA 1
ATOM 2513 C C . ARG A 1 343 ? 3.952 -7.912 -17.835 1.00 97.06 343 ARG A C 1
ATOM 2515 O O . ARG A 1 343 ? 2.800 -7.880 -18.259 1.00 97.06 343 ARG A O 1
ATOM 2522 N N . VAL A 1 344 ? 4.680 -6.815 -17.657 1.00 96.94 344 VAL A N 1
ATOM 2523 C CA . VAL A 1 344 ? 4.264 -5.505 -18.155 1.00 96.94 344 VAL A CA 1
ATOM 2524 C C . VAL A 1 344 ? 4.710 -5.385 -19.605 1.00 96.94 344 VAL A C 1
ATOM 2526 O O . VAL A 1 344 ? 5.906 -5.276 -19.884 1.00 96.94 344 VAL A O 1
ATOM 2529 N N . THR A 1 345 ? 3.739 -5.414 -20.514 1.00 92.19 345 THR A N 1
ATOM 2530 C CA . THR A 1 345 ? 3.933 -5.283 -21.963 1.00 92.19 345 THR A CA 1
ATOM 2531 C C . THR A 1 345 ? 3.476 -3.905 -22.434 1.00 92.19 345 THR A C 1
ATOM 2533 O O . THR A 1 345 ? 2.405 -3.458 -22.031 1.00 92.19 345 THR A O 1
ATOM 2536 N N . ALA A 1 346 ? 4.240 -3.273 -23.328 1.00 90.44 346 ALA A N 1
ATOM 2537 C CA . ALA A 1 346 ? 3.876 -2.012 -23.990 1.00 90.44 346 ALA A CA 1
ATOM 2538 C C . ALA A 1 346 ? 3.404 -0.878 -23.041 1.00 90.44 346 ALA A C 1
ATOM 2540 O O . ALA A 1 346 ? 2.295 -0.365 -23.205 1.00 90.44 346 ALA A O 1
ATOM 2541 N N . PRO A 1 347 ? 4.219 -0.475 -22.048 1.00 95.69 347 PRO A N 1
ATOM 2542 C CA . PRO A 1 347 ? 3.872 0.642 -21.173 1.00 95.69 347 PRO A CA 1
ATOM 2543 C C . PRO A 1 347 ? 3.806 1.964 -21.950 1.00 95.69 347 PRO A C 1
ATOM 2545 O O . PRO A 1 347 ? 4.553 2.152 -22.908 1.00 95.69 347 PRO A O 1
ATOM 2548 N N . ALA A 1 348 ? 2.975 2.918 -21.525 1.00 96.38 348 ALA A N 1
ATOM 2549 C CA . ALA A 1 348 ? 3.049 4.280 -22.052 1.00 96.38 348 ALA A CA 1
ATOM 2550 C C . ALA A 1 348 ? 4.160 5.082 -21.354 1.00 96.38 348 ALA A C 1
ATOM 2552 O O . ALA A 1 348 ? 4.630 4.736 -20.267 1.00 96.38 348 ALA A O 1
ATOM 2553 N N . ALA A 1 349 ? 4.597 6.179 -21.976 1.00 96.94 349 ALA A N 1
ATOM 2554 C CA . ALA A 1 349 ? 5.466 7.129 -21.293 1.00 96.94 349 ALA A CA 1
ATOM 2555 C C . ALA A 1 349 ? 4.729 7.720 -20.080 1.00 96.94 349 ALA A C 1
ATOM 2557 O O . ALA A 1 349 ? 3.606 8.202 -20.203 1.00 96.94 349 ALA A O 1
ATOM 2558 N N . GLY A 1 350 ? 5.372 7.669 -18.918 1.00 93.69 350 GLY A N 1
ATOM 2559 C CA . GLY A 1 350 ? 4.823 8.128 -17.647 1.00 93.69 350 GLY A CA 1
ATOM 2560 C C . GLY A 1 350 ? 4.075 7.067 -16.844 1.00 93.69 350 GLY A C 1
ATOM 2561 O O . GLY A 1 350 ? 3.744 7.316 -15.684 1.00 93.69 350 GLY A O 1
ATOM 2562 N N . ASP A 1 351 ? 3.865 5.876 -17.403 1.00 98.44 351 ASP A N 1
ATOM 2563 C CA . ASP A 1 351 ? 3.365 4.737 -16.638 1.00 98.44 351 ASP A CA 1
ATOM 2564 C C . ASP A 1 351 ? 4.446 4.205 -15.688 1.00 98.44 351 ASP A C 1
ATOM 2566 O O . ASP A 1 351 ? 5.649 4.425 -15.880 1.00 98.44 351 ASP A O 1
ATOM 2570 N N . ALA A 1 352 ? 4.022 3.477 -14.659 1.00 98.50 352 ALA A N 1
ATOM 2571 C CA . ALA A 1 352 ? 4.920 2.866 -13.695 1.00 98.50 352 ALA A CA 1
ATOM 2572 C C . ALA A 1 352 ? 4.492 1.452 -13.304 1.00 98.50 352 ALA A C 1
ATOM 2574 O O . ALA A 1 352 ? 3.309 1.114 -13.271 1.00 98.50 352 ALA A O 1
ATOM 2575 N N . LEU A 1 353 ? 5.484 0.638 -12.962 1.00 98.69 353 LEU A N 1
ATOM 2576 C CA . LEU A 1 353 ? 5.311 -0.622 -12.252 1.00 98.69 353 LEU A CA 1
ATOM 2577 C C . LEU A 1 353 ? 5.793 -0.416 -10.814 1.00 98.69 353 LEU A C 1
ATOM 2579 O O . LEU A 1 353 ? 6.948 -0.053 -10.608 1.00 98.69 353 LEU A O 1
ATOM 2583 N N . ALA A 1 354 ? 4.926 -0.653 -9.838 1.00 98.56 354 ALA A N 1
ATOM 2584 C CA . ALA A 1 354 ? 5.261 -0.583 -8.421 1.00 98.56 354 ALA A CA 1
ATOM 2585 C C . ALA A 1 354 ? 5.126 -1.968 -7.790 1.00 98.56 354 ALA A C 1
ATOM 2587 O O . ALA A 1 354 ? 4.105 -2.617 -7.993 1.00 98.56 354 ALA A O 1
ATOM 2588 N N . PHE A 1 355 ? 6.120 -2.436 -7.042 1.00 98.12 355 PHE A N 1
ATOM 2589 C CA . PHE A 1 355 ? 6.042 -3.726 -6.355 1.00 98.12 355 PHE A CA 1
ATOM 2590 C C . PHE A 1 355 ? 6.825 -3.733 -5.045 1.00 98.12 355 PHE A C 1
ATOM 2592 O O . PHE A 1 355 ? 7.859 -3.073 -4.914 1.00 98.12 355 PHE A O 1
ATOM 2599 N N . PHE A 1 356 ? 6.308 -4.477 -4.072 1.00 95.69 356 PHE A N 1
ATOM 2600 C CA . PHE A 1 356 ? 6.931 -4.647 -2.767 1.00 95.69 356 PHE A CA 1
ATOM 2601 C C . PHE A 1 356 ? 7.922 -5.810 -2.779 1.00 95.69 356 PHE A C 1
ATOM 2603 O O . PHE A 1 356 ? 7.606 -6.897 -3.258 1.00 95.69 356 PHE A O 1
ATOM 2610 N N . SER A 1 357 ? 9.102 -5.574 -2.211 1.00 93.44 357 SER A N 1
ATOM 2611 C CA . SER A 1 357 ? 10.186 -6.563 -2.091 1.00 93.44 357 SER A CA 1
ATOM 2612 C C . SER A 1 357 ? 10.260 -7.188 -0.694 1.00 93.44 357 SER A C 1
ATOM 2614 O O . SER A 1 357 ? 11.104 -8.047 -0.435 1.00 93.44 357 SER A O 1
ATOM 2616 N N . LEU A 1 358 ? 9.399 -6.743 0.226 1.00 88.12 358 LEU A N 1
ATOM 2617 C CA . LEU A 1 358 ? 9.291 -7.266 1.584 1.00 88.12 358 LEU A CA 1
ATOM 2618 C C . LEU A 1 358 ? 7.909 -7.869 1.805 1.00 88.12 358 LEU A C 1
ATOM 2620 O O . LEU A 1 358 ? 6.899 -7.305 1.377 1.00 88.12 358 LEU A O 1
ATOM 2624 N N . ASP A 1 359 ? 7.874 -8.988 2.516 1.00 82.25 359 ASP A N 1
ATOM 2625 C CA . ASP A 1 359 ? 6.640 -9.572 2.999 1.00 82.25 359 ASP A CA 1
ATOM 2626 C C . ASP A 1 359 ? 6.094 -8.675 4.118 1.00 82.25 359 ASP A C 1
ATOM 2628 O O . ASP A 1 359 ? 6.753 -8.368 5.113 1.00 82.25 359 ASP A O 1
ATOM 2632 N N . ASP A 1 360 ? 4.867 -8.205 3.928 1.00 74.81 360 ASP A N 1
ATOM 2633 C CA . ASP A 1 360 ? 4.180 -7.269 4.816 1.00 74.81 360 ASP A CA 1
ATOM 2634 C C . ASP A 1 360 ? 3.901 -7.839 6.211 1.00 74.81 360 ASP A C 1
ATOM 2636 O O . ASP A 1 360 ? 3.525 -7.118 7.135 1.00 74.81 360 ASP A O 1
ATOM 2640 N N . SER A 1 361 ? 4.086 -9.144 6.342 1.00 68.56 361 SER A N 1
ATOM 2641 C CA . SER A 1 361 ? 3.613 -9.964 7.424 1.00 68.56 361 SER A CA 1
ATOM 2642 C C . SER A 1 361 ? 4.681 -10.137 8.516 1.00 68.56 361 SER A C 1
ATOM 2644 O O . SER A 1 361 ? 4.325 -10.160 9.700 1.00 68.56 361 SER A O 1
ATOM 2646 N N . ASP A 1 362 ? 5.959 -10.204 8.128 1.00 71.62 362 ASP A N 1
ATOM 2647 C CA . ASP A 1 362 ? 7.118 -10.339 9.019 1.00 71.62 362 ASP A CA 1
ATOM 2648 C C . ASP A 1 362 ? 8.317 -9.439 8.647 1.00 71.62 362 ASP A C 1
ATOM 2650 O O . ASP A 1 362 ? 9.298 -9.396 9.388 1.00 71.62 362 ASP A O 1
ATOM 2654 N N . GLY A 1 363 ? 8.246 -8.684 7.543 1.00 76.88 363 GLY A N 1
ATOM 2655 C CA . GLY A 1 363 ? 9.322 -7.802 7.081 1.00 76.88 363 GLY A CA 1
ATOM 2656 C C . GLY A 1 363 ? 10.495 -8.522 6.410 1.00 76.88 363 GLY A C 1
ATOM 2657 O O . GLY A 1 363 ? 11.484 -7.867 6.073 1.00 76.88 363 GLY A O 1
ATOM 2658 N N . SER A 1 364 ? 10.406 -9.840 6.215 1.00 82.81 364 SER A N 1
ATOM 2659 C CA . SER A 1 364 ? 11.393 -10.617 5.466 1.00 82.81 364 SER A CA 1
ATOM 2660 C C . SER A 1 364 ? 11.337 -10.297 3.970 1.00 82.81 364 SER A C 1
ATOM 2662 O O . SER A 1 364 ? 10.404 -9.654 3.490 1.00 82.81 364 SER A O 1
ATOM 2664 N N . TYR A 1 365 ? 12.345 -10.720 3.207 1.00 88.31 365 TYR A N 1
ATOM 2665 C CA . TYR A 1 365 ? 12.310 -10.563 1.754 1.00 88.31 365 TYR A CA 1
ATOM 2666 C C . TYR A 1 365 ? 11.200 -11.414 1.132 1.00 88.31 365 TYR A C 1
ATOM 2668 O O . TYR A 1 365 ? 11.156 -12.632 1.325 1.00 88.31 365 TYR A O 1
ATOM 2676 N N . ASP A 1 366 ? 10.353 -10.785 0.317 1.00 92.31 366 ASP A N 1
ATOM 2677 C CA . ASP A 1 366 ? 9.427 -11.512 -0.544 1.00 92.31 366 ASP A CA 1
ATOM 2678 C C . ASP A 1 366 ? 10.164 -11.943 -1.814 1.00 92.31 366 ASP A C 1
ATOM 2680 O O . ASP A 1 366 ? 10.169 -11.260 -2.835 1.00 92.31 366 ASP A O 1
ATOM 2684 N N . TRP A 1 367 ? 10.787 -13.119 -1.760 1.00 93.94 367 TRP A N 1
ATOM 2685 C CA . TRP A 1 367 ? 11.573 -13.659 -2.870 1.00 93.94 367 TRP A CA 1
ATOM 2686 C C . TRP A 1 367 ? 10.770 -13.927 -4.152 1.00 93.94 367 TRP A C 1
ATOM 2688 O O . TRP A 1 367 ? 11.367 -14.204 -5.192 1.00 93.94 367 TRP A O 1
ATOM 2698 N N . SER A 1 368 ? 9.435 -13.836 -4.125 1.00 95.38 368 SER A N 1
ATOM 2699 C CA . SER A 1 368 ? 8.639 -13.832 -5.358 1.00 95.38 368 SER A CA 1
ATOM 2700 C C . SER A 1 368 ? 8.800 -12.534 -6.170 1.00 95.38 368 SER A C 1
ATOM 2702 O O . SER A 1 368 ? 8.527 -12.539 -7.369 1.00 95.38 368 SER A O 1
ATOM 2704 N N . ALA A 1 369 ? 9.338 -11.463 -5.565 1.00 96.62 369 ALA A N 1
ATOM 2705 C CA . ALA A 1 369 ? 9.668 -10.183 -6.202 1.00 96.62 369 ALA A CA 1
ATOM 2706 C C . ALA A 1 369 ? 10.924 -10.201 -7.087 1.00 96.62 369 ALA A C 1
ATOM 2708 O O . ALA A 1 369 ? 11.359 -9.150 -7.576 1.00 96.62 369 ALA A O 1
ATOM 2709 N N . VAL A 1 370 ? 11.525 -11.375 -7.319 1.00 96.62 370 VAL A N 1
ATOM 2710 C CA . VAL A 1 370 ? 12.535 -11.504 -8.373 1.00 96.62 370 VAL A CA 1
ATOM 2711 C C . VAL A 1 370 ? 11.944 -11.045 -9.700 1.00 96.62 370 VAL A C 1
ATOM 2713 O O . VAL A 1 370 ? 10.802 -11.361 -10.032 1.00 96.62 370 VAL A O 1
ATOM 2716 N N . HIS A 1 371 ? 12.713 -10.275 -10.454 1.00 97.31 371 HIS A N 1
ATOM 2717 C CA . HIS A 1 371 ? 12.249 -9.692 -11.700 1.00 97.31 371 HIS A CA 1
ATOM 2718 C C . HIS A 1 371 ? 13.406 -9.456 -12.669 1.00 97.31 371 HIS A C 1
ATOM 2720 O O . HIS A 1 371 ? 14.587 -9.509 -12.315 1.00 97.31 371 HIS A O 1
ATOM 2726 N N . ARG A 1 372 ? 13.066 -9.202 -13.935 1.00 94.50 372 ARG A N 1
ATOM 2727 C CA . ARG A 1 372 ? 14.037 -8.815 -14.966 1.00 94.50 372 ARG A CA 1
ATOM 2728 C C . ARG A 1 372 ? 13.467 -7.824 -15.959 1.00 94.50 372 ARG A C 1
ATOM 2730 O O . ARG A 1 372 ? 12.271 -7.826 -16.252 1.00 94.50 372 ARG A O 1
ATOM 2737 N N . ALA A 1 373 ? 14.360 -7.039 -16.551 1.00 93.44 373 ALA A N 1
ATOM 2738 C CA . ALA A 1 373 ? 14.045 -6.245 -17.729 1.00 93.44 373 ALA A CA 1
ATOM 2739 C C . ALA A 1 373 ? 14.307 -7.092 -18.981 1.00 93.44 373 ALA A C 1
ATOM 2741 O O . ALA A 1 373 ? 15.441 -7.520 -19.222 1.00 93.44 373 ALA A O 1
ATOM 2742 N N . LEU A 1 374 ? 13.266 -7.345 -19.777 1.00 93.19 374 LEU A N 1
ATOM 2743 C CA . LEU A 1 374 ? 13.419 -8.067 -21.042 1.00 93.19 374 LEU A CA 1
ATOM 2744 C C . LEU A 1 374 ? 14.196 -7.213 -22.062 1.00 93.19 374 LEU A C 1
ATOM 2746 O O . LEU A 1 374 ? 14.194 -5.981 -21.942 1.00 93.19 374 LEU A O 1
ATOM 2750 N N . PRO A 1 375 ? 14.880 -7.842 -23.043 1.00 91.69 375 PRO A N 1
ATOM 2751 C CA . PRO A 1 375 ? 15.611 -7.120 -24.078 1.00 91.69 375 PRO A CA 1
ATOM 2752 C C . PRO A 1 375 ? 14.723 -6.092 -24.778 1.00 91.69 375 PRO A C 1
ATOM 2754 O O . PRO A 1 375 ? 13.650 -6.418 -25.279 1.00 91.69 375 PRO A O 1
ATOM 2757 N N . SER A 1 376 ? 15.172 -4.843 -24.798 1.00 88.38 376 SER A N 1
ATOM 2758 C CA . SER A 1 376 ? 14.393 -3.743 -25.355 1.00 88.38 376 SER A CA 1
ATOM 2759 C C . SER A 1 376 ? 14.271 -3.837 -26.878 1.00 88.38 376 SER A C 1
ATOM 2761 O O . SER A 1 376 ? 15.260 -4.090 -27.564 1.00 88.38 376 SER A O 1
ATOM 2763 N N . THR A 1 377 ? 13.085 -3.548 -27.415 1.00 89.12 377 THR A N 1
AT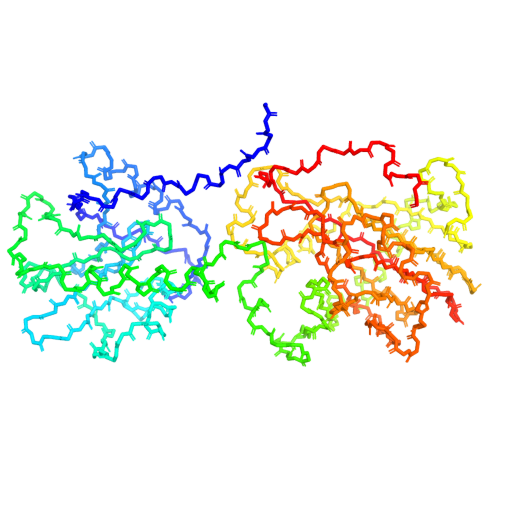OM 2764 C CA . THR A 1 377 ? 12.818 -3.446 -28.864 1.00 89.12 377 THR A CA 1
ATOM 2765 C C . THR A 1 377 ? 13.285 -2.120 -29.479 1.00 89.12 377 THR A C 1
ATOM 2767 O O . THR A 1 377 ? 13.230 -1.948 -30.691 1.00 89.12 377 THR A O 1
ATOM 2770 N N . GLY A 1 378 ? 13.744 -1.177 -28.654 1.00 92.75 378 GLY A N 1
ATOM 2771 C CA . GLY A 1 378 ? 14.284 0.118 -29.069 1.00 92.75 378 GLY A CA 1
ATOM 2772 C C . GLY A 1 378 ? 15.088 0.775 -27.948 1.00 92.75 378 GLY A C 1
ATOM 2773 O O . GLY A 1 378 ? 15.463 0.114 -26.977 1.00 92.75 378 GLY A O 1
ATOM 2774 N N . GLU A 1 379 ? 15.352 2.078 -28.039 1.00 95.62 379 GLU A N 1
ATOM 2775 C CA . GLU A 1 379 ? 15.938 2.805 -26.906 1.00 95.62 379 GLU A CA 1
ATOM 2776 C C . GLU A 1 379 ? 14.928 2.851 -25.749 1.00 95.62 379 GLU A C 1
ATOM 2778 O O . GLU A 1 379 ? 13.815 3.348 -25.911 1.00 95.62 379 GLU A O 1
ATOM 2783 N N . LYS A 1 380 ? 15.307 2.333 -24.579 1.00 95.56 380 LYS A N 1
ATOM 2784 C CA . LYS A 1 380 ? 14.472 2.300 -23.370 1.00 95.56 380 LYS A CA 1
ATOM 2785 C C . LYS A 1 380 ? 15.019 3.261 -22.333 1.00 95.56 380 LYS A C 1
ATOM 2787 O O . LYS A 1 380 ? 16.183 3.157 -21.950 1.00 95.56 380 LYS A O 1
ATOM 2792 N N . TRP A 1 381 ? 14.149 4.128 -21.826 1.00 97.75 381 TRP A N 1
ATOM 2793 C CA . TRP A 1 381 ? 14.437 4.980 -20.681 1.00 97.75 381 TRP A CA 1
ATOM 2794 C C . TRP A 1 381 ? 13.534 4.618 -19.517 1.00 97.75 381 TRP A C 1
ATOM 2796 O O . TRP A 1 381 ? 12.309 4.660 -19.636 1.00 97.75 381 TRP A O 1
ATOM 2806 N N . VAL A 1 382 ? 14.141 4.302 -18.379 1.00 97.75 382 VAL A N 1
ATOM 2807 C CA . VAL A 1 382 ? 13.418 4.021 -17.138 1.00 97.75 382 VAL A CA 1
ATOM 2808 C C . VAL A 1 382 ? 14.088 4.688 -15.949 1.00 97.75 382 VAL A C 1
ATOM 2810 O O . VAL A 1 382 ? 15.269 5.023 -16.015 1.00 97.75 382 VAL A O 1
ATOM 2813 N N . ALA A 1 383 ? 13.350 4.870 -14.860 1.00 97.38 383 ALA A N 1
ATOM 2814 C CA . ALA A 1 383 ? 13.921 5.294 -13.589 1.00 97.38 383 ALA A CA 1
ATOM 2815 C C . ALA A 1 383 ? 13.410 4.413 -12.448 1.00 97.38 383 ALA A C 1
ATOM 2817 O O . ALA A 1 383 ? 12.203 4.228 -12.322 1.00 97.38 383 ALA A O 1
ATOM 2818 N N . ASN A 1 384 ? 14.325 3.886 -11.632 1.00 97.00 384 ASN A N 1
ATOM 2819 C CA . ASN A 1 384 ? 13.980 3.200 -10.389 1.00 97.00 384 ASN A CA 1
ATOM 2820 C C . ASN A 1 384 ? 13.919 4.208 -9.244 1.00 97.00 384 ASN A C 1
ATOM 2822 O O . ASN A 1 384 ? 14.835 5.016 -9.074 1.00 97.00 384 ASN A O 1
ATOM 2826 N N . HIS A 1 385 ? 12.867 4.106 -8.441 1.00 96.56 385 HIS A N 1
ATOM 2827 C CA . HIS A 1 385 ? 12.700 4.826 -7.189 1.00 96.56 385 HIS A CA 1
ATOM 2828 C C . HIS A 1 385 ? 12.509 3.811 -6.073 1.00 96.56 385 HIS A C 1
ATOM 2830 O O . HIS A 1 385 ? 11.491 3.118 -6.013 1.00 96.56 385 HIS A O 1
ATOM 2836 N N . TRP A 1 386 ? 13.519 3.701 -5.218 1.00 96.19 386 TRP A N 1
ATOM 2837 C CA . TRP A 1 386 ? 13.520 2.748 -4.120 1.00 96.19 386 TRP A CA 1
ATOM 2838 C C . TRP A 1 386 ? 13.190 3.435 -2.810 1.00 96.19 386 TRP A C 1
ATOM 2840 O O . TRP A 1 386 ? 13.780 4.460 -2.465 1.00 96.19 386 TRP A O 1
ATOM 2850 N N . PHE A 1 387 ? 12.279 2.823 -2.064 1.00 93.00 387 PHE A N 1
ATOM 2851 C CA . PHE A 1 387 ? 11.865 3.287 -0.751 1.00 93.00 387 PHE A CA 1
ATOM 2852 C C . PHE A 1 387 ? 12.250 2.268 0.311 1.00 93.00 387 PHE A C 1
ATOM 2854 O O . PHE A 1 387 ? 12.141 1.059 0.109 1.00 93.00 387 PHE A O 1
ATOM 2861 N N . ARG A 1 388 ? 12.662 2.770 1.471 1.00 88.25 388 ARG A N 1
ATOM 2862 C CA . ARG A 1 388 ? 12.899 1.996 2.689 1.00 88.25 388 ARG A CA 1
ATOM 2863 C C . ARG A 1 388 ? 11.853 2.366 3.730 1.00 88.25 388 ARG A C 1
ATOM 2865 O O . ARG A 1 388 ? 11.458 3.527 3.837 1.00 88.25 388 ARG A O 1
ATOM 2872 N N . VAL A 1 389 ? 11.461 1.388 4.539 1.00 76.94 389 VAL A N 1
ATOM 2873 C CA . VAL A 1 389 ? 10.597 1.590 5.707 1.00 76.94 389 VAL A CA 1
ATOM 2874 C C . VAL A 1 389 ? 11.393 1.223 6.950 1.00 76.94 389 VAL A C 1
ATOM 2876 O O . VAL A 1 389 ? 11.953 0.133 7.034 1.00 76.94 389 VAL A O 1
ATOM 2879 N N . GLY A 1 390 ? 11.464 2.136 7.914 1.00 65.06 390 GLY A N 1
ATOM 2880 C CA . GLY A 1 390 ? 12.215 1.916 9.143 1.00 65.06 390 GLY A CA 1
ATOM 2881 C C . GLY A 1 390 ? 11.571 0.890 10.084 1.00 65.06 390 GLY A C 1
ATOM 2882 O O . GLY A 1 390 ? 10.374 0.612 10.012 1.00 65.06 390 GLY A O 1
ATOM 2883 N N . GLY A 1 391 ? 12.367 0.329 10.999 1.00 55.59 391 GLY A N 1
ATOM 2884 C CA . GLY A 1 391 ? 11.866 -0.441 12.147 1.00 55.59 391 GLY A CA 1
ATOM 2885 C C . GLY A 1 391 ? 11.366 -1.871 11.885 1.00 55.59 391 GLY A C 1
ATOM 2886 O O . GLY A 1 391 ? 10.836 -2.479 12.806 1.00 55.59 391 GLY A O 1
ATOM 2887 N N . LEU A 1 392 ? 11.536 -2.439 10.685 1.00 52.28 392 LEU A N 1
ATOM 2888 C CA . LEU A 1 392 ? 11.051 -3.792 10.338 1.00 52.28 392 LEU A CA 1
ATOM 2889 C C . LEU A 1 392 ? 11.939 -4.962 10.802 1.00 52.28 392 LEU A C 1
ATOM 2891 O O . LEU A 1 392 ? 11.779 -6.067 10.305 1.00 52.28 392 LEU A O 1
ATOM 2895 N N . GLY A 1 393 ? 12.903 -4.759 11.708 1.00 45.94 393 GLY A N 1
ATOM 2896 C CA . GLY A 1 393 ? 13.938 -5.783 11.927 1.00 45.94 393 GLY A CA 1
ATOM 2897 C C . GLY A 1 393 ? 14.634 -6.141 10.609 1.00 45.94 393 GLY A C 1
ATOM 2898 O O . GLY A 1 393 ? 14.942 -7.305 10.371 1.00 45.94 393 GLY A O 1
ATOM 2899 N N . LEU A 1 394 ? 14.787 -5.126 9.739 1.00 46.06 394 LEU A N 1
ATOM 2900 C CA . LEU A 1 394 ? 15.252 -5.272 8.367 1.00 46.06 394 LEU A CA 1
ATOM 2901 C C . LEU A 1 394 ? 16.502 -6.153 8.357 1.00 46.06 394 LEU A C 1
ATOM 2903 O O . LEU A 1 394 ? 17.405 -5.895 9.165 1.00 46.06 394 LEU A O 1
ATOM 2907 N N . PRO A 1 395 ? 16.572 -7.164 7.473 1.00 46.19 395 PRO A N 1
ATOM 2908 C CA . PRO A 1 395 ? 17.787 -7.939 7.320 1.00 46.19 395 PRO A CA 1
ATOM 2909 C C . PRO A 1 395 ? 18.948 -6.962 7.158 1.00 46.19 395 PRO A C 1
ATOM 2911 O O . PRO A 1 395 ? 18.884 -6.026 6.355 1.00 46.19 395 PRO A O 1
ATOM 2914 N N . THR A 1 396 ? 19.981 -7.130 7.988 1.00 41.84 396 THR A N 1
ATOM 2915 C CA . THR A 1 396 ? 21.221 -6.369 7.828 1.00 41.84 396 THR A CA 1
ATOM 2916 C C . THR A 1 396 ? 21.643 -6.510 6.371 1.00 41.84 396 THR A C 1
ATOM 2918 O O . THR A 1 396 ? 21.645 -7.652 5.903 1.00 41.84 396 THR A O 1
ATOM 2921 N N . PRO A 1 397 ? 21.976 -5.413 5.666 1.00 42.88 397 PRO A N 1
ATOM 2922 C CA . PRO A 1 397 ? 22.442 -5.494 4.288 1.00 42.88 397 PRO A CA 1
ATOM 2923 C C . PRO A 1 397 ? 23.532 -6.566 4.209 1.00 42.88 397 PRO A C 1
ATOM 2925 O O . PRO A 1 397 ? 24.559 -6.419 4.874 1.00 42.88 397 PRO A O 1
ATOM 2928 N N . ASP A 1 398 ? 23.289 -7.675 3.502 1.00 39.94 398 ASP A N 1
ATOM 2929 C CA . ASP A 1 398 ? 24.333 -8.671 3.278 1.00 39.94 398 ASP A CA 1
ATOM 2930 C C . ASP A 1 398 ? 25.170 -8.153 2.106 1.00 39.94 398 ASP A C 1
ATOM 2932 O O . ASP A 1 398 ? 24.685 -8.153 0.974 1.00 39.94 398 ASP A O 1
ATOM 2936 N N . PRO A 1 399 ? 26.426 -7.729 2.331 1.00 35.25 399 PRO A N 1
ATOM 2937 C CA . PRO A 1 399 ? 27.290 -7.246 1.257 1.00 35.25 399 PRO A CA 1
ATOM 2938 C C . PRO A 1 399 ? 27.589 -8.316 0.185 1.00 35.25 399 PRO A C 1
ATOM 2940 O O . PRO A 1 399 ? 28.265 -8.021 -0.799 1.00 35.25 399 PRO A O 1
ATOM 2943 N N . ARG A 1 400 ? 27.137 -9.567 0.373 1.00 35.34 400 ARG A N 1
ATOM 2944 C CA . ARG A 1 400 ? 27.241 -10.675 -0.590 1.00 35.34 400 ARG A CA 1
ATOM 2945 C C . ARG A 1 400 ? 25.994 -10.864 -1.460 1.00 35.34 400 ARG A C 1
ATOM 2947 O O . ARG A 1 400 ? 26.118 -11.513 -2.493 1.00 35.34 400 ARG A O 1
ATOM 2954 N N . GLU A 1 401 ? 24.828 -10.330 -1.086 1.00 39.75 401 GLU A N 1
ATOM 2955 C CA . GLU A 1 401 ? 23.608 -10.421 -1.917 1.00 39.75 401 GLU A CA 1
ATOM 2956 C C . GLU A 1 401 ? 23.669 -9.501 -3.145 1.00 39.75 401 GLU A C 1
ATOM 2958 O O . GLU A 1 401 ? 23.012 -9.762 -4.145 1.00 39.75 401 GLU A O 1
ATOM 2963 N N . ASP A 1 402 ? 24.556 -8.505 -3.128 1.00 36.19 402 ASP A N 1
ATOM 2964 C CA . ASP A 1 402 ? 24.846 -7.626 -4.265 1.00 36.19 402 ASP A CA 1
ATOM 2965 C C . ASP A 1 402 ? 25.662 -8.310 -5.393 1.00 36.19 402 ASP A C 1
ATOM 2967 O O . ASP A 1 402 ? 26.040 -7.659 -6.370 1.00 36.19 402 ASP A O 1
ATOM 2971 N N . MET A 1 403 ? 25.984 -9.606 -5.254 1.00 28.84 403 MET A N 1
ATOM 2972 C CA . MET A 1 403 ? 26.803 -10.388 -6.197 1.00 28.84 403 MET A CA 1
ATOM 2973 C C . MET A 1 403 ? 26.038 -11.477 -6.972 1.00 28.84 403 MET A C 1
ATOM 2975 O O . MET A 1 403 ? 26.683 -12.242 -7.696 1.00 28.84 403 MET A O 1
ATOM 2979 N N . LEU A 1 404 ? 24.708 -11.564 -6.840 1.00 31.34 404 LEU A N 1
ATOM 2980 C CA . LEU A 1 404 ? 23.868 -12.530 -7.569 1.00 31.34 404 LEU A CA 1
ATOM 2981 C C . LEU A 1 404 ? 22.994 -11.872 -8.641 1.00 31.34 404 LEU A C 1
ATOM 2983 O O . LEU A 1 404 ? 22.291 -10.887 -8.324 1.00 31.34 404 LEU A O 1
#

Foldseek 3Di:
DDPDPPPPLVPQCLDDAWEEEEDAADDDDPPDAFQAPDVPLVRLVVQCVVCVVVVTRWYFHAYPVQWGAATSAFWKWFQAPVREIETADSVSRHHDALQVVQLCVQFDDGHYDHDGHHPVRVQRTLWMWTTDLSNATHTHQYYPPHGHPHNDCVCSVRSNVSSVVSCVVVSSPQFFWANVLLPDDQQDDDDQWGFPFVQQGKIKGAQLDDLVRLVVVVVQQVVQPWDQDAFPVGDCVQWPQKTKGFAADDPVSQVVVSNNTGYPVQVPAPPKDKGTKIKMKHFFQTKGHWAAPDPQFFKKKKAFSAQWFKKFLQLGVPPPFQPDLVSLNVVSVPGDRVPGGGMDPRGHHNMIMMTTQADRNQRHGSSSRTMMIGGINGITIMIIMTIHGPDSPHPHRDSCSSPD

Radius of gyration: 25.1 Å; chains: 1; bounding box: 64×48×67 Å

Secondary structure (DSSP, 8-state):
-------------TT-PEEEEEEEPPPPPTTPPTT---S-THHHHHHHHHHHHTT-SEEEEE-TTSEEEEESSSEEEEE-TTS-EEE--GGGTPPP-HHHHHHHHHSPS--EEE--EEHHHHHT-SEEEEEETTTEEEEEEEETTEE-----SHHHHHHHHHHHHHHHTSTTS--SB-HHHHTPPTT-EETTEEEEETTTTEEEETTSS-HHHHHHHHHHHHHT--EE---TTS-SSSEEEEEEEEEPPPHHHHHHHHHHHB-HHHHTSTT-EEPPEEEEEEEEEEEEEEE---TTEEEEEEEESSS---EEETTTTPSSPPSSHHHHHHHHTT--TTTSSEEE-SPPTT-EEEEE-B-TTTS-B-GGG-EEEPPPSS-EEEEEEEEE-TTS-PPP--TTGGG-

InterPro domains:
  IPR001544 Aminotransferase class IV [PF01063] (26-143)
  IPR005123 Oxoglutarate/iron-dependent dioxygenase domain [PS51471] (273-389)
  IPR006620 Prolyl 4-hydroxylase, alpha subunit [SM00702] (200-388)
  IPR036038 Aminotransferase-like, PLP-dependent enzymes [SSF56752] (16-151)
  IPR043132 Branched-chain-amino-acid aminotransferase-like, C-terminal [G3DSA:3.20.10.10] (12-173)
  IPR044862 Prolyl 4-hydroxylase alpha subunit, Fe(2+) 2OG dioxygenase domain [PF13640] (277-388)
  IPR045054 Prolyl 4-hydroxylase [PTHR10869] (168-388)

pLDDT: mean 83.94, std 17.04, range [23.09, 98.69]

Sequence (404 aa):
SDGSIVAAYRERRTCERMDLITLPCPPRPPGVPPGVKHGAWGGYRAAIAEAMAHGADAALLVDADGCIVDGDRALPVILGADGIIRHPGPADGAVASATLAAVLKEAPPCEVREERLSMEMILNAREVVLLGSGVGCVAVQSVDGVVLDTSGDELVSTFAAALDAAHQNDALRPSIEHPLLRRLAVGEEVGNIRRLSSKPSAFYVRSLLSERDCGAIKAMAQVANMTQARTYGGGTTARTKCEVSWISPPPALTADVAVMFFSPEALERPGGGCEDLQVLRYAEGGGYSMHHDGNARALTVLYYLNGVGETWLPLADAPPRPKNGEDAMARAAKLDPDTDGVRVTAPAAGDALAFFSLDDSDGSYDWSAVHRALPSTGEKWVANHWFRVGGLGLPTPDPREDML

=== Feature glossary ===
Legend for the data blocks above and below:

— What the protein is —

The amino-acid sequence is the protein's primary structure: the linear order of residues from the N-terminus to the C-terminus, written in one-letter code. Everything else here — the 3D coordinates, the secondary structure, the domain annotations — is ultimately a conseq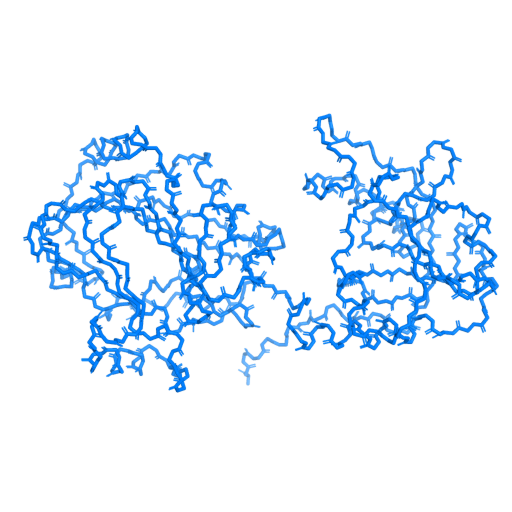uence of this string.

Database cross-references. InterPro integrates a dozen domain/family signature databases into unified entries with residue-range hits. GO terms attach function/process/location labels with evidence codes. CATH codes position the fold in a four-level structural taxonomy. Organism is the NCBI-taxonomy species name.

— Where its atoms are —

The mmCIF block holds the 3D Cartesian coordinates of each backbone atom (N, Cα, C, O) in ångströms. mmCIF is the PDB's canonical archive format — a tagged-loop text representation of the atomic model.

The six renders are orthographic views along the three Cartesian axes in both directions. Representation (cartoon, sticks, or surface) and color scheme (sequence-rainbow or by-chain) vary across proteins so the training set covers all the common visualization conventions.

— Local backbone conformation —

Secondary structure is the local, repeating backbone conformation. DSSP classifies it into eight states by reading the hydrogen-bond network: three helix types (H, G, I), two β types (E, B), two non-regular types (T, S), and unstructured coil (-).

SS3 is a coarse helix/strand/coil call (letters a/b/c) made by the P-SEA algorithm from inter-Cα distances and dihedrals. It is less detailed than DSSP but needs only Cα positions.

Backbone dihedral angles. Every residue except chain termini has a φ (preceding-C → N → Cα → C) and a ψ (N → Cα → C → next-N). They are reported in degrees following the IUPAC sign convention. Secondary structure is essentially a statement about which (φ, ψ) basin each residue occupies.

— Global shape and packing —

The geometric summary reports three shape descriptors. Rg (radius of gyration) measures how spread out the Cα atoms are about their centre of mass; compact globular proteins have small Rg, elongated or unfolded ones large. Cα contacts (<8 Å, |i−j|>4) count long-range residue pairs in spatial proximity — high for tightly packed folds, near zero for rods or random coil. The bounding-box extents give the protein's footprint along x, y, z in Å.

Solvent accessibility: the surface area of each residue that a 1.4 Å water probe can touch, in Å². When only backbone atoms are present the absolute values are lower than full-atom SASA (side chains contribute most of the area) and are flagged as backbone-only.

Plot images: a contact map (which residues are close in 3D, as an N×N binary image), a Ramachandran scatter (backbone torsion angles, revealing secondary-structure composition at a glance), and — for AlphaFold structures — a PAE heatmap (pairwise prediction confidence).

— Structural neighborhood —

Foldseek's 3Di representation compresses backbone geometry into a per-residue letter drawn from a learned twenty-state alphabet. It captures the tertiary interaction pattern around each residue — which residues are packed against it in space, regardless of where they are in sequence.

Structural nearest neighbors (via Foldseek easy-search vs the PDB). Reported per hit: target PDB id, E-value, and alignment TM-score. A TM-score above ~0.5 is the conventional threshold for 'same fold'.

— Confidence and disorder —

pLDDT (predicted Local Distance Difference Test) is AlphaFold's per-residue confidence score, ranging from 0 to 100. Values above 90 indicate high confidence (typically well-packed cores); 70–90 is confident; 50–70 low confidence; below 50 usually means the region is disordered or the prediction is unreliable there. AlphaFold stores pLDDT in the mmCIF B-factor column.

For experimental (PDB) structures, the B-factor (temperature factor) quantifies the positional spread of each atom in the crystal — a combination of thermal vibration and static disorder — in units of Å². High B-factors mark flexible loops or poorly resolved regions; low B-factors mark the rigid, well-ordered core.

Predicted Aligned Error (PAE) is an AlphaFold confidence matrix: entry (i, j) is the expected error in the position of residue j, in ångströms, when the prediction is superimposed on the true structure at residue i. Low PAE within a block of residues means that block is internally rigid and well-predicted; high PAE between two blocks means their relative placement is uncertain even if each block individually is confident.